Protein AF-0000000072985072 (afdb_homodimer)

pLDDT: mean 94.99, std 3.86, range [58.12, 98.56]

Foldseek 3Di:
DFDWDDDDPNDTDGNVNLVVVLVPDPPVLSVQCVDPVNVVVSVVVVVVVVVVVVVCVVVPVCVDPVNVVVVVVVVVVVVVVVVLVVLLVVLDDDLVNLVVVCVVPQVVFKDAKKFWKFKAFAAALVVQVVLVVVVVVPDPQLVSLLVGGPDPCNVVSRTPGMDGPPPDDDQVRVQQQPDDAQDWDRWTDDPRHTMIMHTHDIDHIDGDDSVVCSVVSNVVSSVVSSVVSVVVVVVVVCVVVVDDDD/DFDWDDDDPNDTDGNVNLVVVLVPDPPVLSVQCVDPVNVVVSVVVVVVVVVVVVVCVVVPVCVDPVNVVVVVVVVVVVVVVVVLCVLLVVLDDDLVNLVVCCVVPQVVFKDAKKFWKFKAFAAALVVQVVLVVVVVVPDPQLNSLLVGGPDPCNVVSRTPGMDGPPPDDDQVRVQQQPDDAQDWDRWTDDPRHTMIMHTHDIDHIDGDDSVVCSVVSNVVSSVVSSVVSVVVVVVVVCVVVVDDDD

Nearest PDB structures (foldseek):
  3rfw-assembly1_A-2  TM=7.738E-01  e=2.404E-20  Campylobacter jejuni
  6xd8-assembly2_B  TM=9.722E-01  e=3.227E-11  Bacillus anthracis str. Sterne
  3ikd-assembly1_A  TM=9.627E-01  e=5.728E-09  Homo sapiens
  1f8a-assembly1_B  TM=9.352E-01  e=1.180E-08  Homo sapiens
  6vj4-assembly1_A-2  TM=4.658E-01  e=1.517E-13  Bacillus anthracis

InterPro domains:
  IPR000297 Peptidyl-prolyl cis-trans isomerase, PpiC-type [PF00639] (119-200)
  IPR000297 Peptidyl-prolyl cis-trans isomerase, PpiC-type [PS50198] (112-201)
  IPR023058 Peptidyl-prolyl cis-trans isomerase, PpiC-type, conserved site [PS01096] (141-161)
  IPR027304 Trigger factor/SurA domain superfamily [SSF109998] (2-141)
  IPR046357 Peptidyl-prolyl cis-trans isomerase domain superfamily [G3DSA:3.10.50.40] (105-226)
  IPR050245 Bacterial extracellular foldase PrsA [PTHR47245] (2-244)

Secondary structure (DSSP, 8-state):
---EEEEETTEEEEHHHHHHHHTTS-HHHHHHTTSHHHHHHHHHHHHHHHHHHHHHHHTTGGG-HHHHHHHHHHHHHHHHHHHHHHHHTT----HHHHHHHHHHTGGGGEEPPEEEEEEEEES-HHHHHHHHHHHHTT--HHHHHHHH--SGGGGGTTEEEEEETTSS-HHHHHHHHHSPTT-BPPPEEETTEEEEEEEEEEE--EE--HHHHHHHHHHHHHHHHHHHHHHHHHHHHHHHTT-EE-/---EEEEETTEEEEHHHHHHHHTTS-HHHHHHTTSHHHHHHHHHHHHHHHHHHHHHHHTTGGG-HHHHHHHHHHHHHHHHHHHHHHHHTT----HHHHHHHHHHTGGGGEEPPEEEEEEEEES-HHHHHHHHHHHHTT--HHHHHHHH--SGGGGGTTEEEEEETTSS-HHHHHHHHHSPTT-BPPPEEETTEEEEEEEEEEE--EE--HHHHHHHHHHHHHHHHHHHHHHHHHHHHHHHTT-EE-

Organism: Clostridium tetani (strain Massachusetts / E88) (NCBI:txid212717)

Structure (mmCIF, N/CA/C/O backbone):
data_AF-0000000072985072-model_v1
#
loop_
_entity.id
_entity.type
_entity.pdbx_description
1 polymer 'Putative peptidyl-prolyl cis-trans isomerase'
#
loop_
_atom_site.group_PDB
_atom_site.id
_atom_site.type_symbol
_atom_site.label_atom_id
_atom_site.label_alt_id
_atom_site.label_comp_id
_atom_site.label_asym_id
_atom_site.label_entity_id
_atom_site.label_seq_id
_atom_site.pdbx_PDB_ins_code
_atom_site.Cartn_x
_atom_site.Cartn_y
_atom_site.Cartn_z
_atom_site.occupancy
_atom_site.B_iso_or_equiv
_atom_site.auth_seq_id
_atom_site.auth_comp_id
_atom_site.auth_asym_id
_atom_site.auth_atom_id
_atom_site.pdbx_PDB_model_num
ATOM 1 N N . MET A 1 1 ? -13.281 8.359 37.625 1 58.41 1 MET A N 1
ATOM 2 C CA . MET A 1 1 ? -12.391 9.5 37.438 1 58.41 1 MET A CA 1
ATOM 3 C C . MET A 1 1 ? -11.133 9.078 36.688 1 58.41 1 MET A C 1
ATOM 5 O O . MET A 1 1 ? -10.609 7.984 36.906 1 58.41 1 MET A O 1
ATOM 9 N N . SER A 1 2 ? -10.711 9.625 35.406 1 78.62 2 SER A N 1
ATOM 10 C CA . SER A 1 2 ? -9.57 9.18 34.594 1 78.62 2 SER A CA 1
ATOM 11 C C . SER A 1 2 ? -8.273 9.266 35.406 1 78.62 2 SER A C 1
ATOM 13 O O . SER A 1 2 ? -7.984 10.289 36.031 1 78.62 2 SER A O 1
ATOM 15 N N . LYS A 1 3 ? -7.773 8.07 35.781 1 89.81 3 LYS A N 1
ATOM 16 C CA . LYS A 1 3 ? -6.516 7.941 36.5 1 89.81 3 LYS A CA 1
ATOM 17 C C . LYS A 1 3 ? -5.398 8.719 35.812 1 89.81 3 LYS A C 1
ATOM 19 O O . LYS A 1 3 ? -5.223 8.609 34.594 1 89.81 3 LYS A O 1
ATOM 24 N N . VAL A 1 4 ? -4.773 9.609 36.625 1 94.19 4 VAL A N 1
ATOM 25 C CA . VAL A 1 4 ? -3.641 10.344 36.094 1 94.19 4 VAL A CA 1
ATOM 26 C C . VAL A 1 4 ? -2.432 9.422 35.969 1 94.19 4 VAL A C 1
ATOM 28 O O . VAL A 1 4 ? -2.035 8.773 36.938 1 94.19 4 VAL A O 1
ATOM 31 N N . LEU A 1 5 ? -1.824 9.406 34.75 1 94 5 LEU A N 1
ATOM 32 C CA . LEU A 1 5 ? -0.721 8.484 34.5 1 94 5 LEU A CA 1
ATOM 33 C C . LEU A 1 5 ? 0.618 9.219 34.562 1 94 5 LEU A C 1
ATOM 35 O O . LEU A 1 5 ? 1.644 8.609 34.875 1 94 5 LEU A O 1
ATOM 39 N N . ALA A 1 6 ? 0.572 10.492 34.156 1 93.31 6 ALA A N 1
ATOM 40 C CA . ALA A 1 6 ? 1.811 11.266 34.156 1 93.31 6 ALA A CA 1
ATOM 41 C C . ALA A 1 6 ? 1.523 12.758 34.312 1 93.31 6 ALA A C 1
ATOM 43 O O . ALA A 1 6 ? 0.466 13.234 33.906 1 93.31 6 ALA A O 1
ATOM 44 N N . VAL A 1 7 ? 2.396 13.453 34.969 1 92.88 7 VAL A N 1
ATOM 45 C CA . VAL A 1 7 ? 2.338 14.906 35.125 1 92.88 7 VAL A CA 1
ATOM 46 C C . VAL A 1 7 ? 3.66 15.523 34.688 1 92.88 7 VAL A C 1
ATOM 48 O O . VAL A 1 7 ? 4.734 15.023 35.031 1 92.88 7 VAL A O 1
ATOM 51 N N . PHE A 1 8 ? 3.5 16.531 33.812 1 87.88 8 PHE A N 1
ATOM 52 C CA . PHE A 1 8 ? 4.703 17.219 33.344 1 87.88 8 PHE A CA 1
ATOM 53 C C . PHE A 1 8 ? 4.371 18.609 32.844 1 87.88 8 PHE A C 1
ATOM 55 O O . PHE A 1 8 ? 3.35 18.812 32.188 1 87.88 8 PHE A O 1
ATOM 62 N N . ASN A 1 9 ? 5.297 19.547 33.125 1 82.25 9 ASN A N 1
ATOM 63 C CA . ASN A 1 9 ? 5.168 20.922 32.656 1 82.25 9 ASN A CA 1
ATOM 64 C C . ASN A 1 9 ? 3.752 21.453 32.844 1 82.25 9 ASN A C 1
ATOM 66 O O . ASN A 1 9 ? 3.164 22.016 31.906 1 82.25 9 ASN A O 1
ATOM 70 N N . GLY A 1 10 ? 3.137 21.156 33.969 1 83.5 10 GLY A N 1
ATOM 71 C CA . GLY A 1 10 ? 1.826 21.672 34.344 1 83.5 10 GLY A CA 1
ATOM 72 C C . GLY A 1 10 ? 0.688 20.938 33.656 1 83.5 10 GLY A C 1
ATOM 73 O O . GLY A 1 10 ? -0.478 21.312 33.812 1 83.5 10 GLY A O 1
ATOM 74 N N . ARG A 1 11 ? 1.02 19.875 32.906 1 89.69 11 ARG A N 1
ATOM 75 C CA . ARG A 1 11 ? -0.005 19.094 32.219 1 89.69 11 ARG A CA 1
ATOM 76 C C . ARG A 1 11 ? -0.072 17.672 32.781 1 89.69 11 ARG A C 1
ATOM 78 O O . ARG A 1 11 ? 0.819 17.25 33.5 1 89.69 11 ARG A O 1
ATOM 85 N N . LYS A 1 12 ? -1.18 17.062 32.469 1 92.06 12 LYS A N 1
ATOM 86 C CA . LYS A 1 12 ? -1.339 15.68 32.906 1 92.06 12 LYS A CA 1
ATOM 87 C C . LYS A 1 12 ? -1.849 14.805 31.766 1 92.06 12 LYS A C 1
ATOM 89 O O . LYS A 1 12 ? -2.516 15.289 30.844 1 92.06 12 LYS A O 1
ATOM 94 N N . ILE A 1 13 ? -1.468 13.586 31.703 1 92.94 13 ILE A N 1
ATOM 95 C CA . ILE A 1 13 ? -2.008 12.555 30.828 1 92.94 13 ILE A CA 1
ATOM 96 C C . ILE A 1 13 ? -2.805 11.539 31.641 1 92.94 13 ILE A C 1
ATOM 98 O O . ILE A 1 13 ? -2.307 11.008 32.625 1 92.94 13 ILE A O 1
ATOM 102 N N . THR A 1 14 ? -4.02 11.328 31.234 1 94 14 THR A N 1
ATOM 103 C CA . THR A 1 14 ? -4.887 10.422 31.984 1 94 14 THR A CA 1
ATOM 104 C C . THR A 1 14 ? -5.047 9.094 31.25 1 94 14 THR A C 1
ATOM 106 O O . THR A 1 14 ? -4.648 8.969 30.078 1 94 14 THR A O 1
ATOM 109 N N . ASP A 1 15 ? -5.586 8.133 31.953 1 93.56 15 ASP A N 1
ATOM 110 C CA . ASP A 1 15 ? -5.891 6.852 31.328 1 93.56 15 ASP A CA 1
ATOM 111 C C . ASP A 1 15 ? -6.895 7.023 30.188 1 93.56 15 ASP A C 1
ATOM 113 O O . ASP A 1 15 ? -6.832 6.309 29.188 1 93.56 15 ASP A O 1
ATOM 117 N N . GLY A 1 16 ? -7.766 7.98 30.328 1 92.62 16 GLY A N 1
ATOM 118 C CA . GLY A 1 16 ? -8.703 8.305 29.266 1 92.62 16 GLY A CA 1
ATOM 119 C C . GLY A 1 16 ? -8.016 8.766 27.984 1 92.62 16 GLY A C 1
ATOM 120 O O . GLY A 1 16 ? -8.391 8.344 26.891 1 92.62 16 GLY A O 1
ATOM 121 N N . ASP A 1 17 ? -7.047 9.586 28.188 1 93 17 ASP A N 1
ATOM 122 C CA . ASP A 1 17 ? -6.27 10.055 27.047 1 93 17 ASP A CA 1
ATOM 123 C C . ASP A 1 17 ? -5.598 8.898 26.312 1 93 17 ASP A C 1
ATOM 125 O O . ASP A 1 17 ? -5.621 8.836 25.078 1 93 17 ASP A O 1
ATOM 129 N N . LEU A 1 18 ? -5.008 8.094 27.094 1 93.75 18 LEU A N 1
ATOM 130 C CA . LEU A 1 18 ? -4.301 6.941 26.531 1 93.75 18 LEU A CA 1
ATOM 131 C C . LEU A 1 18 ? -5.262 6.02 25.797 1 93.75 18 LEU A C 1
ATOM 133 O O . LEU A 1 18 ? -4.98 5.59 24.672 1 93.75 18 LEU A O 1
ATOM 137 N N . ASN A 1 19 ? -6.41 5.766 26.344 1 93.31 19 ASN A N 1
ATOM 138 C CA . ASN A 1 19 ? -7.41 4.891 25.734 1 93.31 19 ASN A CA 1
ATOM 139 C C . ASN A 1 19 ? -7.945 5.473 24.438 1 93.31 19 ASN A C 1
ATOM 141 O O . ASN A 1 19 ? -8.164 4.738 23.469 1 93.31 19 ASN A O 1
ATOM 145 N N . ASN A 1 20 ? -8.148 6.715 24.453 1 92.62 20 ASN A N 1
ATOM 146 C CA . ASN A 1 20 ? -8.609 7.383 23.25 1 92.62 20 ASN A CA 1
ATOM 147 C C . ASN A 1 20 ? -7.598 7.254 22.109 1 92.62 20 ASN A C 1
ATOM 149 O O . ASN A 1 20 ? -7.977 7.086 20.953 1 92.62 20 ASN A O 1
ATOM 153 N N . THR A 1 21 ? -6.352 7.367 22.5 1 92.75 21 THR A N 1
ATOM 154 C CA . THR A 1 21 ? -5.293 7.215 21.5 1 92.75 21 THR A CA 1
ATOM 155 C C . THR A 1 21 ? -5.27 5.789 20.953 1 92.75 21 THR A C 1
ATOM 157 O O . THR A 1 21 ? -5.199 5.582 19.75 1 92.75 21 THR A O 1
ATOM 160 N N . ILE A 1 22 ? -5.398 4.844 21.797 1 94.19 22 ILE A N 1
ATOM 161 C CA . ILE A 1 22 ? -5.367 3.43 21.438 1 94.19 22 ILE A CA 1
ATOM 162 C C . ILE A 1 22 ? -6.52 3.119 20.484 1 94.19 22 ILE A C 1
ATOM 164 O O . ILE A 1 22 ? -6.352 2.365 19.516 1 94.19 22 ILE A O 1
ATOM 168 N N . ALA A 1 23 ? -7.621 3.791 20.688 1 92.56 23 ALA A N 1
ATOM 169 C CA . ALA A 1 23 ? -8.836 3.537 19.922 1 92.56 23 ALA A CA 1
ATOM 170 C C . ALA A 1 23 ? -8.648 3.936 18.453 1 92.56 23 ALA A C 1
ATOM 172 O O . ALA A 1 23 ? -9.406 3.5 17.594 1 92.56 23 ALA A O 1
ATOM 173 N N . GLN A 1 24 ? -7.684 4.727 18.172 1 91.44 24 GLN A N 1
ATOM 174 C CA . GLN A 1 24 ? -7.477 5.23 16.812 1 91.44 24 GLN A CA 1
ATOM 175 C C . GLN A 1 24 ? -6.66 4.246 15.977 1 91.44 24 GLN A C 1
ATOM 177 O O . GLN A 1 24 ? -6.586 4.371 14.758 1 91.44 24 GLN A O 1
ATOM 182 N N . PHE A 1 25 ? -6.066 3.303 16.625 1 93.31 25 PHE A N 1
ATOM 183 C CA . PHE A 1 25 ? -5.246 2.324 15.922 1 93.31 25 PHE A CA 1
ATOM 184 C C . PHE A 1 25 ? -6.102 1.186 15.383 1 93.31 25 PHE A C 1
ATOM 186 O O . PHE A 1 25 ? -7.18 0.909 15.906 1 93.31 25 PHE A O 1
ATOM 193 N N . PRO A 1 26 ? -5.633 0.624 14.289 1 93.5 26 PRO A N 1
ATOM 194 C CA . PRO A 1 26 ? -6.336 -0.573 13.812 1 93.5 26 PRO A CA 1
ATOM 195 C C . PRO A 1 26 ? -6.422 -1.664 14.883 1 93.5 26 PRO A C 1
ATOM 197 O O . PRO A 1 26 ? -5.582 -1.715 15.789 1 93.5 26 PRO A O 1
ATOM 200 N N . ALA A 1 27 ? -7.387 -2.439 14.688 1 91.75 27 ALA A N 1
ATOM 201 C CA . ALA A 1 27 ? -7.723 -3.445 15.688 1 91.75 27 ALA A CA 1
ATOM 202 C C . ALA A 1 27 ? -6.512 -4.312 16.016 1 91.75 27 ALA A C 1
ATOM 204 O O . ALA A 1 27 ? -6.23 -4.574 17.188 1 91.75 27 ALA A O 1
ATOM 205 N N . GLU A 1 28 ? -5.777 -4.691 15.039 1 90.62 28 GLU A N 1
ATOM 206 C CA . GLU A 1 28 ? -4.598 -5.531 15.227 1 90.62 28 GLU A CA 1
ATOM 207 C C . GLU A 1 28 ? -3.562 -4.844 16.109 1 90.62 28 GLU A C 1
ATOM 209 O O . GLU A 1 28 ? -2.961 -5.477 16.984 1 90.62 28 GLU A O 1
ATOM 214 N N . ARG A 1 29 ? -3.416 -3.625 16.078 1 91.25 29 ARG A N 1
ATOM 215 C CA . ARG A 1 29 ? -2.445 -2.859 16.859 1 91.25 29 ARG A CA 1
ATOM 216 C C . ARG A 1 29 ? -2.967 -2.578 18.266 1 91.25 29 ARG A C 1
ATOM 218 O O . ARG A 1 29 ? -2.186 -2.479 19.203 1 91.25 29 ARG A O 1
ATOM 225 N N . GLN A 1 30 ? -4.266 -2.439 18.328 1 92.81 30 GLN A N 1
ATOM 226 C CA . GLN A 1 30 ? -4.867 -2.174 19.625 1 92.81 30 GLN A CA 1
ATOM 227 C C . GLN A 1 30 ? -4.551 -3.289 20.609 1 92.81 30 GLN A C 1
ATOM 229 O O . GLN A 1 30 ? -4.324 -3.027 21.797 1 92.81 30 GLN A O 1
ATOM 234 N N . GLN A 1 31 ? -4.488 -4.516 20.078 1 92.62 31 GLN A N 1
ATOM 235 C CA . GLN A 1 31 ? -4.223 -5.664 20.953 1 92.62 31 GLN A CA 1
ATOM 236 C C . GLN A 1 31 ? -2.836 -5.574 21.578 1 92.62 31 GLN A C 1
ATOM 238 O O . GLN A 1 31 ? -2.645 -5.965 22.734 1 92.62 31 GLN A O 1
ATOM 243 N N . PHE A 1 32 ? -1.967 -5.055 20.859 1 92.31 32 PHE A N 1
ATOM 244 C CA . PHE A 1 32 ? -0.614 -4.879 21.375 1 92.31 32 PHE A CA 1
ATOM 245 C C . PHE A 1 32 ? -0.601 -3.895 22.531 1 92.31 32 PHE A C 1
ATOM 247 O O . PHE A 1 32 ? 0.14 -4.082 23.5 1 92.31 32 PHE A O 1
ATOM 254 N N . PHE A 1 33 ? -1.438 -2.912 22.531 1 92.25 33 PHE A N 1
ATOM 255 C CA . PHE A 1 33 ? -1.437 -1.857 23.547 1 92.25 33 PHE A CA 1
ATOM 256 C C . PHE A 1 33 ? -2.258 -2.27 24.75 1 92.25 33 PHE A C 1
ATOM 258 O O . PHE A 1 33 ? -2.383 -1.508 25.719 1 92.25 33 PHE A O 1
ATOM 265 N N . LYS A 1 34 ? -2.807 -3.453 24.672 1 87.31 34 LYS A N 1
ATOM 266 C CA . LYS A 1 34 ? -3.518 -3.992 25.828 1 87.31 34 LYS A CA 1
ATOM 267 C C . LYS A 1 34 ? -2.551 -4.637 26.812 1 87.31 34 LYS A C 1
ATOM 269 O O . LYS A 1 34 ? -2.885 -4.824 27.984 1 87.31 34 LYS A O 1
ATOM 274 N N . THR A 1 35 ? -1.329 -4.934 26.344 1 91.75 35 THR A N 1
ATOM 275 C CA . THR A 1 35 ? -0.313 -5.469 27.234 1 91.75 35 THR A CA 1
ATOM 276 C C . THR A 1 35 ? 0.286 -4.359 28.094 1 91.75 35 THR A C 1
ATOM 278 O O . THR A 1 35 ? 0.263 -3.188 27.719 1 91.75 35 THR A O 1
ATOM 281 N N . GLU A 1 36 ? 0.799 -4.742 29.266 1 91.94 36 GLU A N 1
ATOM 282 C CA . GLU A 1 36 ? 1.414 -3.76 30.156 1 91.94 36 GLU A CA 1
ATOM 283 C C . GLU A 1 36 ? 2.59 -3.064 29.484 1 91.94 36 GLU A C 1
ATOM 285 O O . GLU A 1 36 ? 2.723 -1.841 29.562 1 91.94 36 GLU A O 1
ATOM 290 N N . GLU A 1 37 ? 3.379 -3.84 28.844 1 94.12 37 GLU A N 1
ATOM 291 C CA . GLU A 1 37 ? 4.547 -3.293 28.156 1 94.12 37 GLU A CA 1
ATOM 292 C C . GLU A 1 37 ? 4.133 -2.375 27 1 94.12 37 GLU A C 1
ATOM 294 O O . GLU A 1 37 ? 4.68 -1.28 26.859 1 94.12 37 GLU A O 1
ATOM 299 N N . GLY A 1 38 ? 3.18 -2.85 26.266 1 94.06 38 GLY A N 1
ATOM 300 C CA . GLY A 1 38 ? 2.678 -2.047 25.156 1 94.06 38 GLY A CA 1
ATOM 301 C C . GLY A 1 38 ? 2.086 -0.724 25.609 1 94.06 38 GLY A C 1
ATOM 302 O O . GLY A 1 38 ? 2.344 0.315 25 1 94.06 38 GLY A O 1
ATOM 303 N N . ARG A 1 39 ? 1.304 -0.781 26.656 1 92.69 39 ARG A N 1
ATOM 304 C CA . ARG A 1 39 ? 0.661 0.408 27.203 1 92.69 39 ARG A CA 1
ATOM 305 C C . ARG A 1 39 ? 1.697 1.396 27.734 1 92.69 39 ARG A C 1
ATOM 307 O O . ARG A 1 39 ? 1.588 2.602 27.5 1 92.69 39 ARG A O 1
ATOM 314 N N . LYS A 1 40 ? 2.68 0.872 28.438 1 93.5 40 LYS A N 1
ATOM 315 C CA . LYS A 1 40 ? 3.748 1.709 28.984 1 93.5 40 LYS A CA 1
ATOM 316 C C . LYS A 1 40 ? 4.547 2.373 27.859 1 93.5 40 LYS A C 1
ATOM 318 O O . LYS A 1 40 ? 4.875 3.557 27.953 1 93.5 40 LYS A O 1
ATOM 323 N N . ASN A 1 41 ? 4.805 1.633 26.812 1 94.75 41 ASN A N 1
ATOM 324 C CA . ASN A 1 41 ? 5.555 2.168 25.688 1 94.75 41 ASN A CA 1
ATOM 325 C C . ASN A 1 41 ? 4.793 3.293 24.984 1 94.75 41 ASN A C 1
ATOM 327 O O . ASN A 1 41 ? 5.375 4.324 24.641 1 94.75 41 ASN A O 1
ATOM 331 N N . LEU A 1 42 ? 3.492 3.08 24.859 1 94.56 42 LEU A N 1
ATOM 332 C CA . LEU A 1 42 ? 2.674 4.109 24.219 1 94.56 42 LEU A CA 1
ATOM 333 C C . LEU A 1 42 ? 2.615 5.363 25.094 1 94.56 42 LEU A C 1
ATOM 335 O O . LEU A 1 42 ? 2.713 6.48 24.578 1 94.56 42 LEU A O 1
ATOM 339 N N . LEU A 1 43 ? 2.43 5.164 26.406 1 94.19 43 LEU A N 1
ATOM 340 C CA . LEU A 1 43 ? 2.414 6.297 27.328 1 94.19 43 LEU A CA 1
ATOM 341 C C . LEU A 1 43 ? 3.705 7.102 27.219 1 94.19 43 LEU A C 1
ATOM 343 O O . LEU A 1 43 ? 3.67 8.336 27.125 1 94.19 43 LEU A O 1
ATOM 347 N N . ASN A 1 44 ? 4.855 6.395 27.172 1 93.94 44 ASN A N 1
ATOM 348 C CA . ASN A 1 44 ? 6.148 7.059 27.047 1 93.94 44 ASN A CA 1
ATOM 349 C C . ASN A 1 44 ? 6.266 7.828 25.734 1 93.94 44 ASN A C 1
ATOM 351 O O . ASN A 1 44 ? 6.84 8.914 25.703 1 93.94 44 ASN A O 1
ATOM 355 N N . GLU A 1 45 ? 5.691 7.25 24.719 1 93.81 45 GLU A N 1
ATOM 356 C CA . GLU A 1 45 ? 5.727 7.91 23.422 1 93.81 45 GLU A CA 1
ATOM 357 C C . GLU A 1 45 ? 4.891 9.188 23.422 1 93.81 45 GLU A C 1
ATOM 359 O O . GLU A 1 45 ? 5.328 10.227 22.922 1 93.81 45 GLU A O 1
ATOM 364 N N . ILE A 1 46 ? 3.729 9.094 24.016 1 94.38 46 ILE A N 1
ATOM 365 C CA . ILE A 1 46 ? 2.832 10.242 24.094 1 94.38 46 ILE A CA 1
ATOM 366 C C . ILE A 1 46 ? 3.504 11.359 24.891 1 94.38 46 ILE A C 1
ATOM 368 O O . ILE A 1 46 ? 3.492 12.523 24.453 1 94.38 46 ILE A O 1
ATOM 372 N N . ILE A 1 47 ? 4.121 10.992 25.969 1 94.19 47 ILE A N 1
ATOM 373 C CA . ILE A 1 47 ? 4.828 11.969 26.797 1 94.19 47 ILE A CA 1
ATOM 374 C C . ILE A 1 47 ? 5.965 12.602 25.984 1 94.19 47 ILE A C 1
ATOM 376 O O . ILE A 1 47 ? 6.121 13.82 25.984 1 94.19 47 ILE A O 1
ATOM 380 N N . SER A 1 48 ? 6.73 11.773 25.297 1 95.5 48 SER A N 1
ATOM 381 C CA . SER A 1 48 ? 7.836 12.258 24.484 1 95.5 48 SER A CA 1
ATOM 382 C C . SER A 1 48 ? 7.352 13.25 23.422 1 95.5 48 SER A C 1
ATOM 384 O O . SER A 1 48 ? 7.973 14.289 23.203 1 95.5 48 SER A O 1
ATOM 386 N N . PHE A 1 49 ? 6.27 12.969 22.859 1 95.81 49 PHE A N 1
ATOM 387 C CA . PHE A 1 49 ? 5.715 13.836 21.828 1 95.81 49 PHE A CA 1
ATOM 388 C C . PHE A 1 49 ? 5.336 15.195 22.406 1 95.81 49 PHE A C 1
ATOM 390 O O . PHE A 1 49 ? 5.605 16.234 21.812 1 95.81 49 PHE A O 1
ATOM 397 N N . GLU A 1 50 ? 4.719 15.133 23.594 1 95.12 50 GLU A N 1
ATOM 398 C CA . GLU A 1 50 ? 4.359 16.375 24.266 1 95.12 50 GLU A CA 1
ATOM 399 C C . GLU A 1 50 ? 5.594 17.203 24.609 1 95.12 50 GLU A C 1
ATOM 401 O O . GLU A 1 50 ? 5.598 18.422 24.438 1 95.12 50 GLU A O 1
ATOM 406 N N . LEU A 1 51 ? 6.625 16.5 25.047 1 96.19 51 LEU A N 1
ATOM 407 C CA . LEU A 1 51 ? 7.855 17.188 25.422 1 96.19 51 LEU A CA 1
ATOM 408 C C . LEU A 1 51 ? 8.555 17.75 24.203 1 96.19 51 LEU A C 1
ATOM 410 O O . LEU A 1 51 ? 9.109 18.859 24.266 1 96.19 51 LEU A O 1
ATOM 414 N N . ILE A 1 52 ? 8.516 17.031 23.109 1 97.75 52 ILE A N 1
ATOM 415 C CA . ILE A 1 52 ? 9.109 17.516 21.875 1 97.75 52 ILE A CA 1
ATOM 416 C C . ILE A 1 52 ? 8.375 18.766 21.406 1 97.75 52 ILE A C 1
ATOM 418 O O . ILE A 1 52 ? 8.992 19.734 20.953 1 97.75 52 ILE A O 1
ATOM 422 N N . HIS A 1 53 ? 7.074 18.719 21.469 1 97.12 53 HIS A N 1
ATOM 423 C CA . HIS A 1 53 ? 6.277 19.891 21.125 1 97.12 53 HIS A CA 1
ATOM 424 C C . HIS A 1 53 ? 6.684 21.094 21.969 1 97.12 53 HIS A C 1
ATOM 426 O O . HIS A 1 53 ? 6.875 22.188 21.438 1 97.12 53 HIS A O 1
ATOM 432 N N . ASP A 1 54 ? 6.855 20.922 23.297 1 95.44 54 ASP A N 1
ATOM 433 C CA . ASP A 1 54 ? 7.27 21.984 24.203 1 95.44 54 ASP A CA 1
ATOM 434 C C . ASP A 1 54 ? 8.656 22.516 23.828 1 95.44 54 ASP A C 1
ATOM 436 O O . ASP A 1 54 ? 8.883 23.719 23.812 1 95.44 54 ASP A O 1
ATOM 440 N N . TYR A 1 55 ? 9.492 21.562 23.609 1 96.75 55 TYR A N 1
ATOM 441 C CA . TYR A 1 55 ? 10.844 21.906 23.203 1 96.75 55 TYR A CA 1
ATOM 442 C C . TYR A 1 55 ? 10.828 22.766 21.938 1 96.75 55 TYR A C 1
ATOM 444 O O . TYR A 1 55 ? 11.539 23.766 21.844 1 96.75 55 TYR A O 1
ATOM 452 N N . ALA A 1 56 ? 10.047 22.375 20.938 1 98.12 56 ALA A N 1
ATOM 453 C CA . ALA A 1 56 ? 9.93 23.094 19.672 1 98.12 56 ALA A CA 1
ATOM 454 C C . ALA A 1 56 ? 9.453 24.531 19.906 1 98.12 56 ALA A C 1
ATOM 456 O O . ALA A 1 56 ? 9.984 25.469 19.312 1 98.12 56 ALA A O 1
ATOM 457 N N . LYS A 1 57 ? 8.453 24.703 20.766 1 96.88 57 LYS A N 1
ATOM 458 C CA . LYS A 1 57 ? 7.918 26.016 21.094 1 96.88 57 LYS A CA 1
ATOM 459 C C . LYS A 1 57 ? 8.961 26.875 21.797 1 96.88 57 LYS A C 1
ATOM 461 O O . LYS A 1 57 ? 9.125 28.062 21.469 1 96.88 57 LYS A O 1
ATOM 466 N N . ASP A 1 58 ? 9.656 26.188 22.734 1 95.94 58 ASP A N 1
ATOM 467 C CA . ASP A 1 58 ? 10.695 26.875 23.484 1 95.94 58 ASP A CA 1
ATOM 468 C C . ASP A 1 58 ? 11.789 27.406 22.547 1 95.94 58 ASP A C 1
ATOM 470 O O . ASP A 1 58 ? 12.383 28.453 22.812 1 95.94 58 ASP A O 1
ATOM 474 N N . ASN A 1 59 ? 11.945 26.719 21.484 1 96.75 59 ASN A N 1
ATOM 475 C CA . ASN A 1 59 ? 13.016 27.078 20.547 1 96.75 59 ASN A CA 1
ATOM 476 C C . ASN A 1 59 ? 12.461 27.812 19.328 1 96.75 59 ASN A C 1
ATOM 478 O O . ASN A 1 59 ? 13.188 28.047 18.359 1 96.75 59 ASN A O 1
ATOM 482 N N . LYS A 1 60 ? 11.148 28.172 19.312 1 97.81 60 LYS A N 1
ATOM 483 C CA . LYS A 1 60 ? 10.461 29 18.328 1 97.81 60 LYS A CA 1
ATOM 484 C C . LYS A 1 60 ? 10.477 28.344 16.953 1 97.81 60 LYS A C 1
ATOM 486 O O . LYS A 1 60 ? 10.625 29.031 15.93 1 97.81 60 LYS A O 1
ATOM 491 N N . PHE A 1 61 ? 10.398 27.016 16.984 1 98 61 PHE A N 1
ATOM 492 C CA . PHE A 1 61 ? 10.336 26.312 15.711 1 98 61 PHE A CA 1
ATOM 493 C C . PHE A 1 61 ? 9.008 26.562 15.008 1 98 61 PHE A C 1
ATOM 495 O O . PHE A 1 61 ? 8.906 26.438 13.789 1 98 61 PHE A O 1
ATOM 502 N N . ASP A 1 62 ? 7.961 26.922 15.812 1 97.94 62 ASP A N 1
ATOM 503 C CA . ASP A 1 62 ? 6.633 27.188 15.273 1 97.94 62 ASP A CA 1
ATOM 504 C C . ASP A 1 62 ? 6.59 28.547 14.57 1 97.94 62 ASP A C 1
ATOM 506 O O . ASP A 1 62 ? 5.586 28.906 13.953 1 97.94 62 ASP A O 1
ATOM 510 N N . LEU A 1 63 ? 7.699 29.281 14.594 1 97.62 63 LEU A N 1
ATOM 511 C CA . LEU A 1 63 ? 7.785 30.594 13.938 1 97.62 63 LEU A CA 1
ATOM 512 C C . LEU A 1 63 ? 8.75 30.547 12.758 1 97.62 63 LEU A C 1
ATOM 514 O O . LEU A 1 63 ? 8.969 31.547 12.086 1 97.62 63 LEU A O 1
ATOM 518 N N . ASP A 1 64 ? 9.281 29.359 12.516 1 97.25 64 ASP A N 1
ATOM 519 C CA . ASP A 1 64 ? 10.172 29.156 11.375 1 97.25 64 ASP A CA 1
ATOM 520 C C . ASP A 1 64 ? 9.43 29.375 10.055 1 97.25 64 ASP A C 1
ATOM 522 O O . ASP A 1 64 ? 8.312 28.891 9.875 1 97.25 64 ASP A O 1
ATOM 526 N N . ASP A 1 65 ? 10.109 30.109 9.109 1 97.5 65 ASP A N 1
ATOM 527 C CA . ASP A 1 65 ? 9.477 30.469 7.848 1 97.5 65 ASP A CA 1
ATOM 528 C C . ASP A 1 65 ? 9.055 29.234 7.062 1 97.5 65 ASP A C 1
ATOM 530 O O . ASP A 1 65 ? 7.949 29.172 6.523 1 97.5 65 ASP A O 1
ATOM 534 N N . LEU A 1 66 ? 9.898 28.234 7.043 1 96.75 66 LEU A N 1
ATOM 535 C CA . LEU A 1 66 ? 9.602 27.016 6.285 1 96.75 66 LEU A CA 1
ATOM 536 C C . LEU A 1 66 ? 8.445 26.25 6.918 1 96.75 66 LEU A C 1
ATOM 538 O O . LEU A 1 66 ? 7.602 25.703 6.211 1 96.75 66 LEU A O 1
ATOM 542 N N . TYR A 1 67 ? 8.438 26.203 8.266 1 97.56 67 TYR A N 1
ATOM 543 C CA . TYR A 1 67 ? 7.34 25.562 8.977 1 97.56 67 TYR A CA 1
ATOM 544 C C . TYR A 1 67 ? 6.02 26.281 8.695 1 97.56 67 TYR A C 1
ATOM 546 O O . TYR A 1 67 ? 5.016 25.625 8.383 1 97.56 67 TYR A O 1
ATOM 554 N N . LEU A 1 68 ? 6.012 27.594 8.734 1 97.81 68 LEU A N 1
ATOM 555 C CA . LEU A 1 68 ? 4.805 28.391 8.531 1 97.81 68 LEU A CA 1
ATOM 556 C C . LEU A 1 68 ? 4.277 28.234 7.113 1 97.81 68 LEU A C 1
ATOM 558 O O . LEU A 1 68 ? 3.064 28.156 6.898 1 97.81 68 LEU A O 1
ATOM 562 N N . GLU A 1 69 ? 5.176 28.234 6.172 1 97.25 69 GLU A N 1
ATOM 563 C CA . GLU A 1 69 ? 4.777 28.031 4.781 1 97.25 69 GLU A CA 1
ATOM 564 C C . GLU A 1 69 ? 4.109 26.672 4.598 1 97.25 69 GLU A C 1
ATOM 566 O O . GLU A 1 69 ? 3.09 26.562 3.908 1 97.25 69 GLU A O 1
ATOM 571 N N . LYS A 1 70 ? 4.684 25.688 5.25 1 97.06 70 LYS A N 1
ATOM 572 C CA . LYS A 1 70 ? 4.113 24.344 5.164 1 97.06 70 LYS A CA 1
ATOM 573 C C . LYS A 1 70 ? 2.721 24.297 5.785 1 97.06 70 LYS A C 1
ATOM 575 O O . LYS A 1 70 ? 1.793 23.75 5.199 1 97.06 70 LYS A O 1
ATOM 580 N N . ILE A 1 71 ? 2.572 24.875 6.934 1 98 71 ILE A N 1
ATOM 581 C CA . ILE A 1 71 ? 1.289 24.875 7.629 1 98 71 ILE A CA 1
ATOM 582 C C . ILE A 1 71 ? 0.247 25.609 6.793 1 98 71 ILE A C 1
ATOM 584 O O . ILE A 1 71 ? -0.907 25.188 6.711 1 98 71 ILE A O 1
ATOM 588 N N . GLU A 1 72 ? 0.64 26.719 6.117 1 97.62 72 GLU A N 1
ATOM 589 C CA . GLU A 1 72 ? -0.295 27.469 5.281 1 97.62 72 GLU A CA 1
ATOM 590 C C . GLU A 1 72 ? -0.776 26.625 4.102 1 97.62 72 GLU A C 1
ATOM 592 O O . GLU A 1 72 ? -1.955 26.656 3.748 1 97.62 72 GLU A O 1
ATOM 597 N N . ALA A 1 73 ? 0.196 25.938 3.551 1 96.44 73 ALA A N 1
ATOM 598 C CA . ALA A 1 73 ? -0.169 25.031 2.453 1 96.44 73 ALA A CA 1
ATOM 599 C C . ALA A 1 73 ? -1.132 23.953 2.926 1 96.44 73 ALA A C 1
ATOM 601 O O . ALA A 1 73 ? -2.115 23.641 2.248 1 96.44 73 ALA A O 1
ATOM 602 N N . ILE A 1 74 ? -0.927 23.422 4.09 1 97.94 74 ILE A N 1
ATOM 603 C CA . ILE A 1 74 ? -1.765 22.359 4.637 1 97.94 74 ILE A CA 1
ATOM 604 C C . ILE A 1 74 ? -3.156 22.906 4.949 1 97.94 74 ILE A C 1
ATOM 606 O O . ILE A 1 74 ? -4.164 22.25 4.668 1 97.94 74 ILE A O 1
ATOM 610 N N . LYS A 1 75 ? -3.176 24.094 5.5 1 98.19 75 LYS A N 1
ATOM 611 C CA . LYS A 1 75 ? -4.453 24.75 5.777 1 98.19 75 LYS A CA 1
ATOM 612 C C . LYS A 1 75 ? -5.293 24.875 4.512 1 98.19 75 LYS A C 1
ATOM 614 O O . LYS A 1 75 ? -6.488 24.562 4.52 1 98.19 75 LYS A O 1
ATOM 619 N N . LYS A 1 76 ? -4.66 25.328 3.484 1 97.38 76 LYS A N 1
ATOM 620 C CA . LYS A 1 76 ? -5.352 25.516 2.213 1 97.38 76 LYS A CA 1
ATOM 621 C C . LYS A 1 76 ? -5.891 24.188 1.684 1 97.38 76 LYS A C 1
ATOM 623 O O . LYS A 1 76 ? -7.07 24.094 1.336 1 97.38 76 LYS A O 1
ATOM 628 N N . GLU A 1 77 ? -5.051 23.219 1.651 1 97.12 77 GLU A N 1
ATOM 629 C CA . GLU A 1 77 ? -5.438 21.906 1.133 1 97.12 77 GLU A CA 1
ATOM 630 C C . GLU A 1 77 ? -6.555 21.281 1.967 1 97.12 77 GLU A C 1
ATOM 632 O O . GLU A 1 77 ? -7.52 20.75 1.421 1 97.12 77 GLU A O 1
ATOM 637 N N . THR A 1 78 ? -6.438 21.391 3.262 1 98.38 78 THR A N 1
ATOM 638 C CA . THR A 1 78 ? -7.43 20.812 4.164 1 98.38 78 THR A CA 1
ATOM 639 C C . THR A 1 78 ? -8.781 21.5 3.998 1 98.38 78 THR A C 1
ATOM 641 O O . THR A 1 78 ? -9.828 20.859 4.008 1 98.38 78 THR A O 1
ATOM 644 N N . LEU A 1 79 ? -8.734 22.844 3.828 1 98.56 79 LEU A N 1
ATOM 645 C CA . LEU A 1 79 ? -9.969 23.609 3.648 1 98.56 79 LEU A CA 1
ATOM 646 C C . LEU A 1 79 ? -10.68 23.203 2.361 1 98.56 79 LEU A C 1
ATOM 648 O O . LEU A 1 79 ? -11.898 23.047 2.346 1 98.56 79 LEU A O 1
ATOM 652 N N . ILE A 1 80 ? -9.898 22.969 1.292 1 98.25 80 ILE A N 1
ATOM 653 C CA . ILE A 1 80 ? -10.438 22.531 0.009 1 98.25 80 ILE A CA 1
ATOM 654 C C . ILE A 1 80 ? -11.094 21.156 0.162 1 98.25 80 ILE A C 1
ATOM 656 O O . ILE A 1 80 ? -12.242 20.969 -0.245 1 98.25 80 ILE A O 1
ATOM 660 N N . GLN A 1 81 ? -10.383 20.266 0.795 1 97.69 81 GLN A N 1
ATOM 661 C CA . GLN A 1 81 ? -10.891 18.906 0.983 1 97.69 81 GLN A CA 1
ATOM 662 C C . GLN A 1 81 ? -12.164 18.906 1.828 1 97.69 81 GLN A C 1
ATOM 664 O O . GLN A 1 81 ? -13.102 18.172 1.542 1 97.69 81 GLN A O 1
ATOM 669 N N . TRP A 1 82 ? -12.117 19.719 2.857 1 97.19 82 TRP A N 1
ATOM 670 C CA . TRP A 1 82 ? -13.273 19.859 3.732 1 97.19 82 TRP A CA 1
ATOM 671 C C . TRP A 1 82 ? -14.484 20.359 2.951 1 97.19 82 TRP A C 1
ATOM 673 O O . TRP A 1 82 ? -15.586 19.797 3.082 1 97.19 82 TRP A O 1
ATOM 683 N N . THR A 1 83 ? -14.32 21.312 2.121 1 98.12 83 THR A N 1
ATOM 684 C CA . THR A 1 83 ? -15.391 21.891 1.315 1 98.12 83 THR A CA 1
ATOM 685 C C . THR A 1 83 ? -15.938 20.875 0.326 1 98.12 83 THR A C 1
ATOM 687 O O . THR A 1 83 ? -17.156 20.703 0.204 1 98.12 83 THR A O 1
ATOM 690 N N . ILE A 1 84 ? -15.023 20.141 -0.312 1 97.88 84 ILE A N 1
ATOM 691 C CA . ILE A 1 84 ? -15.43 19.094 -1.252 1 97.88 84 ILE A CA 1
ATOM 692 C C . ILE A 1 84 ? -16.25 18.047 -0.524 1 97.88 84 ILE A C 1
ATOM 694 O O . ILE A 1 84 ? -17.312 17.641 -1.001 1 97.88 84 ILE A O 1
ATOM 698 N N . SER A 1 85 ? -15.766 17.703 0.64 1 96.62 85 SER A N 1
ATOM 699 C CA . SER A 1 85 ? -16.469 16.688 1.417 1 96.62 85 SER A CA 1
ATOM 700 C C . SER A 1 85 ? -17.891 17.141 1.768 1 96.62 85 SER A C 1
ATOM 702 O O . SER A 1 85 ? -18.828 16.359 1.685 1 96.62 85 SER A O 1
ATOM 704 N N . LYS A 1 86 ? -18.047 18.375 2.139 1 95.19 86 LYS A N 1
ATOM 705 C CA . LYS A 1 86 ? -19.344 18.922 2.486 1 95.19 86 LYS A CA 1
ATOM 706 C C . LYS A 1 86 ? -20.281 18.922 1.282 1 95.19 86 LYS A C 1
ATOM 708 O O . LYS A 1 86 ? -21.453 18.531 1.396 1 95.19 86 LYS A O 1
ATOM 713 N N . VAL A 1 87 ? -19.75 19.297 0.155 1 96.06 87 VAL A N 1
ATOM 714 C CA . VAL A 1 87 ? -20.547 19.359 -1.066 1 96.06 87 VAL A CA 1
ATOM 715 C C . VAL A 1 87 ? -20.953 17.938 -1.477 1 96.06 87 VAL A C 1
ATOM 717 O O . VAL A 1 87 ? -22.125 17.688 -1.791 1 96.06 87 VAL A O 1
ATOM 720 N N . LEU A 1 88 ? -20 17.016 -1.383 1 96.44 88 LEU A N 1
ATOM 721 C CA . LEU A 1 88 ? -20.25 15.656 -1.857 1 96.44 88 LEU A CA 1
ATOM 722 C C . LEU A 1 88 ? -21.172 14.906 -0.9 1 96.44 88 LEU A C 1
ATOM 724 O O . LEU A 1 88 ? -21.812 13.922 -1.286 1 96.44 88 LEU A O 1
ATOM 728 N N . SER A 1 89 ? -21.266 15.375 0.369 1 94.75 89 SER A N 1
ATOM 729 C CA . SER A 1 89 ? -22.141 14.727 1.348 1 94.75 89 SER A CA 1
ATOM 730 C C . SER A 1 89 ? -23.609 14.898 0.973 1 94.75 89 SER A C 1
ATOM 732 O O . SER A 1 89 ? -24.469 14.188 1.495 1 94.75 89 SER A O 1
ATOM 734 N N . GLU A 1 90 ? -23.891 15.742 0.049 1 92.62 90 GLU A N 1
ATOM 735 C CA . GLU A 1 90 ? -25.25 15.969 -0.41 1 92.62 90 GLU A CA 1
ATOM 736 C C . GLU A 1 90 ? -25.703 14.875 -1.375 1 92.62 90 GLU A C 1
ATOM 738 O O . GLU A 1 90 ? -26.891 14.75 -1.675 1 92.62 90 GLU A O 1
ATOM 743 N N . ALA A 1 91 ? -24.703 14.102 -1.864 1 92.81 91 ALA A N 1
ATOM 744 C CA . ALA A 1 91 ? -25.016 13.008 -2.785 1 92.81 91 ALA A CA 1
ATOM 745 C C . ALA A 1 91 ? -25.688 11.852 -2.053 1 92.81 91 ALA A C 1
ATOM 747 O O . ALA A 1 91 ? -25.062 10.836 -1.777 1 92.81 91 ALA A O 1
ATOM 748 N N . GLU A 1 92 ? -26.891 11.961 -1.673 1 90.75 92 GLU A N 1
ATOM 749 C CA . GLU A 1 92 ? -27.656 10.898 -1.009 1 90.75 92 GLU A CA 1
ATOM 750 C C . GLU A 1 92 ? -28.391 10.031 -2.021 1 90.75 92 GLU A C 1
ATOM 752 O O . GLU A 1 92 ? -28.969 10.539 -2.977 1 90.75 92 GLU A O 1
ATOM 757 N N . ILE A 1 93 ? -28.203 8.75 -1.861 1 93.69 93 ILE A N 1
ATOM 758 C CA . ILE A 1 93 ? -28.875 7.789 -2.732 1 93.69 93 ILE A CA 1
ATOM 759 C C . ILE A 1 93 ? -30.031 7.129 -1.979 1 93.69 93 ILE A C 1
ATOM 761 O O . ILE A 1 93 ? -29.844 6.598 -0.882 1 93.69 93 ILE A O 1
ATOM 765 N N . LYS A 1 94 ? -31.281 7.238 -2.586 1 93.06 94 LYS A N 1
ATOM 766 C CA . LYS A 1 94 ? -32.469 6.598 -2.008 1 93.06 94 LYS A CA 1
ATOM 767 C C . LYS A 1 94 ? -32.656 5.195 -2.582 1 93.06 94 LYS A C 1
ATOM 769 O O . LYS A 1 94 ? -32.188 4.898 -3.682 1 93.06 94 LYS A O 1
ATOM 774 N N . GLU A 1 95 ? -33.281 4.402 -1.774 1 94.62 95 GLU A N 1
ATOM 775 C CA . GLU A 1 95 ? -33.562 3.051 -2.244 1 94.62 95 GLU A CA 1
ATOM 776 C C . GLU A 1 95 ? -34.344 3.076 -3.555 1 94.62 95 GLU A C 1
ATOM 778 O O . GLU A 1 95 ? -34.156 2.209 -4.41 1 94.62 95 GLU A O 1
ATOM 783 N N . GLU A 1 96 ? -35.188 4.074 -3.664 1 95.94 96 GLU A N 1
ATOM 784 C CA . GLU A 1 96 ? -35.969 4.215 -4.879 1 95.94 96 GLU A CA 1
ATOM 785 C C . GLU A 1 96 ? -35.094 4.41 -6.102 1 95.94 96 GLU A C 1
ATOM 787 O O . GLU A 1 96 ? -35.375 3.895 -7.184 1 95.94 96 GLU A O 1
ATOM 792 N N . ASP A 1 97 ? -34 5.133 -5.969 1 96.5 97 ASP A N 1
ATOM 793 C CA . ASP A 1 97 ? -33.062 5.34 -7.055 1 96.5 97 ASP A CA 1
ATOM 794 C C . ASP A 1 97 ? -32.406 4.023 -7.48 1 96.5 97 ASP A C 1
ATOM 796 O O . ASP A 1 97 ? -32.219 3.771 -8.672 1 96.5 97 ASP A O 1
ATOM 800 N N . ILE A 1 98 ? -32.125 3.16 -6.52 1 97.19 98 ILE A N 1
ATOM 801 C CA . ILE A 1 98 ? -31.484 1.881 -6.777 1 97.19 98 ILE A CA 1
ATOM 802 C C . ILE A 1 98 ? -32.438 0.955 -7.523 1 97.19 98 ILE A C 1
ATOM 804 O O . ILE A 1 98 ? -32.062 0.339 -8.523 1 97.19 98 ILE A O 1
ATOM 808 N N . LYS A 1 99 ? -33.656 0.953 -7.047 1 96.81 99 LYS A N 1
ATOM 809 C CA . LYS A 1 99 ? -34.656 0.111 -7.676 1 96.81 99 LYS A CA 1
ATOM 810 C C . LYS A 1 99 ? -34.938 0.553 -9.117 1 96.81 99 LYS A C 1
ATOM 812 O O . LYS A 1 99 ? -35.062 -0.282 -10.016 1 96.81 99 LYS A O 1
ATOM 817 N N . GLU A 1 100 ? -35 1.796 -9.266 1 96.62 100 GLU A N 1
ATOM 818 C CA . GLU A 1 100 ? -35.219 2.338 -10.594 1 96.62 100 GLU A CA 1
ATOM 819 C C . GLU A 1 100 ? -34.094 1.967 -11.547 1 96.62 100 GLU A C 1
ATOM 821 O O . GLU A 1 100 ? -34.344 1.572 -12.688 1 96.62 100 GLU A O 1
ATOM 826 N N . PHE A 1 101 ? -32.906 2.154 -11.078 1 97.31 101 PHE A N 1
ATOM 827 C CA . PHE A 1 101 ? -31.766 1.78 -11.898 1 97.31 101 PHE A CA 1
ATOM 828 C C . PHE A 1 101 ? -31.812 0.299 -12.258 1 97.31 101 PHE A C 1
ATOM 830 O O . PHE A 1 101 ? -31.625 -0.071 -13.414 1 97.31 101 PHE A O 1
ATOM 837 N N . TYR A 1 102 ? -32.062 -0.57 -11.242 1 97.44 102 TYR A N 1
ATOM 838 C CA . TYR A 1 102 ? -32.156 -2.008 -11.477 1 97.44 102 TYR A CA 1
ATOM 839 C C . TYR A 1 102 ? -33.188 -2.322 -12.539 1 97.44 102 TYR A C 1
ATOM 841 O O . TYR A 1 102 ? -32.906 -3.055 -13.492 1 97.44 102 TYR A O 1
ATOM 849 N N . ASN A 1 103 ? -34.344 -1.703 -12.43 1 96 103 ASN A N 1
ATOM 850 C CA . ASN A 1 103 ? -35.469 -1.989 -13.32 1 96 103 ASN A CA 1
ATOM 851 C C . ASN A 1 103 ? -35.219 -1.47 -14.734 1 96 103 ASN A C 1
ATOM 853 O O . ASN A 1 103 ? -35.594 -2.107 -15.719 1 96 103 ASN A O 1
ATOM 857 N N . ASN A 1 104 ? -34.5 -0.417 -14.805 1 96 104 ASN A N 1
ATOM 858 C CA . ASN A 1 104 ? -34.281 0.21 -16.094 1 96 104 ASN A CA 1
ATOM 859 C C . ASN A 1 104 ? -33.062 -0.392 -16.797 1 96 104 ASN A C 1
ATOM 861 O O . ASN A 1 104 ? -32.844 -0.157 -17.984 1 96 104 ASN A O 1
ATOM 865 N N . ASN A 1 105 ? -32.25 -1.136 -16.031 1 96.06 105 ASN A N 1
ATOM 866 C CA . ASN A 1 105 ? -31.016 -1.685 -16.609 1 96.06 105 ASN A CA 1
ATOM 867 C C . ASN A 1 105 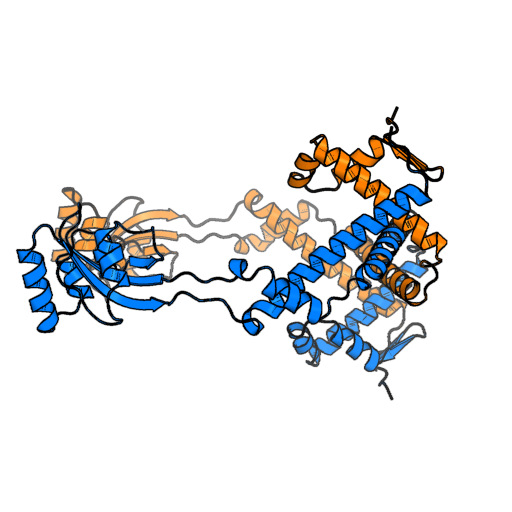? -30.891 -3.182 -16.328 1 96.06 105 ASN A C 1
ATOM 869 O O . ASN A 1 105 ? -29.812 -3.68 -16.047 1 96.06 105 ASN A O 1
ATOM 873 N N . LYS A 1 106 ? -31.938 -3.834 -16.359 1 93.25 106 LYS A N 1
ATOM 874 C CA . LYS A 1 106 ? -32 -5.262 -16.062 1 93.25 106 LYS A CA 1
ATOM 875 C C . LYS A 1 106 ? -31.047 -6.047 -16.953 1 93.25 106 LYS A C 1
ATOM 877 O O . LYS A 1 106 ? -30.484 -7.07 -16.547 1 93.25 106 LYS A O 1
ATOM 882 N N . ASN A 1 107 ? -30.828 -5.562 -18.141 1 93.38 107 ASN A N 1
ATOM 883 C CA . ASN A 1 107 ? -29.969 -6.227 -19.125 1 93.38 107 ASN A CA 1
ATOM 884 C C . ASN A 1 107 ? -28.531 -6.316 -18.641 1 93.38 107 ASN A C 1
ATOM 886 O O . ASN A 1 107 ? -27.781 -7.199 -19.062 1 93.38 107 ASN A O 1
ATOM 890 N N . MET A 1 108 ? -28.219 -5.414 -17.766 1 93.69 108 MET A N 1
ATOM 891 C CA . MET A 1 108 ? -26.859 -5.383 -17.234 1 93.69 108 MET A CA 1
ATOM 892 C C . MET A 1 108 ? -26.641 -6.508 -16.234 1 93.69 108 MET A C 1
ATOM 894 O O . MET A 1 108 ? -25.5 -6.844 -15.914 1 93.69 108 MET A O 1
ATOM 898 N N . PHE A 1 109 ? -27.672 -7.137 -15.828 1 94.94 109 PHE A N 1
ATOM 899 C CA . PHE A 1 109 ? -27.562 -8.109 -14.75 1 94.94 109 PHE A CA 1
ATOM 900 C C . PHE A 1 109 ? -27.969 -9.5 -15.219 1 94.94 109 PHE A C 1
ATOM 902 O O . PHE A 1 109 ? -28.266 -10.375 -14.406 1 94.94 109 PHE A O 1
ATOM 909 N N . ILE A 1 110 ? -28.062 -9.672 -16.453 1 92.5 110 ILE A N 1
ATOM 910 C CA . ILE A 1 110 ? -28.422 -10.961 -17.031 1 92.5 110 ILE A CA 1
ATOM 911 C C . ILE A 1 110 ? -27.219 -11.898 -16.969 1 92.5 110 ILE A C 1
ATOM 913 O O . ILE A 1 110 ? -26.094 -11.5 -17.328 1 92.5 110 ILE A O 1
ATOM 917 N N . GLU A 1 111 ? -27.422 -12.992 -16.422 1 91.5 111 GLU A N 1
ATOM 918 C CA . GLU A 1 111 ? -26.453 -14.086 -16.484 1 91.5 111 GLU A CA 1
ATOM 919 C C . GLU A 1 111 ? -26.812 -15.062 -17.609 1 91.5 111 GLU A C 1
ATOM 921 O O . GLU A 1 111 ? -27.891 -15.641 -17.609 1 91.5 111 GLU A O 1
ATOM 926 N N . GLU A 1 112 ? -25.922 -15.266 -18.5 1 91.69 112 GLU A N 1
ATOM 927 C CA . GLU A 1 112 ? -26.172 -16.188 -19.609 1 91.69 112 GLU A CA 1
ATOM 928 C C . GLU A 1 112 ? -26.031 -17.641 -19.156 1 91.69 112 GLU A C 1
ATOM 930 O O . GLU A 1 112 ? -25.422 -17.922 -18.125 1 91.69 112 GLU A O 1
ATOM 935 N N . GLU A 1 113 ? -26.781 -18.438 -19.922 1 94.31 113 GLU A N 1
ATOM 936 C CA . GLU A 1 113 ? -26.641 -19.859 -19.641 1 94.31 113 GLU A CA 1
ATOM 937 C C . GLU A 1 113 ? -25.219 -20.328 -19.844 1 94.31 113 GLU A C 1
ATOM 939 O O . GLU A 1 113 ? -24.516 -19.859 -20.75 1 94.31 113 GLU A O 1
ATOM 944 N N . ARG A 1 114 ? -24.781 -21.141 -19.016 1 96.81 114 ARG A N 1
ATOM 945 C CA . ARG A 1 114 ? -23.438 -21.734 -19.094 1 96.81 114 ARG A CA 1
ATOM 946 C C . ARG A 1 114 ? -23.484 -23.219 -18.781 1 96.81 114 ARG A C 1
ATOM 948 O O . ARG A 1 114 ? -24.438 -23.719 -18.203 1 96.81 114 ARG A O 1
ATOM 955 N N . VAL A 1 115 ? -22.484 -23.969 -19.25 1 97.31 115 VAL A N 1
ATOM 956 C CA . VAL A 1 115 ? -22.344 -25.375 -18.953 1 97.31 115 VAL A CA 1
ATOM 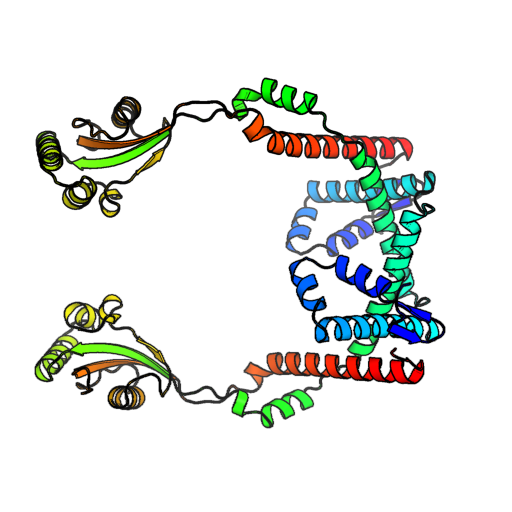957 C C . VAL A 1 115 ? -20.891 -25.688 -18.562 1 97.31 115 VAL A C 1
ATOM 959 O O . VAL A 1 115 ? -19.969 -25.031 -19.031 1 97.31 115 VAL A O 1
ATOM 962 N N . SER A 1 116 ? -20.719 -26.5 -17.641 1 97.62 116 SER A N 1
ATOM 963 C CA . SER A 1 116 ? -19.422 -27.094 -17.297 1 97.62 116 SER A CA 1
ATOM 964 C C . SER A 1 116 ? -19.312 -28.531 -17.812 1 97.62 116 SER A C 1
ATOM 966 O O . SER A 1 116 ? -20.141 -29.375 -17.469 1 97.62 116 SER A O 1
ATOM 968 N N . THR A 1 117 ? -18.281 -28.781 -18.672 1 97.5 117 THR A N 1
ATOM 969 C CA . THR A 1 117 ? -18.266 -30.062 -19.359 1 97.5 117 THR A CA 1
ATOM 970 C C . THR A 1 117 ? -16.859 -30.656 -19.359 1 97.5 117 THR A C 1
ATOM 972 O O . THR A 1 117 ? -15.883 -29.938 -19.156 1 97.5 117 THR A O 1
ATOM 975 N N . LYS A 1 118 ? -16.812 -31.953 -19.5 1 98 118 LYS A N 1
ATOM 976 C CA . LYS A 1 118 ? -15.648 -32.719 -19.938 1 98 118 LYS A CA 1
ATOM 977 C C . LYS A 1 118 ? -15.914 -33.406 -21.281 1 98 118 LYS A C 1
ATOM 979 O O . LYS A 1 118 ? -17.062 -33.562 -21.672 1 98 118 LYS A O 1
ATOM 984 N N . HIS A 1 119 ? -14.836 -33.625 -21.953 1 98.44 119 HIS A N 1
ATOM 985 C CA . HIS A 1 119 ? -15.109 -34.312 -23.203 1 98.44 119 HIS A CA 1
ATOM 986 C C . HIS A 1 119 ? -13.969 -35.25 -23.578 1 98.44 119 HIS A C 1
ATOM 988 O O . HIS A 1 119 ? -12.875 -35.156 -23.016 1 98.44 119 HIS A O 1
ATOM 994 N N . ILE A 1 120 ? -14.234 -36.25 -24.422 1 98.25 120 ILE A N 1
ATOM 995 C CA . ILE A 1 120 ? -13.297 -37.156 -25.078 1 98.25 120 ILE A CA 1
ATOM 996 C C . ILE A 1 120 ? -13.43 -37.031 -26.594 1 98.25 120 ILE A C 1
ATOM 998 O O . ILE A 1 120 ? -14.531 -37.156 -27.141 1 98.25 120 ILE A O 1
ATOM 1002 N N . LEU A 1 121 ? -12.359 -36.75 -27.188 1 98.38 121 LEU A N 1
ATOM 1003 C CA . LEU A 1 121 ? -12.359 -36.625 -28.641 1 98.38 121 LEU A CA 1
ATOM 1004 C C . LEU A 1 121 ? -11.656 -37.812 -29.297 1 98.38 121 LEU A C 1
ATOM 1006 O O . LEU A 1 121 ? -10.531 -38.156 -28.938 1 98.38 121 LEU A O 1
ATOM 1010 N N . VAL A 1 122 ? -12.352 -38.375 -30.297 1 98.12 122 VAL A N 1
ATOM 1011 C CA . VAL A 1 122 ? -11.758 -39.5 -31.031 1 98.12 122 VAL A CA 1
ATOM 1012 C C . VAL A 1 122 ? -12.078 -39.344 -32.531 1 98.12 122 VAL A C 1
ATOM 1014 O O . VAL A 1 122 ? -12.883 -38.5 -32.906 1 98.12 122 VAL A O 1
ATOM 1017 N N . GLU A 1 123 ? -11.547 -40.156 -33.312 1 97.06 123 GLU A N 1
ATOM 1018 C CA . GLU A 1 123 ? -11.602 -39.969 -34.781 1 97.06 123 GLU A CA 1
ATOM 1019 C C . GLU A 1 123 ? -12.844 -40.625 -35.344 1 97.06 123 GLU A C 1
ATOM 1021 O O . GLU A 1 123 ? -13.438 -40.125 -36.312 1 97.06 123 GLU A O 1
ATOM 1026 N N . THR A 1 124 ? -13.281 -41.781 -34.781 1 97.12 124 THR A N 1
ATOM 1027 C CA . THR A 1 124 ? -14.352 -42.531 -35.438 1 97.12 124 THR A CA 1
ATOM 1028 C C . THR A 1 124 ? -15.523 -42.719 -34.469 1 97.12 124 THR A C 1
ATOM 1030 O O . THR A 1 124 ? -15.344 -42.688 -33.25 1 97.12 124 THR A O 1
ATOM 1033 N N . LYS A 1 125 ? -16.688 -42.906 -35.031 1 97.56 125 LYS A N 1
ATOM 1034 C CA . LYS A 1 125 ? -17.891 -43.156 -34.25 1 97.56 125 LYS A CA 1
ATOM 1035 C C . LYS A 1 125 ? -17.781 -44.469 -33.469 1 97.56 125 LYS A C 1
ATOM 1037 O O . LYS A 1 125 ? -18.219 -44.531 -32.312 1 97.56 125 LYS A O 1
ATOM 1042 N N . GLU A 1 126 ? -17.219 -45.438 -34.094 1 97.25 126 GLU A N 1
ATOM 1043 C CA . GLU A 1 126 ? -17.062 -46.75 -33.469 1 97.25 126 GLU A CA 1
ATOM 1044 C C . GLU A 1 126 ? -16.234 -46.656 -32.188 1 97.25 126 GLU A C 1
ATOM 1046 O O . GLU A 1 126 ? -16.594 -47.219 -31.156 1 97.25 126 GLU A O 1
ATOM 1051 N N . GLU A 1 127 ? -15.172 -45.938 -32.312 1 97.19 127 GLU A N 1
ATOM 1052 C CA . GLU A 1 127 ? -14.328 -45.719 -31.141 1 97.19 127 GLU A CA 1
ATOM 1053 C C . GLU A 1 127 ? -15.102 -45.062 -30.016 1 97.19 127 GLU A C 1
ATOM 1055 O O . GLU A 1 127 ? -14.992 -45.438 -28.859 1 97.19 127 GLU A O 1
ATOM 1060 N N . ALA A 1 128 ? -15.789 -44.094 -30.375 1 97.94 128 ALA A N 1
ATOM 1061 C CA . ALA A 1 128 ? -16.562 -43.344 -29.406 1 97.94 128 ALA A CA 1
ATOM 1062 C C . ALA A 1 128 ? -17.578 -44.25 -28.688 1 97.94 128 ALA A C 1
ATOM 1064 O O . ALA A 1 128 ? -17.719 -44.188 -27.469 1 97.94 128 ALA A O 1
ATOM 1065 N N . GLU A 1 129 ? -18.297 -45.031 -29.422 1 97.38 129 GLU A N 1
ATOM 1066 C CA . GLU A 1 129 ? -19.312 -45.938 -28.859 1 97.38 129 GLU A CA 1
ATOM 1067 C C . GLU A 1 129 ? -18.688 -46.938 -27.906 1 97.38 129 GLU A C 1
ATOM 1069 O O . GLU A 1 129 ? -19.25 -47.25 -26.859 1 97.38 129 GLU A O 1
ATOM 1074 N N . ASN A 1 130 ? -17.594 -47.438 -28.344 1 97.12 130 ASN A N 1
ATOM 1075 C CA . ASN A 1 130 ? -16.891 -48.375 -27.484 1 97.12 130 ASN A CA 1
ATOM 1076 C C . ASN A 1 130 ? -16.5 -47.75 -26.156 1 97.12 130 ASN A C 1
ATOM 1078 O O . ASN A 1 130 ? -16.625 -48.375 -25.109 1 97.12 130 ASN A O 1
ATOM 1082 N N . ILE A 1 131 ? -16.078 -46.531 -26.266 1 97.44 131 ILE A N 1
ATOM 1083 C CA . ILE A 1 131 ? -15.656 -45.812 -25.062 1 97.44 131 ILE A CA 1
ATOM 1084 C C . ILE A 1 131 ? -16.859 -45.594 -24.156 1 97.44 131 ILE A C 1
ATOM 1086 O O . ILE A 1 131 ? -16.766 -45.781 -22.938 1 97.44 131 ILE A O 1
ATOM 1090 N N . VAL A 1 132 ? -17.906 -45.188 -24.703 1 96.62 132 VAL A N 1
ATOM 1091 C CA . VAL A 1 132 ? -19.125 -44.969 -23.938 1 96.62 132 VAL A CA 1
ATOM 1092 C C . VAL A 1 132 ? -19.5 -46.25 -23.188 1 96.62 132 VAL A C 1
ATOM 1094 O O . VAL A 1 132 ? -19.875 -46.219 -22.016 1 96.62 132 VAL A O 1
ATOM 1097 N N . ASP A 1 133 ? -19.391 -47.375 -23.844 1 95.94 133 ASP A N 1
ATOM 1098 C CA . ASP A 1 133 ? -19.688 -48.656 -23.25 1 95.94 133 ASP A CA 1
ATOM 1099 C C . ASP A 1 133 ? -18.734 -48.969 -22.094 1 95.94 133 ASP A C 1
ATOM 1101 O O . ASP A 1 133 ? -19.156 -49.469 -21.047 1 95.94 133 ASP A O 1
ATOM 1105 N N . GLU A 1 134 ? -17.562 -48.688 -22.312 1 96 134 GLU A N 1
ATOM 1106 C CA . GLU A 1 134 ? -16.578 -48.906 -21.25 1 96 134 GLU A CA 1
ATOM 1107 C C . GLU A 1 134 ? -16.891 -48.062 -20.016 1 96 134 GLU A C 1
ATOM 1109 O O . GLU A 1 134 ? -16.75 -48.531 -18.891 1 96 134 GLU A O 1
ATOM 1114 N N . ILE A 1 135 ? -17.266 -46.875 -20.297 1 95.69 135 ILE A N 1
ATOM 1115 C CA . ILE A 1 135 ? -17.609 -45.969 -19.188 1 95.69 135 ILE A CA 1
ATOM 1116 C C . ILE A 1 135 ? -18.828 -46.5 -18.453 1 95.69 135 ILE A C 1
ATOM 1118 O O . ILE A 1 135 ? -18.859 -46.531 -17.219 1 95.69 135 ILE A O 1
ATOM 1122 N N . LYS A 1 136 ? -19.766 -46.969 -19.125 1 93.19 136 LYS A N 1
ATOM 1123 C CA . LYS A 1 136 ? -20.953 -47.562 -18.516 1 93.19 136 LYS A CA 1
ATOM 1124 C C . LYS A 1 136 ? -20.625 -48.781 -17.703 1 93.19 136 LYS A C 1
ATOM 1126 O O . LYS A 1 136 ? -21.328 -49.125 -16.75 1 93.19 136 LYS A O 1
ATOM 1131 N N . ASN A 1 137 ? -19.547 -49.406 -18.094 1 94.19 137 ASN A N 1
ATOM 1132 C CA . ASN A 1 137 ? -19.109 -50.625 -17.422 1 94.19 137 ASN A CA 1
ATOM 1133 C C . ASN A 1 137 ? -18.156 -50.344 -16.281 1 94.19 137 ASN A C 1
ATOM 1135 O O . ASN A 1 137 ? -17.516 -51.25 -15.742 1 94.19 137 ASN A O 1
ATOM 1139 N N . GLY A 1 138 ? -17.938 -49.062 -16.016 1 94.06 138 GLY A N 1
ATOM 1140 C CA . GLY A 1 138 ? -17.25 -48.781 -14.766 1 94.06 138 GLY A CA 1
ATOM 1141 C C . GLY A 1 138 ? -16 -47.938 -14.945 1 94.06 138 GLY A C 1
ATOM 1142 O O . GLY A 1 138 ? -15.414 -47.469 -13.969 1 94.06 138 GLY A O 1
ATOM 1143 N N . LEU A 1 139 ? -15.57 -47.781 -16.172 1 94.19 139 LEU A N 1
ATOM 1144 C CA . LEU A 1 139 ? -14.43 -46.906 -16.391 1 94.19 139 LEU A CA 1
ATOM 1145 C C . LEU A 1 139 ? -14.797 -45.438 -16.109 1 94.19 139 LEU A C 1
ATOM 1147 O O . LEU A 1 139 ? -15.844 -44.969 -16.562 1 94.19 139 LEU A O 1
ATOM 1151 N N . SER A 1 140 ? -13.906 -44.812 -15.344 1 96.44 140 SER A N 1
ATOM 1152 C CA . SER A 1 140 ? -14.211 -43.406 -15.078 1 96.44 140 SER A CA 1
ATOM 1153 C C . SER A 1 140 ? -14.047 -42.531 -16.328 1 96.44 140 SER A C 1
ATOM 1155 O O . SER A 1 140 ? -13.195 -42.812 -17.172 1 96.44 140 SER A O 1
ATOM 1157 N N . PHE A 1 141 ? -14.797 -41.5 -16.438 1 97.44 141 PHE A N 1
ATOM 1158 C CA . PHE A 1 141 ? -14.727 -40.594 -17.578 1 97.44 141 PHE A CA 1
ATOM 1159 C C . PHE A 1 141 ? -13.328 -40 -17.719 1 97.44 141 PHE A C 1
ATOM 1161 O O . PHE A 1 141 ? -12.781 -39.938 -18.812 1 97.44 141 PHE A O 1
ATOM 1168 N N . GLU A 1 142 ? -12.789 -39.562 -16.641 1 97.19 142 GLU A N 1
ATOM 1169 C CA . GLU A 1 142 ? -11.477 -38.938 -16.625 1 97.19 142 GLU A CA 1
ATOM 1170 C C . GLU A 1 142 ? -10.398 -39.906 -17.109 1 97.19 142 GLU A C 1
ATOM 1172 O O . GLU A 1 142 ? -9.516 -39.5 -17.891 1 97.19 142 GLU A O 1
ATOM 1177 N N . GLU A 1 143 ? -10.469 -41.062 -16.688 1 96.81 143 GLU A N 1
ATOM 1178 C CA . GLU A 1 143 ? -9.508 -42.062 -17.141 1 96.81 143 GLU A CA 1
ATOM 1179 C C . GLU A 1 143 ? -9.641 -42.344 -18.641 1 96.81 143 GLU A C 1
ATOM 1181 O O . GLU A 1 143 ? -8.641 -42.469 -19.344 1 96.81 143 GLU A O 1
ATOM 1186 N N . ALA A 1 144 ? -10.922 -42.469 -19 1 97.44 144 ALA A N 1
ATOM 1187 C CA . ALA A 1 144 ? -11.156 -42.688 -20.422 1 97.44 144 ALA A CA 1
ATOM 1188 C C . ALA A 1 144 ? -10.594 -41.531 -21.25 1 97.44 144 ALA A C 1
ATOM 1190 O O . ALA A 1 144 ? -10 -41.75 -22.312 1 97.44 144 ALA A O 1
ATOM 1191 N N . ALA A 1 145 ? -10.758 -40.344 -20.75 1 97.56 145 ALA A N 1
ATOM 1192 C CA . ALA A 1 145 ? -10.25 -39.156 -21.453 1 97.56 145 ALA A CA 1
ATOM 1193 C C . ALA A 1 145 ? -8.727 -39.219 -21.562 1 97.56 145 ALA A C 1
ATOM 1195 O O . ALA A 1 145 ? -8.172 -39 -22.641 1 97.56 145 ALA A O 1
ATOM 1196 N N . LYS A 1 146 ? -8.07 -39.5 -20.531 1 96.38 146 LYS A N 1
ATOM 1197 C CA . LYS A 1 146 ? -6.613 -39.562 -20.5 1 96.38 146 LYS A CA 1
ATOM 1198 C C . LYS A 1 146 ? -6.102 -40.625 -21.484 1 96.38 146 LYS A C 1
ATOM 1200 O O . LYS A 1 146 ? -5.082 -40.406 -22.141 1 96.38 146 LYS A O 1
ATOM 1205 N N . GLU A 1 147 ? -6.812 -41.625 -21.547 1 95.81 147 GLU A N 1
ATOM 1206 C CA . GLU A 1 147 ? -6.352 -42.781 -22.312 1 95.81 147 GLU A CA 1
ATOM 1207 C C . GLU A 1 147 ? -6.652 -42.594 -23.797 1 95.81 147 GLU A C 1
ATOM 1209 O O . GLU A 1 147 ? -5.82 -42.938 -24.641 1 95.81 147 GLU A O 1
ATOM 1214 N N . TYR A 1 148 ? -7.824 -42.094 -24.125 1 97.31 148 TYR A N 1
ATOM 1215 C CA . TYR A 1 148 ? -8.289 -42.25 -25.484 1 97.31 148 TYR A CA 1
ATOM 1216 C C . TYR A 1 148 ? -8.414 -40.938 -26.203 1 97.31 148 TYR A C 1
ATOM 1218 O O . TYR A 1 148 ? -8.445 -40.875 -27.438 1 97.31 148 TYR A O 1
ATOM 1226 N N . SER A 1 149 ? -8.453 -39.844 -25.516 1 97.56 149 SER A N 1
ATOM 1227 C CA . SER A 1 149 ? -8.836 -38.594 -26.125 1 97.56 149 SER A CA 1
ATOM 1228 C C . SER A 1 149 ? -7.703 -38.031 -26.984 1 97.56 149 SER A C 1
ATOM 1230 O O . SER A 1 149 ? -6.531 -38.125 -26.609 1 97.56 149 SER A O 1
ATOM 1232 N N . ASN A 1 150 ? -8.062 -37.375 -28.078 1 95.94 150 ASN A N 1
ATOM 1233 C CA . ASN A 1 150 ? -7.094 -36.75 -28.969 1 95.94 150 ASN A CA 1
ATOM 1234 C C . ASN A 1 150 ? -7.031 -35.25 -28.734 1 95.94 150 ASN A C 1
ATOM 1236 O O . ASN A 1 150 ? -6.434 -34.5 -29.516 1 95.94 150 ASN A O 1
ATOM 1240 N N . CYS A 1 151 ? -7.633 -34.844 -27.719 1 94.5 151 CYS A N 1
ATOM 1241 C CA . CYS A 1 151 ? -7.652 -33.406 -27.375 1 94.5 151 CYS A CA 1
ATOM 1242 C C . CYS A 1 151 ? -6.68 -33.125 -26.234 1 94.5 151 CYS A C 1
ATOM 1244 O O . CYS A 1 151 ? -6.473 -33.938 -25.359 1 94.5 151 CYS A O 1
ATOM 1246 N N . PRO A 1 152 ? -6.105 -31.984 -26.203 1 93.5 152 PRO A N 1
ATOM 1247 C CA . PRO A 1 152 ? -5.156 -31.625 -25.141 1 93.5 152 PRO A CA 1
ATOM 1248 C C . PRO A 1 152 ? -5.785 -31.672 -23.75 1 93.5 152 PRO A C 1
ATOM 1250 O O . PRO A 1 152 ? -5.082 -31.844 -22.75 1 93.5 152 PRO A O 1
ATOM 1253 N N . SER A 1 153 ? -7.035 -31.5 -23.688 1 94.5 153 SER A N 1
ATOM 1254 C CA . SER A 1 153 ? -7.719 -31.516 -22.406 1 94.5 153 SER A CA 1
ATOM 1255 C C . SER A 1 153 ? -7.633 -32.875 -21.734 1 94.5 153 SER A C 1
ATOM 1257 O O . SER A 1 153 ? -8.031 -33.062 -20.578 1 94.5 153 SER A O 1
ATOM 1259 N N . LYS A 1 154 ? -7.098 -33.875 -22.438 1 95.38 154 LYS A N 1
ATOM 1260 C CA . LYS A 1 154 ? -7.02 -35.219 -21.906 1 95.38 154 LYS A CA 1
ATOM 1261 C C . LYS A 1 154 ? -6.199 -35.281 -20.609 1 95.38 154 LYS A C 1
ATOM 1263 O O . LYS A 1 154 ? -6.488 -36.062 -19.719 1 95.38 154 LYS A O 1
ATOM 1268 N N . GLY A 1 155 ? -5.266 -34.406 -20.531 1 92.69 155 GLY A N 1
ATOM 1269 C CA . GLY A 1 155 ? -4.434 -34.375 -19.344 1 92.69 155 GLY A CA 1
ATOM 1270 C C . GLY A 1 155 ? -5.203 -33.969 -18.094 1 92.69 155 GLY A C 1
ATOM 1271 O O . GLY A 1 155 ? -4.832 -34.344 -16.984 1 92.69 155 GLY A O 1
ATOM 1272 N N . ALA A 1 156 ? -6.199 -33.25 -18.297 1 94.44 156 ALA A N 1
ATOM 1273 C CA . ALA A 1 156 ? -7.047 -32.812 -17.203 1 94.44 156 ALA A CA 1
ATOM 1274 C C . ALA A 1 156 ? -8.344 -33.594 -17.141 1 94.44 156 ALA A C 1
ATOM 1276 O O . ALA A 1 156 ? -9.383 -33.094 -16.734 1 94.44 156 ALA A O 1
ATOM 1277 N N . GLY A 1 157 ? -8.297 -34.75 -17.734 1 95.88 157 GLY A N 1
ATOM 1278 C CA . GLY A 1 157 ? -9.461 -35.625 -17.703 1 95.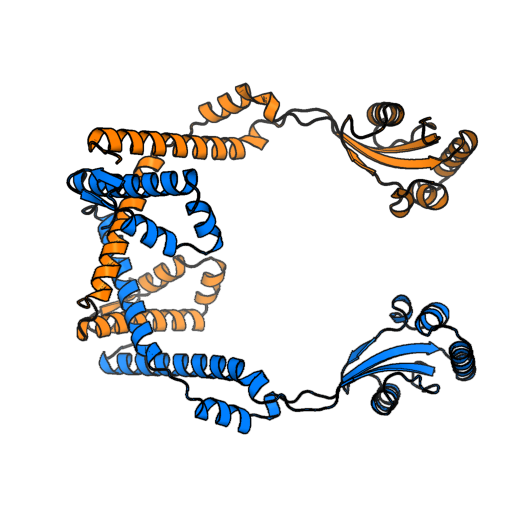88 157 GLY A CA 1
ATOM 1279 C C . GLY A 1 157 ? -10.555 -35.188 -18.656 1 95.88 157 GLY A C 1
ATOM 1280 O O . GLY A 1 157 ? -11.734 -35.469 -18.422 1 95.88 157 GLY A O 1
ATOM 1281 N N . GLY A 1 158 ? -10.203 -34.375 -19.547 1 97.31 158 GLY A N 1
ATOM 1282 C CA . GLY A 1 158 ? -11.141 -33.906 -20.562 1 97.31 158 GLY A CA 1
ATOM 1283 C C . GLY A 1 158 ? -11.891 -32.656 -20.156 1 97.31 158 GLY A C 1
ATOM 1284 O O . GLY A 1 158 ? -12.875 -32.281 -20.781 1 97.31 158 GLY A O 1
ATOM 1285 N N . ASP A 1 159 ? -11.43 -32.031 -19.078 1 97.69 159 ASP A N 1
ATOM 1286 C CA . ASP A 1 159 ? -12.148 -30.891 -18.516 1 97.69 159 ASP A CA 1
ATOM 1287 C C . ASP A 1 159 ? -12.039 -29.672 -19.406 1 97.69 159 ASP A C 1
ATOM 1289 O O . ASP A 1 159 ? -10.938 -29.219 -19.734 1 97.69 159 ASP A O 1
ATOM 1293 N N . LEU A 1 160 ? -13.125 -29.078 -19.766 1 96.94 160 LEU A N 1
ATOM 1294 C CA . LEU A 1 160 ? -13.141 -27.891 -20.609 1 96.94 160 LEU A CA 1
ATOM 1295 C C . LEU A 1 160 ? -13.531 -26.656 -19.812 1 96.94 160 LEU A C 1
ATOM 1297 O O . LEU A 1 160 ? -13.531 -25.547 -20.359 1 96.94 160 LEU A O 1
ATOM 1301 N N . GLY A 1 161 ? -13.953 -26.969 -18.547 1 96.56 161 GLY A N 1
ATOM 1302 C CA . GLY A 1 161 ? -14.398 -25.859 -17.719 1 96.56 161 GLY A CA 1
ATOM 1303 C C . GLY A 1 161 ? -15.82 -25.422 -18.016 1 96.56 161 GLY A C 1
ATOM 1304 O O . GLY A 1 161 ? -16.641 -26.219 -18.484 1 96.56 161 GLY A O 1
ATOM 1305 N N . THR A 1 162 ? -16.062 -24.141 -17.578 1 97.12 162 THR A N 1
ATOM 1306 C CA . THR A 1 162 ? -17.391 -23.562 -17.75 1 97.12 162 THR A CA 1
ATOM 1307 C C . THR A 1 162 ? -17.391 -22.547 -18.906 1 97.12 162 THR A C 1
ATOM 1309 O O . THR A 1 162 ? -16.484 -21.719 -19 1 97.12 162 THR A O 1
ATOM 1312 N N . PHE A 1 163 ? -18.312 -22.734 -19.828 1 96.19 163 PHE A N 1
ATOM 1313 C CA . PHE A 1 163 ? -18.375 -21.812 -20.953 1 96.19 163 PHE A CA 1
ATOM 1314 C C . PHE A 1 163 ? -19.812 -21.547 -21.359 1 96.19 163 PHE A C 1
ATOM 1316 O O . PHE A 1 163 ? -20.703 -22.344 -21.047 1 96.19 163 PHE A O 1
ATOM 1323 N N . GLY A 1 164 ? -20.062 -20.438 -21.969 1 94.62 164 GLY A N 1
ATOM 1324 C CA . GLY A 1 164 ? -21.375 -20.047 -22.484 1 94.62 164 GLY A CA 1
ATOM 1325 C C . GLY A 1 164 ? -21.531 -20.328 -23.953 1 94.62 164 GLY A C 1
ATOM 1326 O O . GLY A 1 164 ? -20.656 -20.953 -24.578 1 94.62 164 GLY A O 1
ATOM 1327 N N . ARG A 1 165 ?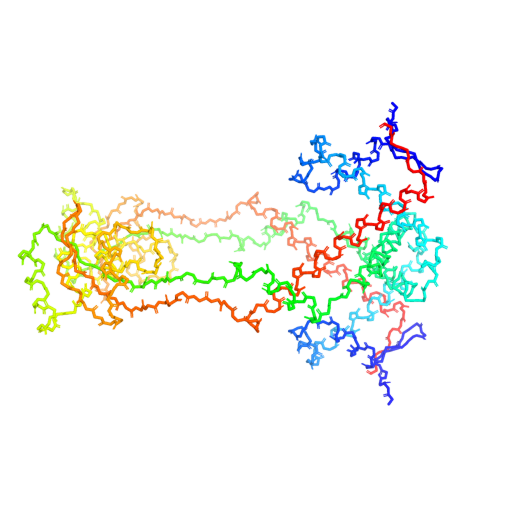 -22.641 -19.891 -24.484 1 93.81 165 ARG A N 1
ATOM 1328 C CA . ARG A 1 165 ? -22.906 -20.094 -25.906 1 93.81 165 ARG A CA 1
ATOM 1329 C C . ARG A 1 165 ? -21.922 -19.297 -26.766 1 93.81 165 ARG A C 1
ATOM 1331 O O . ARG A 1 165 ? -21.484 -18.219 -26.375 1 93.81 165 ARG A O 1
ATOM 1338 N N . GLY A 1 166 ? -21.562 -19.859 -27.859 1 93.75 166 GLY A N 1
ATOM 1339 C CA . GLY A 1 166 ? -20.688 -19.188 -28.797 1 93.75 166 GLY A CA 1
ATOM 1340 C C . GLY A 1 166 ? -19.219 -19.5 -28.594 1 93.75 166 GLY A C 1
ATOM 1341 O O . GLY A 1 166 ? -18.375 -19 -29.328 1 93.75 166 GLY A O 1
ATOM 1342 N N . ARG A 1 167 ? -18.953 -20.297 -27.672 1 93.25 167 ARG A N 1
ATOM 1343 C CA . ARG A 1 167 ? -17.562 -20.578 -27.328 1 93.25 167 ARG A CA 1
ATOM 1344 C C . ARG A 1 167 ? -17.078 -21.859 -27.969 1 93.25 167 ARG A C 1
ATOM 1346 O O . ARG A 1 167 ? -15.883 -22.062 -28.141 1 93.25 167 ARG A O 1
ATOM 1353 N N . MET A 1 168 ? -18 -22.766 -28.25 1 95.69 168 MET A N 1
ATOM 1354 C CA . MET A 1 168 ? -17.688 -24.062 -28.844 1 95.69 168 MET A CA 1
ATOM 1355 C C . MET A 1 168 ? -18.312 -24.188 -30.219 1 95.69 168 MET A C 1
ATOM 1357 O O . MET A 1 168 ? -19.156 -23.391 -30.609 1 95.69 168 MET A O 1
ATOM 1361 N N . VAL A 1 169 ? -17.797 -25.234 -30.984 1 95.81 169 VAL A N 1
ATOM 1362 C CA . VAL A 1 169 ? -18.375 -25.453 -32.281 1 95.81 169 VAL A CA 1
ATOM 1363 C C . VAL A 1 169 ? -19.859 -25.812 -32.156 1 95.81 169 VAL A C 1
ATOM 1365 O O . VAL A 1 169 ? -20.25 -26.406 -31.141 1 95.81 169 VAL A O 1
ATOM 1368 N N . LYS A 1 170 ? -20.625 -25.562 -33.094 1 96.5 170 LYS A N 1
ATOM 1369 C CA . LYS A 1 170 ? -22.094 -25.578 -33.062 1 96.5 170 LYS A CA 1
ATOM 1370 C C . LYS A 1 170 ? -22.609 -26.938 -32.625 1 96.5 170 LYS A C 1
ATOM 1372 O O . LYS A 1 170 ? -23.438 -27.016 -31.703 1 96.5 170 LYS A O 1
ATOM 1377 N N . GLU A 1 171 ? -22.156 -27.984 -33.25 1 97.25 171 GLU A N 1
ATOM 1378 C CA . GLU A 1 171 ? -22.641 -29.328 -32.938 1 97.25 171 GLU A CA 1
ATOM 1379 C C . GLU A 1 171 ? -22.375 -29.688 -31.5 1 97.25 171 GLU A C 1
ATOM 1381 O O . GLU A 1 171 ? -23.25 -30.266 -30.828 1 97.25 171 GLU A O 1
ATOM 1386 N N . PHE A 1 172 ? -21.188 -29.328 -31.047 1 97.62 172 PHE A N 1
ATOM 1387 C CA . PHE A 1 172 ? -20.812 -29.578 -29.656 1 97.62 172 PHE A CA 1
ATOM 1388 C C . PHE A 1 172 ? -21.672 -28.766 -28.703 1 97.62 172 PHE A C 1
ATOM 1390 O O . PHE A 1 172 ? -22.219 -29.297 -27.734 1 97.62 172 PHE A O 1
ATOM 1397 N N . GLU A 1 173 ? -21.781 -27.516 -29 1 96.75 173 GLU A N 1
ATOM 1398 C CA . GLU A 1 173 ? -22.547 -26.594 -28.172 1 96.75 173 GLU A CA 1
ATOM 1399 C C . GLU A 1 173 ? -24 -27.047 -28.062 1 96.75 173 GLU A C 1
ATOM 1401 O O . GLU A 1 173 ? -24.562 -27.078 -26.953 1 96.75 173 GLU A O 1
ATOM 1406 N N . GLU A 1 174 ? -24.656 -27.375 -29.141 1 96.06 174 GLU A N 1
ATOM 1407 C CA . GLU A 1 174 ? -26.047 -27.812 -29.141 1 96.06 174 GLU A CA 1
ATOM 1408 C C . GLU A 1 174 ? -26.234 -29.062 -28.281 1 96.06 174 GLU A C 1
ATOM 1410 O O . GLU A 1 174 ? -27.188 -29.141 -27.5 1 96.06 174 GLU A O 1
ATOM 1415 N N . ALA A 1 175 ? -25.375 -29.953 -28.406 1 97 175 ALA A N 1
ATOM 1416 C CA . ALA A 1 175 ? -25.453 -31.172 -27.625 1 97 175 ALA A CA 1
ATOM 1417 C C . ALA A 1 175 ? -25.328 -30.875 -26.125 1 97 175 ALA A C 1
ATOM 1419 O O . ALA A 1 175 ? -26.141 -31.312 -25.328 1 97 175 ALA A O 1
ATOM 1420 N N . ALA A 1 176 ? -24.281 -30.094 -25.797 1 97.12 176 ALA A N 1
ATOM 1421 C CA . ALA A 1 176 ? -23.984 -29.797 -24.391 1 97.12 176 ALA A CA 1
ATOM 1422 C C . ALA A 1 176 ? -25.156 -29.094 -23.719 1 97.12 176 ALA A C 1
ATOM 1424 O O . ALA A 1 176 ? -25.531 -29.438 -22.594 1 97.12 176 ALA A O 1
ATOM 1425 N N . PHE A 1 177 ? -25.734 -28.094 -24.375 1 96.75 177 PHE A N 1
ATOM 1426 C CA . PHE A 1 177 ? -26.797 -27.297 -23.766 1 96.75 177 PHE A CA 1
ATOM 1427 C C . PHE A 1 177 ? -28.109 -28.047 -23.75 1 96.75 177 PHE A C 1
ATOM 1429 O O . PHE A 1 177 ? -29.031 -27.688 -23 1 96.75 177 PHE A O 1
ATOM 1436 N N . GLU A 1 178 ? -28.25 -29.172 -24.484 1 95.12 178 GLU A N 1
ATOM 1437 C CA . GLU A 1 178 ? -29.469 -29.969 -24.516 1 95.12 178 GLU A CA 1
ATOM 1438 C C . GLU A 1 178 ? -29.406 -31.125 -23.516 1 95.12 178 GLU A C 1
ATOM 1440 O O . GLU A 1 178 ? -30.438 -31.719 -23.172 1 95.12 178 GLU A O 1
ATOM 1445 N N . MET A 1 179 ? -28.297 -31.344 -23.047 1 96.06 179 MET A N 1
ATOM 1446 C CA . MET A 1 179 ? -28.078 -32.469 -22.156 1 96.06 179 MET A CA 1
ATOM 1447 C C . MET A 1 179 ? -28.594 -32.188 -20.75 1 96.06 179 MET A C 1
ATOM 1449 O O . MET A 1 179 ? -28.875 -31.031 -20.422 1 96.06 179 MET A O 1
ATOM 1453 N N . LYS A 1 180 ? -28.719 -33.25 -19.984 1 95.56 180 LYS A N 1
ATOM 1454 C CA . LYS A 1 180 ? -29.062 -33.156 -18.562 1 95.56 180 LYS A CA 1
ATOM 1455 C C . LYS A 1 180 ? -27.812 -33.219 -17.703 1 95.56 180 LYS A C 1
ATOM 1457 O O . LYS A 1 180 ? -26.891 -34 -17.969 1 95.56 180 LYS A O 1
ATOM 1462 N N . GLU A 1 181 ? -27.875 -32.469 -16.719 1 94.81 181 GLU A N 1
ATOM 1463 C CA . GLU A 1 181 ? -26.75 -32.438 -15.789 1 94.81 181 GLU A CA 1
ATOM 1464 C C . GLU A 1 181 ? -26.391 -33.812 -15.297 1 94.81 181 GLU A C 1
ATOM 1466 O O . GLU A 1 181 ? -27.266 -34.625 -14.969 1 94.81 181 GLU A O 1
ATOM 1471 N N . GLY A 1 182 ? -25.078 -34.125 -15.305 1 94.31 182 GLY A N 1
ATOM 1472 C CA . GLY A 1 182 ? -24.578 -35.375 -14.75 1 94.31 182 GLY A CA 1
ATOM 1473 C C . GLY A 1 182 ? -24.578 -36.5 -15.75 1 94.31 182 GLY A C 1
ATOM 1474 O O . GLY A 1 182 ? -24.203 -37.625 -15.414 1 94.31 182 GLY A O 1
ATOM 1475 N N . THR A 1 183 ? -24.938 -36.281 -17.016 1 95.94 183 THR A N 1
ATOM 1476 C CA . THR A 1 183 ? -25.047 -37.375 -17.984 1 95.94 183 THR A CA 1
ATOM 1477 C C . THR A 1 183 ? -23.922 -37.312 -19 1 95.94 183 THR A C 1
ATOM 1479 O O . THR A 1 183 ? -23.188 -36.312 -19.062 1 95.94 183 THR A O 1
ATOM 1482 N N . ILE A 1 184 ? -23.797 -38.406 -19.734 1 96.69 184 ILE A N 1
ATOM 1483 C CA . ILE A 1 184 ? -22.828 -38.531 -20.812 1 96.69 184 ILE A CA 1
ATOM 1484 C C . ILE A 1 184 ? -23.578 -38.594 -22.156 1 96.69 184 ILE A C 1
ATOM 1486 O O . ILE A 1 184 ? -24.594 -39.281 -22.266 1 96.69 184 ILE A O 1
ATOM 1490 N N . SER A 1 185 ? -23.109 -37.938 -23.047 1 96.38 185 SER A N 1
ATOM 1491 C CA . SER A 1 185 ? -23.797 -37.875 -24.344 1 96.38 185 SER A CA 1
ATOM 1492 C C . SER A 1 185 ? -23.484 -39.125 -25.188 1 96.38 185 SER A C 1
ATOM 1494 O O . SER A 1 185 ? -22.547 -39.844 -24.891 1 96.38 185 SER A O 1
ATOM 1496 N N . ASN A 1 186 ? -24.391 -39.281 -26.25 1 94.5 186 ASN A N 1
ATOM 1497 C CA . ASN A 1 186 ? -23.953 -40.094 -27.391 1 94.5 186 ASN A CA 1
ATOM 1498 C C . ASN A 1 186 ? -22.859 -39.375 -28.172 1 94.5 186 ASN A C 1
ATOM 1500 O O . ASN A 1 186 ? -22.609 -38.188 -27.984 1 94.5 186 ASN A O 1
ATOM 1504 N N . PRO A 1 187 ? -22.156 -40.188 -29 1 97.81 187 PRO A N 1
ATOM 1505 C CA . PRO A 1 187 ? -21.109 -39.531 -29.797 1 97.81 187 PRO A CA 1
ATOM 1506 C C . PRO A 1 187 ? -21.641 -38.375 -30.641 1 97.81 187 PRO A C 1
ATOM 1508 O O . PRO A 1 187 ? -22.656 -38.531 -31.312 1 97.81 187 PRO A O 1
ATOM 1511 N N . VAL A 1 188 ? -21.016 -37.219 -30.531 1 97.62 188 VAL A N 1
ATOM 1512 C CA . VAL A 1 188 ? -21.375 -36.031 -31.266 1 97.62 188 VAL A CA 1
ATOM 1513 C C . VAL A 1 188 ? -20.359 -35.75 -32.375 1 97.62 188 VAL A C 1
ATOM 1515 O O . VAL A 1 188 ? -19.172 -35.562 -32.094 1 97.62 188 VAL A O 1
ATOM 1518 N N . LYS A 1 189 ? -20.766 -35.688 -33.562 1 98 189 LYS A N 1
ATOM 1519 C CA . LYS A 1 189 ? -19.875 -35.469 -34.688 1 98 189 LYS A CA 1
ATOM 1520 C C . LYS A 1 189 ? -19.609 -34 -34.906 1 98 189 LYS A C 1
ATOM 1522 O O . LYS A 1 189 ? -20.531 -33.188 -34.906 1 98 189 LYS A O 1
ATOM 1527 N N . THR A 1 190 ? -18.375 -33.688 -35.062 1 97 190 THR A N 1
ATOM 1528 C CA . THR A 1 190 ? -17.938 -32.344 -35.469 1 97 190 THR A CA 1
ATOM 1529 C C . THR A 1 190 ? -16.844 -32.438 -36.5 1 97 190 THR A C 1
ATOM 1531 O O . THR A 1 190 ? -16.453 -33.531 -36.938 1 97 190 THR A O 1
ATOM 1534 N N . GLN A 1 191 ? -16.297 -31.297 -36.906 1 96.5 191 GLN A N 1
ATOM 1535 C CA . GLN A 1 191 ? -15.227 -31.266 -37.906 1 96.5 191 GLN A CA 1
ATOM 1536 C C . GLN A 1 191 ? -13.953 -31.891 -37.344 1 96.5 191 GLN A C 1
ATOM 1538 O O . GLN A 1 191 ? -13.055 -32.281 -38.094 1 96.5 191 GLN A O 1
ATOM 1543 N N . PHE A 1 192 ? -13.922 -32.062 -36.031 1 96.75 192 PHE A N 1
ATOM 1544 C CA . PHE A 1 192 ? -12.703 -32.531 -35.375 1 96.75 192 PHE A CA 1
ATOM 1545 C C . PHE A 1 192 ? -12.766 -34.031 -35.125 1 96.75 192 PHE A C 1
ATOM 1547 O O . PHE A 1 192 ? -11.781 -34.656 -34.719 1 96.75 192 PHE A O 1
ATOM 1554 N N . GLY A 1 193 ? -13.977 -34.594 -35.344 1 97.69 193 GLY A N 1
ATOM 1555 C CA . GLY A 1 193 ? -14.203 -36 -35.031 1 97.69 193 GLY A CA 1
ATOM 1556 C C . GLY A 1 193 ? -15.477 -36.219 -34.25 1 97.69 193 GLY A C 1
ATOM 1557 O O . GLY A 1 193 ? -16.516 -35.594 -34.5 1 97.69 193 GLY A O 1
ATOM 1558 N N . TYR A 1 194 ? -15.32 -37.219 -33.375 1 98.31 194 TYR A N 1
ATOM 1559 C CA . TYR A 1 194 ? -16.469 -37.562 -32.531 1 98.31 194 TYR A CA 1
ATOM 1560 C C . TYR A 1 194 ? -16.188 -37.25 -31.078 1 98.31 194 TYR A C 1
ATOM 1562 O O . TYR A 1 194 ? -15.148 -37.625 -30.547 1 98.31 194 TYR A O 1
ATOM 1570 N N . HIS A 1 195 ? -17.125 -36.531 -30.5 1 98.5 195 HIS A N 1
ATOM 1571 C CA . HIS A 1 195 ? -17 -36.156 -29.109 1 98.5 195 HIS A CA 1
ATOM 1572 C C . HIS A 1 195 ? -17.938 -36.969 -28.219 1 98.5 195 HIS A C 1
ATOM 1574 O O . HIS A 1 195 ? -19.078 -37.25 -28.578 1 98.5 195 HIS A O 1
ATOM 1580 N N . ILE A 1 196 ? -17.438 -37.375 -27.031 1 98.31 196 ILE A N 1
ATOM 1581 C CA . ILE A 1 196 ? -18.25 -37.812 -25.906 1 98.31 196 ILE A CA 1
ATOM 1582 C C . ILE A 1 196 ? -18.266 -36.719 -24.828 1 98.31 196 ILE A C 1
ATOM 1584 O O . ILE A 1 196 ? -17.203 -36.344 -24.312 1 98.31 196 ILE A O 1
ATOM 1588 N N . ILE A 1 197 ? -19.453 -36.219 -24.484 1 98.25 197 ILE A N 1
ATOM 1589 C CA . ILE A 1 197 ? -19.562 -35.062 -23.578 1 98.25 197 ILE A CA 1
ATOM 1590 C C . ILE A 1 197 ? -20.156 -35.5 -22.25 1 98.25 197 ILE A C 1
ATOM 1592 O O . ILE A 1 197 ? -21.141 -36.25 -22.219 1 98.25 197 ILE A O 1
ATOM 1596 N N . LYS A 1 198 ? -19.547 -35.156 -21.25 1 98.12 198 LYS A N 1
ATOM 1597 C CA . LYS A 1 198 ? -20.125 -35.281 -19.906 1 98.12 198 LYS A CA 1
ATOM 1598 C C . LYS A 1 198 ? -20.5 -33.906 -19.359 1 98.12 198 LYS A C 1
ATOM 1600 O O . LYS A 1 198 ? -19.641 -33.031 -19.203 1 98.12 198 LYS A O 1
ATOM 1605 N N . LEU A 1 199 ? -21.766 -33.719 -19.109 1 98.06 199 LEU A N 1
ATOM 1606 C CA . LEU A 1 199 ? -22.234 -32.469 -18.547 1 98.06 199 LEU A CA 1
ATOM 1607 C C . LEU A 1 199 ? -22.203 -32.469 -17.031 1 98.06 199 LEU A C 1
ATOM 1609 O O . LEU A 1 199 ? -22.953 -33.219 -16.391 1 98.06 199 LEU A O 1
ATOM 1613 N N . GLU A 1 200 ? -21.297 -31.672 -16.484 1 97.19 200 GLU A N 1
ATOM 1614 C CA . GLU A 1 200 ? -21.156 -31.672 -15.031 1 97.19 200 GLU A CA 1
ATOM 1615 C C . GLU A 1 200 ? -22.188 -30.75 -14.375 1 97.19 200 GLU A C 1
ATOM 1617 O O . GLU A 1 200 ? -22.844 -31.141 -13.406 1 97.19 200 GLU A O 1
ATOM 1622 N N . LYS A 1 201 ? -22.266 -29.594 -14.797 1 96.94 201 LYS A N 1
ATOM 1623 C CA . LYS A 1 201 ? -23.188 -28.625 -14.219 1 96.94 201 LYS A CA 1
ATOM 1624 C C . LYS A 1 201 ? -23.781 -27.719 -15.297 1 96.94 201 LYS A C 1
ATOM 1626 O O . LYS A 1 201 ? -23.141 -27.422 -16.297 1 96.94 201 LYS A O 1
ATOM 1631 N N . LYS A 1 202 ? -25.031 -27.375 -15.148 1 95.19 202 LYS A N 1
ATOM 1632 C CA . LYS A 1 202 ? -25.719 -26.438 -16.031 1 95.19 202 LYS A CA 1
ATOM 1633 C C . LYS A 1 202 ? -26.188 -25.188 -15.258 1 95.19 202 LYS A C 1
ATOM 1635 O O . LYS A 1 202 ? -26.719 -25.312 -14.148 1 95.19 202 LYS A O 1
ATOM 1640 N N . TYR A 1 203 ? -25.844 -24.109 -15.82 1 94.31 203 TYR A N 1
ATOM 1641 C CA . TYR A 1 203 ? -26.281 -22.828 -15.258 1 94.31 203 TYR A CA 1
ATOM 1642 C C . TYR A 1 203 ? -27.328 -22.172 -16.156 1 94.31 203 TYR A C 1
ATOM 1644 O O . TYR A 1 203 ? -27.047 -21.875 -17.328 1 94.31 203 TYR A O 1
ATOM 1652 N N . ALA A 1 204 ? -28.5 -22.047 -15.688 1 91.38 204 ALA A N 1
ATOM 1653 C CA . ALA A 1 204 ? -29.594 -21.484 -16.484 1 91.38 204 ALA A CA 1
ATOM 1654 C C . ALA A 1 204 ? -29.422 -19.969 -16.656 1 91.38 204 ALA A C 1
ATOM 1656 O O . ALA A 1 204 ? -28.75 -19.312 -15.859 1 91.38 204 ALA A O 1
ATOM 1657 N N . LYS A 1 205 ? -29.938 -19.5 -17.828 1 91.44 205 LYS A N 1
ATOM 1658 C CA . LYS A 1 205 ? -30.016 -18.062 -18.016 1 91.44 205 LYS A CA 1
ATOM 1659 C C . LYS A 1 205 ? -30.906 -17.406 -16.969 1 91.44 205 LYS A C 1
ATOM 1661 O O . LYS A 1 205 ? -31.938 -17.953 -16.594 1 91.44 205 LYS A O 1
ATOM 1666 N N . GLY A 1 206 ? -30.406 -16.344 -16.422 1 91.75 206 GLY A N 1
ATOM 1667 C CA . GLY A 1 206 ? -31.203 -15.641 -15.422 1 91.75 206 GLY A CA 1
ATOM 1668 C C . GLY A 1 206 ? -30.734 -14.211 -15.195 1 91.75 206 GLY A C 1
ATOM 1669 O O . GLY A 1 206 ? -29.891 -13.703 -15.938 1 91.75 206 GLY A O 1
ATOM 1670 N N . THR A 1 207 ? -31.547 -13.516 -14.43 1 92.75 207 THR A N 1
ATOM 1671 C CA . THR A 1 207 ? -31.188 -12.164 -14.008 1 92.75 207 THR A CA 1
ATOM 1672 C C . THR A 1 207 ? -30.859 -12.133 -12.516 1 92.75 207 THR A C 1
ATOM 1674 O O . THR A 1 207 ? -31.578 -12.719 -11.711 1 92.75 207 THR A O 1
ATOM 1677 N N . LYS A 1 208 ? -29.734 -11.547 -12.297 1 94.5 208 LYS A N 1
ATOM 1678 C CA . LYS A 1 208 ? -29.422 -11.398 -10.883 1 94.5 208 LYS A CA 1
ATOM 1679 C C . LYS A 1 208 ? -30.547 -10.656 -10.148 1 94.5 208 LYS A C 1
ATOM 1681 O O . LYS A 1 208 ? -31.109 -9.703 -10.68 1 94.5 208 LYS A O 1
ATOM 1686 N N . GLU A 1 209 ? -30.797 -11.188 -8.984 1 94.69 209 GLU A N 1
ATOM 1687 C CA . GLU A 1 209 ? -31.844 -10.578 -8.18 1 94.69 209 GLU A CA 1
ATOM 1688 C C . GLU A 1 209 ? -31.406 -9.234 -7.617 1 94.69 209 GLU A C 1
ATOM 1690 O O . GLU A 1 209 ? -30.219 -8.992 -7.438 1 94.69 209 GLU A O 1
ATOM 1695 N N . TYR A 1 210 ? -32.406 -8.375 -7.27 1 96.12 210 TYR A N 1
ATOM 1696 C CA . TYR A 1 210 ? -32.156 -7.039 -6.738 1 96.12 210 TYR A CA 1
ATOM 1697 C C . TYR A 1 210 ? -31.25 -7.09 -5.523 1 96.12 210 TYR A C 1
ATOM 1699 O O . TYR A 1 210 ? -30.25 -6.352 -5.457 1 96.12 210 TYR A O 1
ATOM 1707 N N . ASN A 1 211 ? -31.469 -7.973 -4.676 1 96.25 211 ASN A N 1
ATOM 1708 C CA . ASN A 1 211 ? -30.734 -8.039 -3.414 1 96.25 211 ASN A CA 1
ATOM 1709 C C . ASN A 1 211 ? -29.266 -8.422 -3.633 1 96.25 211 ASN A C 1
ATOM 1711 O O . ASN A 1 211 ? -28.406 -8.102 -2.812 1 96.25 211 ASN A O 1
ATOM 1715 N N . GLU A 1 212 ? -28.984 -8.977 -4.777 1 95.75 212 GLU A N 1
ATOM 1716 C CA . GLU A 1 212 ? -27.625 -9.422 -5.086 1 95.75 212 GLU A CA 1
ATOM 1717 C C . GLU A 1 212 ? -26.766 -8.258 -5.59 1 95.75 212 GLU A C 1
ATOM 1719 O O . GLU A 1 212 ? -25.547 -8.281 -5.465 1 95.75 212 GLU A O 1
ATOM 1724 N N . VAL A 1 213 ? -27.5 -7.359 -6.164 1 96.88 213 VAL A N 1
ATOM 1725 C CA . VAL A 1 213 ? -26.719 -6.344 -6.863 1 96.88 213 VAL A CA 1
ATOM 1726 C C . VAL A 1 213 ? -27 -4.973 -6.254 1 96.88 213 VAL A C 1
ATOM 1728 O O . VAL A 1 213 ? -26.422 -3.969 -6.691 1 96.88 213 VAL A O 1
ATOM 1731 N N . LYS A 1 214 ? -27.828 -4.848 -5.285 1 97.06 214 LYS A N 1
ATOM 1732 C CA . LYS A 1 214 ? -28.266 -3.57 -4.734 1 97.06 214 LYS A CA 1
ATOM 1733 C C . LYS A 1 214 ? -27.078 -2.756 -4.223 1 97.06 214 LYS A C 1
ATOM 1735 O O . LYS A 1 214 ? -27 -1.549 -4.461 1 97.06 214 LYS A O 1
ATOM 1740 N N . ASP A 1 215 ? -26.125 -3.383 -3.559 1 97.12 215 ASP A N 1
ATOM 1741 C CA . ASP A 1 215 ? -24.969 -2.672 -2.996 1 97.12 215 ASP A CA 1
ATOM 1742 C C . ASP A 1 215 ? -24.047 -2.164 -4.098 1 97.12 215 ASP A C 1
ATOM 1744 O O . ASP A 1 215 ? -23.516 -1.051 -4.012 1 97.12 215 ASP A O 1
ATOM 1748 N N . LEU A 1 216 ? -23.891 -2.963 -5.012 1 96.25 216 LEU A N 1
ATOM 1749 C CA . LEU A 1 216 ? -23.062 -2.566 -6.152 1 96.25 216 LEU A CA 1
ATOM 1750 C C . LEU A 1 216 ? -23.688 -1.376 -6.879 1 96.25 216 LEU A C 1
ATOM 1752 O O . LEU A 1 216 ? -22.984 -0.418 -7.215 1 96.25 216 LEU A O 1
ATOM 1756 N N . ILE A 1 217 ? -24.984 -1.467 -7.098 1 97 217 ILE A N 1
ATOM 1757 C CA . ILE A 1 217 ? -25.719 -0.388 -7.758 1 97 217 ILE A CA 1
ATOM 1758 C C . ILE A 1 217 ? -25.609 0.888 -6.922 1 97 217 ILE A C 1
ATOM 1760 O O . ILE A 1 217 ? -25.375 1.972 -7.461 1 97 217 ILE A O 1
ATOM 1764 N N . LYS A 1 218 ? -25.828 0.718 -5.656 1 97.31 218 LYS A N 1
ATOM 1765 C CA . LYS A 1 218 ? -25.734 1.866 -4.754 1 97.31 218 LYS A CA 1
ATOM 1766 C C . LYS A 1 218 ? -24.391 2.562 -4.879 1 97.31 218 LYS A C 1
ATOM 1768 O O . LYS A 1 218 ? -24.328 3.789 -4.996 1 97.31 218 LYS A O 1
ATOM 1773 N N . LYS A 1 219 ? -23.359 1.824 -4.836 1 96.69 219 LYS A N 1
ATOM 1774 C CA . LYS A 1 219 ? -22.016 2.367 -4.941 1 96.69 219 LYS A CA 1
ATOM 1775 C C . LYS A 1 219 ? -21.812 3.098 -6.266 1 96.69 219 LYS A C 1
ATOM 1777 O O . LYS A 1 219 ? -21.281 4.211 -6.297 1 96.69 219 LYS A O 1
ATOM 1782 N N . GLN A 1 220 ? -22.234 2.514 -7.273 1 95.81 220 GLN A N 1
ATOM 1783 C CA . GLN A 1 220 ? -22.109 3.104 -8.602 1 95.81 220 GLN A CA 1
ATOM 1784 C C . GLN A 1 220 ? -22.891 4.414 -8.703 1 95.81 220 GLN A C 1
ATOM 1786 O O . GLN A 1 220 ? -22.359 5.418 -9.18 1 95.81 220 GLN A O 1
ATOM 1791 N N . LEU A 1 221 ? -24.141 4.34 -8.258 1 96.94 221 LEU A N 1
ATOM 1792 C CA . LEU A 1 221 ? -24.984 5.527 -8.305 1 96.94 221 LEU A CA 1
ATOM 1793 C C . LEU A 1 221 ? -24.406 6.641 -7.438 1 96.94 221 LEU A C 1
ATOM 1795 O O . LEU A 1 221 ? -24.438 7.812 -7.816 1 96.94 221 LEU A O 1
ATOM 1799 N N . HIS A 1 222 ? -23.859 6.262 -6.309 1 97 222 HIS A N 1
ATOM 1800 C CA . HIS A 1 222 ? -23.266 7.246 -5.414 1 97 222 HIS A CA 1
ATOM 1801 C C . HIS A 1 222 ? -22.062 7.926 -6.062 1 97 222 HIS A C 1
ATOM 1803 O O . HIS A 1 222 ? -21.938 9.156 -6.02 1 97 222 HIS A O 1
ATOM 1809 N N . GLN A 1 223 ? -21.203 7.18 -6.621 1 96.38 223 GLN A N 1
ATOM 1810 C CA . GLN A 1 223 ? -20.031 7.711 -7.305 1 96.38 223 GLN A CA 1
ATOM 1811 C C . GLN A 1 223 ? -20.438 8.648 -8.438 1 96.38 223 GLN A C 1
ATOM 1813 O O . GLN A 1 223 ? -19.859 9.727 -8.594 1 96.38 223 GLN A O 1
ATOM 1818 N N . GLU A 1 224 ? -21.359 8.188 -9.195 1 96.19 224 GLU A N 1
ATOM 1819 C CA . GLU A 1 224 ? -21.844 9 -10.305 1 96.19 224 GLU A CA 1
ATOM 1820 C C . GLU A 1 224 ? -22.438 10.312 -9.805 1 96.19 224 GLU A C 1
ATOM 1822 O O . GLU A 1 224 ? -22.156 11.383 -10.352 1 96.19 224 GLU A O 1
ATOM 1827 N N . LYS A 1 225 ? -23.281 10.172 -8.812 1 96.5 225 LYS A N 1
ATOM 1828 C CA . LYS A 1 225 ? -23.906 11.367 -8.25 1 96.5 225 LYS A CA 1
ATOM 1829 C C . LYS A 1 225 ? -22.859 12.32 -7.688 1 96.5 225 LYS A C 1
ATOM 1831 O O . LYS A 1 225 ? -22.984 13.539 -7.836 1 96.5 225 LYS A O 1
ATOM 1836 N N . GLU A 1 226 ? -21.859 11.82 -6.984 1 97.12 226 GLU A N 1
ATOM 1837 C CA . GLU A 1 226 ? -20.766 12.641 -6.465 1 97.12 226 GLU A CA 1
ATOM 1838 C C . GLU A 1 226 ? -20.031 13.359 -7.59 1 97.12 226 GLU A C 1
ATOM 1840 O O . GLU A 1 226 ? -19.734 14.555 -7.48 1 97.12 226 GLU A O 1
ATOM 1845 N N . ARG A 1 227 ? -19.75 12.625 -8.586 1 96.19 227 ARG A N 1
ATOM 1846 C CA . ARG A 1 227 ? -19.078 13.195 -9.75 1 96.19 227 ARG A CA 1
ATOM 1847 C C . ARG A 1 227 ? -19.891 14.336 -10.344 1 96.19 227 ARG A C 1
ATOM 1849 O O . ARG A 1 227 ? -19.344 15.398 -10.648 1 96.19 227 ARG A O 1
ATOM 1856 N N . ASP A 1 228 ? -21.172 14.133 -10.516 1 96.75 228 ASP A N 1
ATOM 1857 C CA . ASP A 1 228 ? -22.062 15.133 -11.094 1 96.75 228 ASP A CA 1
ATOM 1858 C C . ASP A 1 228 ? -22.156 16.375 -10.203 1 96.75 228 ASP A C 1
ATOM 1860 O O . ASP A 1 228 ? -22.141 17.5 -10.688 1 96.75 228 ASP A O 1
ATOM 1864 N N . LEU A 1 229 ? -22.25 16.078 -8.938 1 96.94 229 LEU A N 1
ATOM 1865 C CA . LEU A 1 229 ? -22.328 17.172 -7.984 1 96.94 229 LEU A CA 1
ATOM 1866 C C . LEU A 1 229 ? -21.047 18.016 -8.008 1 96.94 229 LEU A C 1
ATOM 1868 O O . LEU A 1 229 ? -21.109 19.25 -7.98 1 96.94 229 LEU A O 1
ATOM 1872 N N . TYR A 1 230 ? -19.906 17.375 -7.996 1 97.31 230 TYR A N 1
ATOM 1873 C CA . TYR A 1 230 ? -18.625 18.078 -8.055 1 97.31 230 TYR A CA 1
ATOM 1874 C C . TYR A 1 230 ? -18.516 18.922 -9.328 1 97.31 230 TYR A C 1
ATOM 1876 O O . TYR A 1 230 ? -18.109 20.078 -9.281 1 97.31 230 TYR A O 1
ATOM 1884 N N . LYS A 1 231 ? -18.891 18.297 -10.414 1 96.44 231 LYS A N 1
ATOM 1885 C CA . LYS A 1 231 ? -18.844 19 -11.703 1 96.44 231 LYS A CA 1
ATOM 1886 C C . LYS A 1 231 ? -19.734 20.234 -11.688 1 96.44 231 LYS A C 1
ATOM 1888 O O . LYS A 1 231 ? -19.312 21.328 -12.086 1 96.44 231 LYS A O 1
ATOM 1893 N N . LYS A 1 232 ? -20.953 20.031 -11.281 1 96.94 232 LYS A N 1
ATOM 1894 C CA . LYS A 1 232 ? -21.875 21.141 -11.203 1 96.94 232 LYS A CA 1
ATOM 1895 C C . LYS A 1 232 ? -21.359 22.234 -10.273 1 96.94 232 LYS A C 1
ATOM 1897 O O . LYS A 1 232 ? -21.438 23.422 -10.602 1 96.94 232 LYS A O 1
ATOM 1902 N N . PHE A 1 233 ? -20.828 21.875 -9.148 1 97.31 233 PHE A N 1
ATOM 1903 C CA . PHE A 1 233 ? -20.297 22.812 -8.156 1 97.31 233 PHE A CA 1
ATOM 1904 C C . PHE A 1 233 ? -19.172 23.641 -8.742 1 97.31 233 PHE A C 1
ATOM 1906 O O . PHE A 1 233 ? -19.188 24.875 -8.641 1 97.31 233 PHE A O 1
ATOM 1913 N N . THR A 1 234 ? -18.219 22.984 -9.422 1 96.25 234 THR A N 1
ATOM 1914 C CA . THR A 1 234 ? -17.078 23.703 -9.969 1 96.25 234 THR A CA 1
ATOM 1915 C C . THR A 1 234 ? -17.5 24.609 -11.133 1 96.25 234 THR A C 1
ATOM 1917 O O . THR A 1 234 ? -16.969 25.703 -11.305 1 96.25 234 THR A O 1
ATOM 1920 N N . GLU A 1 235 ? -18.469 24.172 -11.883 1 95.06 235 GLU A N 1
ATOM 1921 C CA . GLU A 1 235 ? -19 25 -12.953 1 95.06 235 GLU A CA 1
ATOM 1922 C C . GLU A 1 235 ? -19.688 26.25 -12.383 1 95.06 235 GLU A C 1
ATOM 1924 O O . GLU A 1 235 ? -19.5 27.344 -12.898 1 95.06 235 GLU A O 1
ATOM 1929 N N . ASP A 1 236 ? -20.438 26.016 -11.344 1 96.38 236 ASP A N 1
ATOM 1930 C CA . ASP A 1 236 ? -21.094 27.141 -10.68 1 96.38 236 ASP A CA 1
ATOM 1931 C C . ASP A 1 236 ? -20.062 28.125 -10.148 1 96.38 236 ASP A C 1
ATOM 1933 O O . ASP A 1 236 ? -20.281 29.344 -10.227 1 96.38 236 ASP A O 1
ATOM 1937 N N . LEU A 1 237 ? -18.969 27.641 -9.602 1 95.62 237 LEU A N 1
ATOM 1938 C CA . LEU A 1 237 ? -17.938 28.5 -9.062 1 95.62 237 LEU A CA 1
ATOM 1939 C C . LEU A 1 237 ? -17.266 29.312 -10.172 1 95.62 237 LEU A C 1
ATOM 1941 O O . LEU A 1 237 ? -16.953 30.484 -9.984 1 95.62 237 LEU A O 1
ATOM 1945 N N . LYS A 1 238 ? -17 28.656 -11.305 1 92.56 238 LYS A N 1
ATOM 1946 C CA . LYS A 1 238 ? -16.391 29.359 -12.43 1 92.56 238 LYS A CA 1
ATOM 1947 C C . LYS A 1 238 ? -17.266 30.531 -12.891 1 92.56 238 LYS A C 1
ATOM 1949 O O . LYS A 1 238 ? -16.766 31.594 -13.25 1 92.56 2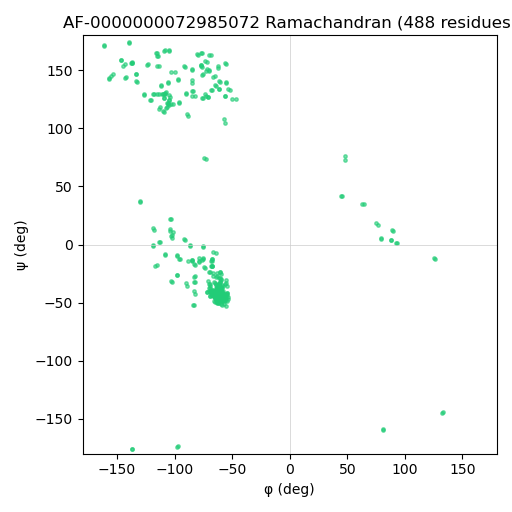38 LYS A O 1
ATOM 1954 N N . ASN A 1 239 ? -18.516 30.312 -12.852 1 91.69 239 ASN A N 1
ATOM 1955 C CA . ASN A 1 239 ? -19.453 31.359 -13.227 1 91.69 239 ASN A CA 1
ATOM 1956 C C . ASN A 1 239 ? -19.516 32.469 -12.172 1 91.69 239 ASN A C 1
ATOM 1958 O O . ASN A 1 239 ? -19.531 33.656 -12.5 1 91.69 239 ASN A O 1
ATOM 1962 N N . LYS A 1 240 ? -19.5 32.031 -10.961 1 91.12 240 LYS A N 1
ATOM 1963 C CA . LYS A 1 240 ? -19.609 32.969 -9.852 1 91.12 240 LYS A CA 1
ATOM 1964 C C . LYS A 1 240 ? -18.375 33.875 -9.773 1 91.12 240 LYS A C 1
ATOM 1966 O O . LYS A 1 240 ? -18.5 35.094 -9.523 1 91.12 240 LYS A O 1
ATOM 1971 N N . TYR A 1 241 ? -17.156 33.281 -10.031 1 87.5 241 TYR A N 1
ATOM 1972 C CA . TYR A 1 241 ? -15.914 34.031 -9.82 1 87.5 241 TYR A CA 1
ATOM 1973 C C . TYR A 1 241 ? -15.32 34.5 -11.141 1 87.5 241 TYR A C 1
ATOM 1975 O O . TYR A 1 241 ? -14.18 34.969 -11.188 1 87.5 241 TYR A O 1
ATOM 1983 N N . SER A 1 242 ? -15.906 34.5 -12.211 1 83.5 242 SER A N 1
ATOM 1984 C CA . SER A 1 242 ? -15.555 35 -13.539 1 83.5 242 SER A CA 1
ATOM 1985 C C . SER A 1 242 ? -14.148 34.562 -13.938 1 83.5 242 SER A C 1
ATOM 1987 O O . SER A 1 242 ? -13.258 35.375 -14.094 1 83.5 242 SER A O 1
ATOM 1989 N N . VAL A 1 243 ? -13.984 33.281 -14.258 1 86.44 243 VAL A N 1
ATOM 1990 C CA . VAL A 1 243 ? -12.695 32.75 -14.672 1 86.44 243 VAL A CA 1
ATOM 1991 C C . VAL A 1 243 ? -12.469 33.031 -16.156 1 86.44 243 VAL A C 1
ATOM 1993 O O . VAL A 1 243 ? -13.352 32.781 -16.984 1 86.44 243 VAL A O 1
ATOM 1996 N N . GLU A 1 244 ? -11.281 33.656 -16.469 1 87.56 244 GLU A N 1
ATOM 1997 C CA . GLU A 1 244 ? -10.891 33.875 -17.844 1 87.56 244 GLU A CA 1
ATOM 1998 C C . GLU A 1 244 ? -9.656 33.031 -18.219 1 87.56 244 GLU A C 1
ATOM 2000 O O . GLU A 1 244 ? -8.602 33.188 -17.594 1 87.56 244 GLU A O 1
ATOM 2005 N N . LEU A 1 245 ? -9.836 32.156 -19.172 1 86.88 245 LEU A N 1
ATOM 2006 C CA . LEU A 1 245 ? -8.703 31.391 -19.688 1 86.88 245 LEU A CA 1
ATOM 2007 C C . LEU A 1 245 ? -7.965 32.156 -20.766 1 86.88 245 LEU A C 1
ATOM 2009 O O . LEU A 1 245 ? -8.586 32.875 -21.562 1 86.88 245 LEU A O 1
ATOM 2013 N N . LYS A 1 246 ? -6.629 32.062 -20.703 1 81.88 246 LYS A N 1
ATOM 2014 C CA . LYS A 1 246 ? -5.844 32.781 -21.703 1 81.88 246 LYS A CA 1
ATOM 2015 C C . LYS A 1 246 ? -5.152 31.797 -22.656 1 81.88 246 LYS A C 1
ATOM 2017 O O . LYS A 1 246 ? -4.891 30.641 -22.312 1 81.88 246 LYS A O 1
ATOM 2022 N N . MET B 1 1 ? 9.195 35.281 -19.766 1 58.12 1 MET B N 1
ATOM 2023 C CA . MET B 1 1 ? 8.141 35.719 -18.875 1 58.12 1 MET B CA 1
ATOM 2024 C C . MET B 1 1 ? 7.047 34.688 -18.75 1 58.12 1 MET B C 1
ATOM 2026 O O . MET B 1 1 ? 6.703 34 -19.719 1 58.12 1 MET B O 1
ATOM 2030 N N . SER B 1 2 ? 6.625 34.031 -17.484 1 78.44 2 SER B N 1
ATOM 2031 C CA . SER B 1 2 ? 5.66 32.969 -17.328 1 78.44 2 SER B CA 1
ATOM 2032 C C . SER B 1 2 ? 4.301 33.344 -17.906 1 78.44 2 SER B C 1
ATOM 2034 O O . SER B 1 2 ? 3.766 34.406 -17.609 1 78.44 2 SER B O 1
ATOM 2036 N N . LYS B 1 3 ? 4.023 32.75 -19.094 1 89.62 3 LYS B N 1
ATOM 2037 C CA . LYS B 1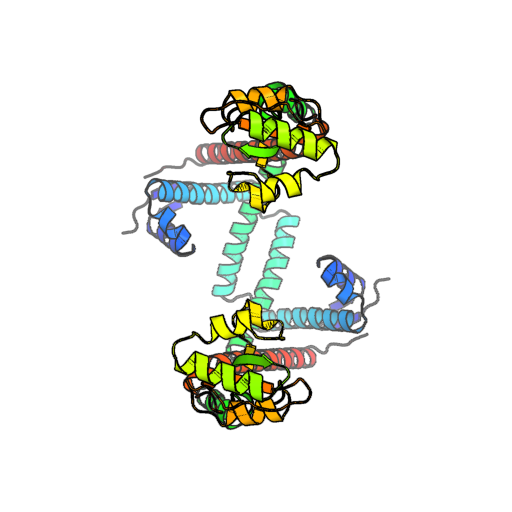 3 ? 2.754 32.938 -19.781 1 89.62 3 LYS B CA 1
ATOM 2038 C C . LYS B 1 3 ? 1.577 32.781 -18.828 1 89.62 3 LYS B C 1
ATOM 2040 O O . LYS B 1 3 ? 1.52 31.797 -18.062 1 89.62 3 LYS B O 1
ATOM 2045 N N . VAL B 1 4 ? 0.734 33.812 -18.797 1 94.06 4 VAL B N 1
ATOM 2046 C CA . VAL B 1 4 ? -0.47 33.719 -17.984 1 94.06 4 VAL B CA 1
ATOM 2047 C C . VAL B 1 4 ? -1.481 32.781 -18.641 1 94.06 4 VAL B C 1
ATOM 2049 O O . VAL B 1 4 ? -1.833 33 -19.812 1 94.06 4 VAL B O 1
ATOM 2052 N N . LEU B 1 5 ? -1.979 31.828 -17.859 1 93.94 5 LEU B N 1
ATOM 2053 C CA . LEU B 1 5 ? -2.875 30.812 -18.422 1 93.94 5 LEU B CA 1
ATOM 2054 C C . LEU B 1 5 ? -4.324 31.109 -18.047 1 93.94 5 LEU B C 1
ATOM 2056 O O . LEU B 1 5 ? -5.246 30.75 -18.781 1 93.94 5 LEU B O 1
ATOM 2060 N N . ALA B 1 6 ? -4.473 31.719 -16.859 1 93.38 6 ALA B N 1
ATOM 2061 C CA . ALA B 1 6 ? -5.828 32 -16.391 1 93.38 6 ALA B CA 1
ATOM 2062 C C . ALA B 1 6 ? -5.824 33.188 -15.406 1 93.38 6 ALA B C 1
ATOM 2064 O O . ALA B 1 6 ? -4.84 33.406 -14.695 1 93.38 6 ALA B O 1
ATOM 2065 N N . VAL B 1 7 ? -6.855 33.969 -15.445 1 92.94 7 VAL B N 1
ATOM 2066 C CA . VAL B 1 7 ? -7.066 35.062 -14.516 1 92.94 7 VAL B CA 1
ATOM 2067 C C . VAL B 1 7 ? -8.445 34.938 -13.867 1 92.94 7 VAL B C 1
ATOM 2069 O O . VAL B 1 7 ? -9.43 34.656 -14.547 1 92.94 7 VAL B O 1
ATOM 2072 N N . PHE B 1 8 ? -8.398 35 -12.516 1 88.06 8 PHE B N 1
ATOM 2073 C CA . PHE B 1 8 ? -9.664 34.938 -11.797 1 88.06 8 PHE B CA 1
ATOM 2074 C C . PHE B 1 8 ? -9.555 35.562 -10.422 1 88.06 8 PHE B C 1
ATOM 2076 O O . PHE B 1 8 ? -8.531 35.438 -9.742 1 88.06 8 PHE B O 1
ATOM 2083 N N . ASN B 1 9 ? -10.641 36.25 -10.031 1 82.31 9 ASN B N 1
ATOM 2084 C CA . ASN B 1 9 ? -10.727 36.875 -8.711 1 82.31 9 ASN B CA 1
ATOM 2085 C C . ASN B 1 9 ? -9.445 37.625 -8.359 1 82.31 9 ASN B C 1
ATOM 2087 O O . ASN B 1 9 ? -8.898 37.438 -7.266 1 82.31 9 ASN B O 1
ATOM 2091 N N . GLY B 1 10 ? -8.867 38.344 -9.297 1 83.75 10 GLY B N 1
ATOM 2092 C CA . GLY B 1 10 ? -7.695 39.188 -9.086 1 83.75 10 GLY B CA 1
ATOM 2093 C C . GLY B 1 10 ? -6.398 38.406 -9.047 1 83.75 10 GLY B C 1
ATOM 2094 O O . GLY B 1 10 ? -5.332 38.969 -8.789 1 83.75 10 GLY B O 1
ATOM 2095 N N . ARG B 1 11 ? -6.492 37.094 -9.312 1 89.69 11 ARG B N 1
ATOM 2096 C CA . ARG B 1 11 ? -5.297 36.25 -9.312 1 89.69 11 ARG B CA 1
ATOM 2097 C C . ARG B 1 11 ? -5.023 35.688 -10.703 1 89.69 11 ARG B C 1
ATOM 2099 O O . ARG B 1 11 ? -5.875 35.781 -11.594 1 89.69 11 ARG B O 1
ATOM 2106 N N . LYS B 1 12 ? -3.797 35.25 -10.828 1 92 12 LYS B N 1
ATOM 2107 C CA . LYS B 1 12 ? -3.43 34.656 -12.109 1 92 12 LYS B CA 1
ATOM 2108 C C . LYS B 1 12 ? -2.684 33.344 -11.906 1 92 12 LYS B C 1
ATOM 2110 O O . LYS B 1 12 ? -2.045 33.125 -10.875 1 92 12 LYS B O 1
ATOM 2115 N N . ILE B 1 13 ? -2.848 32.406 -12.781 1 92.81 13 ILE B N 1
ATOM 2116 C CA . ILE B 1 13 ? -2.066 31.172 -12.859 1 92.81 13 ILE B CA 1
ATOM 2117 C C . ILE B 1 13 ? -1.163 31.219 -14.094 1 92.81 13 ILE B C 1
ATOM 2119 O O . ILE B 1 13 ? -1.63 31.484 -15.203 1 92.81 13 ILE B O 1
ATOM 2123 N N . THR B 1 14 ? 0.105 31.016 -13.867 1 93.94 14 THR B N 1
ATOM 2124 C CA . THR B 1 14 ? 1.062 31.094 -14.961 1 93.94 14 THR B CA 1
ATOM 2125 C C . THR B 1 14 ? 1.518 29.703 -15.383 1 93.94 14 THR B C 1
ATOM 2127 O O . THR B 1 14 ? 1.237 28.719 -14.695 1 93.94 14 THR B O 1
ATOM 2130 N N . ASP B 1 15 ? 2.154 29.656 -16.516 1 93.56 15 ASP B N 1
ATOM 2131 C CA . ASP B 1 15 ? 2.732 28.391 -16.984 1 93.56 15 ASP B CA 1
ATOM 2132 C C . ASP B 1 15 ? 3.773 27.875 -15.984 1 93.56 15 ASP B C 1
ATOM 2134 O O . ASP B 1 15 ? 3.92 26.656 -15.805 1 93.56 15 ASP B O 1
ATOM 2138 N N . GLY B 1 16 ? 4.453 28.781 -15.328 1 92.62 16 GLY B N 1
ATOM 2139 C CA . GLY B 1 16 ? 5.395 28.406 -14.281 1 92.62 16 GLY B CA 1
ATOM 2140 C C . GLY B 1 16 ? 4.742 27.688 -13.125 1 92.62 16 GLY B C 1
ATOM 2141 O O . GLY B 1 16 ? 5.27 26.688 -12.633 1 92.62 16 GLY B O 1
ATOM 2142 N N . ASP B 1 17 ? 3.617 28.203 -12.742 1 92.94 17 ASP B N 1
ATOM 2143 C CA . ASP B 1 17 ? 2.855 27.562 -11.672 1 92.94 17 ASP B CA 1
ATOM 2144 C C . ASP B 1 17 ? 2.461 26.141 -12.047 1 92.94 17 ASP B C 1
ATOM 2146 O O . ASP B 1 17 ? 2.592 25.219 -11.234 1 92.94 17 ASP B O 1
ATOM 2150 N N . LEU B 1 18 ? 1.97 26.047 -13.211 1 93.69 18 LEU B N 1
ATOM 2151 C CA . LEU B 1 18 ? 1.526 24.734 -13.703 1 93.69 18 LEU B CA 1
ATOM 2152 C C . LEU B 1 18 ? 2.693 23.766 -13.773 1 93.69 18 LEU B C 1
ATOM 2154 O O . LEU B 1 18 ? 2.582 22.625 -13.32 1 93.69 18 LEU B O 1
ATOM 2158 N N . ASN B 1 19 ? 3.82 24.188 -14.25 1 93.25 19 ASN B N 1
ATOM 2159 C CA . ASN B 1 19 ? 5.004 23.344 -14.375 1 93.25 19 ASN B CA 1
ATOM 2160 C C . ASN B 1 19 ? 5.527 22.906 -13.008 1 93.25 19 ASN B C 1
ATOM 2162 O O . ASN B 1 19 ? 5.945 21.75 -12.844 1 93.25 19 ASN B O 1
ATOM 2166 N N . ASN B 1 20 ? 5.492 23.797 -12.125 1 92.44 20 ASN B N 1
ATOM 2167 C CA . ASN B 1 20 ? 5.922 23.469 -10.766 1 92.44 20 ASN B CA 1
ATOM 2168 C C . ASN B 1 20 ? 5.039 22.375 -10.148 1 92.44 20 ASN B C 1
ATOM 2170 O O . ASN B 1 20 ? 5.531 21.516 -9.43 1 92.44 20 ASN B O 1
ATOM 2174 N N . THR B 1 21 ? 3.773 22.5 -10.43 1 92.75 21 THR B N 1
ATOM 2175 C CA . THR B 1 21 ? 2.842 21.5 -9.93 1 92.75 21 THR B CA 1
ATOM 2176 C C . THR B 1 21 ? 3.115 20.141 -10.57 1 92.75 21 THR B C 1
ATOM 2178 O O . THR B 1 21 ? 3.178 19.125 -9.875 1 92.75 21 THR B O 1
ATOM 2181 N N . ILE B 1 22 ? 3.336 20.125 -11.828 1 94.12 22 ILE B N 1
ATOM 2182 C CA . ILE B 1 22 ? 3.588 18.906 -12.586 1 94.12 22 ILE B CA 1
ATOM 2183 C C . ILE B 1 22 ? 4.848 18.219 -12.062 1 94.12 22 ILE B C 1
ATOM 2185 O O . ILE B 1 22 ? 4.891 17 -11.945 1 94.12 22 ILE B O 1
ATOM 2189 N N . ALA B 1 23 ? 5.793 19.016 -11.633 1 92.62 23 ALA B N 1
ATOM 2190 C CA . ALA B 1 23 ? 7.086 18.516 -11.188 1 92.62 23 ALA B CA 1
ATOM 2191 C C . ALA B 1 23 ? 6.945 17.703 -9.898 1 92.62 23 ALA B C 1
ATOM 2193 O O . ALA B 1 23 ? 7.836 16.922 -9.547 1 92.62 23 ALA B O 1
ATOM 2194 N N . GLN B 1 24 ? 5.871 17.859 -9.203 1 91.38 24 GLN B N 1
ATOM 2195 C CA . GLN B 1 24 ? 5.68 17.188 -7.922 1 91.38 24 GLN B CA 1
ATOM 2196 C C . GLN B 1 24 ? 5.121 15.781 -8.109 1 91.38 24 GLN B C 1
ATOM 2198 O O . GLN B 1 24 ? 5.117 14.977 -7.176 1 91.38 24 GLN B O 1
ATOM 2203 N N . PHE B 1 25 ? 4.656 15.5 -9.281 1 93.25 25 PHE B N 1
ATOM 2204 C CA . PHE B 1 25 ? 4.082 14.195 -9.555 1 93.25 25 PHE B CA 1
ATOM 2205 C C . PHE B 1 25 ? 5.164 13.188 -9.93 1 93.25 25 PHE B C 1
ATOM 2207 O O . PHE B 1 25 ? 6.23 13.578 -10.422 1 93.25 25 PHE B O 1
ATOM 2214 N N . PRO B 1 26 ? 4.895 11.945 -9.617 1 93.56 26 PRO B N 1
ATOM 2215 C CA . PRO B 1 26 ? 5.832 10.93 -10.094 1 93.56 26 PRO B CA 1
ATOM 2216 C C . PRO B 1 26 ? 6.027 10.969 -11.602 1 93.56 26 PRO B C 1
ATOM 2218 O O . PRO B 1 26 ? 5.148 11.438 -12.336 1 93.56 26 PRO B O 1
ATOM 2221 N N . ALA B 1 27 ? 7.133 10.469 -11.961 1 91.94 27 ALA B N 1
ATOM 2222 C CA . ALA B 1 27 ? 7.562 10.562 -13.352 1 91.94 27 ALA B CA 1
ATOM 2223 C C . ALA B 1 27 ? 6.5 10 -14.297 1 91.94 27 ALA B C 1
ATOM 2225 O O . ALA B 1 27 ? 6.184 10.617 -15.32 1 91.94 27 ALA B O 1
ATOM 2226 N N . GLU B 1 28 ? 5.91 8.906 -13.914 1 90.81 28 GLU B N 1
ATOM 2227 C CA . GLU B 1 28 ? 4.887 8.266 -14.734 1 90.81 28 GLU B CA 1
ATOM 2228 C C . GLU B 1 28 ? 3.686 9.18 -14.938 1 90.81 28 GLU B C 1
ATOM 2230 O O . GLU B 1 28 ? 3.146 9.273 -16.047 1 90.81 28 GLU B O 1
ATOM 2235 N N . ARG B 1 29 ? 3.312 9.953 -14.062 1 91.25 29 ARG B N 1
ATOM 2236 C CA . ARG B 1 29 ? 2.168 10.859 -14.133 1 91.25 29 ARG B CA 1
ATOM 2237 C C . ARG B 1 29 ? 2.529 12.148 -14.867 1 91.25 29 ARG B C 1
ATOM 2239 O O . ARG B 1 29 ? 1.678 12.758 -15.516 1 91.25 29 ARG B O 1
ATOM 2246 N N . GLN B 1 30 ? 3.781 12.516 -14.695 1 92.88 30 GLN B N 1
ATOM 2247 C CA . GLN B 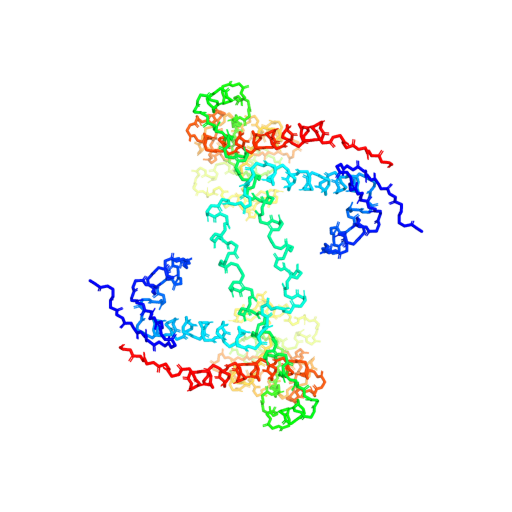1 30 ? 4.234 13.734 -15.367 1 92.88 30 GLN B CA 1
ATOM 2248 C C . GLN B 1 30 ? 4.047 13.633 -16.875 1 92.88 30 GLN B C 1
ATOM 2250 O O . GLN B 1 30 ? 3.693 14.609 -17.531 1 92.88 30 GLN B O 1
ATOM 2255 N N . GLN B 1 31 ? 4.246 12.406 -17.391 1 92.75 31 GLN B N 1
ATOM 2256 C CA . GLN B 1 31 ? 4.129 12.195 -18.844 1 92.75 31 GLN B CA 1
ATOM 2257 C C . GLN B 1 31 ? 2.703 12.461 -19.312 1 92.75 31 GLN B C 1
ATOM 2259 O O . GLN B 1 31 ? 2.5 12.984 -20.406 1 92.75 31 GLN B O 1
ATOM 2264 N N . PHE B 1 32 ? 1.807 12.141 -18.5 1 92.44 32 PHE B N 1
ATOM 2265 C CA . PHE B 1 32 ? 0.41 12.391 -18.844 1 92.44 32 PHE B CA 1
ATOM 2266 C C . PHE B 1 32 ? 0.138 13.883 -18.938 1 92.44 32 PHE B C 1
ATOM 2268 O O . PHE B 1 32 ? -0.617 14.328 -19.812 1 92.44 32 PHE B O 1
ATOM 2275 N N . PHE B 1 33 ? 0.79 14.688 -18.188 1 92.31 33 PHE B N 1
ATOM 2276 C CA . PHE B 1 33 ? 0.529 16.125 -18.125 1 92.31 33 PHE B CA 1
ATOM 2277 C C . PHE B 1 33 ? 1.321 16.859 -19.203 1 92.31 33 PHE B C 1
ATOM 2279 O O . PHE B 1 33 ? 1.233 18.078 -19.312 1 92.31 33 PHE B O 1
ATOM 2286 N N . LYS B 1 34 ? 2.082 16.109 -19.938 1 87.25 34 LYS B N 1
ATOM 2287 C CA . LYS B 1 34 ? 2.791 16.688 -21.078 1 87.25 34 LYS B CA 1
ATOM 2288 C C . LYS B 1 34 ? 1.887 16.781 -22.297 1 87.25 34 LYS B C 1
ATOM 2290 O O . LYS B 1 34 ? 2.158 17.562 -23.219 1 87.25 34 LYS B O 1
ATOM 2295 N N . THR B 1 35 ? 0.781 16.031 -22.281 1 91.69 35 THR B N 1
ATOM 2296 C CA . THR B 1 35 ? -0.187 16.125 -23.375 1 91.69 35 THR B CA 1
ATOM 2297 C C . THR B 1 35 ? -1.04 17.391 -23.234 1 91.69 35 THR B C 1
ATOM 2299 O O . THR B 1 35 ? -1.198 17.906 -22.125 1 91.69 35 THR B O 1
ATOM 2302 N N . GLU B 1 36 ? -1.564 17.875 -24.359 1 91.88 36 GLU B N 1
ATOM 2303 C CA . GLU B 1 36 ? -2.412 19.062 -24.312 1 91.88 36 GLU B CA 1
ATOM 2304 C C . GLU B 1 36 ? -3.641 18.844 -23.438 1 91.88 36 GLU B C 1
ATOM 2306 O O . GLU B 1 36 ? -3.996 19.703 -22.625 1 91.88 36 GLU B O 1
ATOM 2311 N N . GLU B 1 37 ? -4.227 17.719 -23.609 1 94.12 37 GLU B N 1
ATOM 2312 C CA . GLU B 1 37 ? -5.418 17.391 -22.844 1 94.12 37 GLU B CA 1
ATOM 2313 C C . GLU B 1 37 ? -5.09 17.25 -21.359 1 94.12 37 GLU B C 1
ATOM 2315 O O . GLU B 1 37 ? -5.816 17.781 -20.5 1 94.12 37 GLU B O 1
ATOM 2320 N N . GLY B 1 38 ? -4.023 16.578 -21.109 1 94.06 38 GLY B N 1
ATOM 2321 C CA . GLY B 1 38 ? -3.596 16.422 -19.719 1 94.06 38 GLY B CA 1
ATOM 2322 C C . GLY B 1 38 ? -3.287 17.734 -19.047 1 94.06 38 GLY B C 1
ATOM 2323 O O . GLY B 1 38 ? -3.686 17.953 -17.891 1 94.06 38 GLY B O 1
ATOM 2324 N N . ARG B 1 39 ? -2.584 18.594 -19.75 1 92.75 39 ARG B N 1
ATOM 2325 C CA . ARG B 1 39 ? -2.211 19.906 -19.234 1 92.75 39 ARG B CA 1
ATOM 2326 C C . ARG B 1 39 ? -3.445 20.766 -18.969 1 92.75 39 ARG B C 1
ATOM 2328 O O . ARG B 1 39 ? -3.539 21.438 -17.938 1 92.75 39 ARG B O 1
ATOM 2335 N N . LYS B 1 40 ? -4.367 20.75 -19.922 1 93.5 40 LYS B N 1
ATOM 2336 C CA . LYS B 1 40 ? -5.609 21.5 -19.781 1 93.5 40 LYS B CA 1
ATOM 2337 C C . LYS B 1 40 ? -6.426 21 -18.594 1 93.5 40 LYS B C 1
ATOM 2339 O O . LYS B 1 40 ? -6.969 21.812 -17.828 1 93.5 40 LYS B O 1
ATOM 2344 N N . ASN B 1 41 ? -6.461 19.703 -18.406 1 94.75 41 ASN B N 1
ATOM 2345 C CA . ASN B 1 41 ? -7.203 19.125 -17.297 1 94.75 41 ASN B CA 1
ATOM 2346 C C . ASN B 1 41 ? -6.605 19.516 -15.953 1 94.75 41 ASN B C 1
ATOM 2348 O O . ASN B 1 41 ? -7.336 19.859 -15.023 1 94.75 41 ASN B O 1
ATOM 2352 N N . LEU B 1 42 ? -5.285 19.516 -15.914 1 94.62 42 LEU B N 1
ATOM 2353 C CA . LEU B 1 42 ? -4.621 19.906 -14.672 1 94.62 42 LEU B CA 1
ATOM 2354 C C . LEU B 1 42 ? -4.859 21.391 -14.375 1 94.62 42 LEU B C 1
ATOM 2356 O O . LEU B 1 42 ? -5.117 21.766 -13.227 1 94.62 42 LEU B O 1
ATOM 2360 N N . LEU B 1 43 ? -4.742 22.234 -15.414 1 94.19 43 LEU B N 1
ATOM 2361 C CA . LEU B 1 43 ? -5.004 23.672 -15.234 1 94.19 43 LEU B CA 1
ATOM 2362 C C . LEU B 1 43 ? -6.406 23.891 -14.688 1 94.19 43 LEU B C 1
ATOM 2364 O O . LEU B 1 43 ? -6.586 24.672 -13.742 1 94.19 43 LEU B O 1
ATOM 2368 N N . ASN B 1 44 ? -7.395 23.172 -15.25 1 93.94 44 ASN B N 1
ATOM 2369 C CA . ASN B 1 44 ? -8.773 23.297 -14.797 1 93.94 44 ASN B CA 1
ATOM 2370 C C . ASN B 1 44 ? -8.93 22.859 -13.344 1 93.94 44 ASN B C 1
ATOM 2372 O O . ASN B 1 44 ? -9.688 23.469 -12.578 1 93.94 44 ASN B O 1
ATOM 2376 N N . GLU B 1 45 ? -8.188 21.844 -13 1 93.69 45 GLU B N 1
ATOM 2377 C CA . GLU B 1 45 ? -8.242 21.359 -11.633 1 93.69 45 GLU B CA 1
ATOM 2378 C C . GLU B 1 45 ? -7.652 22.375 -10.656 1 93.69 45 GLU B C 1
ATOM 2380 O O . GLU B 1 45 ? -8.227 22.625 -9.602 1 93.69 45 GLU B O 1
ATOM 2385 N N . ILE B 1 46 ? -6.539 22.938 -11.047 1 94.38 46 ILE B N 1
ATOM 2386 C CA . ILE B 1 46 ? -5.875 23.922 -10.211 1 94.38 46 ILE B CA 1
ATOM 2387 C C . ILE B 1 46 ? -6.793 25.125 -10.008 1 94.38 46 ILE B C 1
ATOM 2389 O O . ILE B 1 46 ? -6.957 25.609 -8.883 1 94.38 46 ILE B O 1
ATOM 2393 N N . ILE B 1 47 ? -7.418 25.547 -11.07 1 94.25 47 ILE B N 1
ATOM 2394 C CA . ILE B 1 47 ? -8.352 26.672 -11 1 94.25 47 ILE B CA 1
ATOM 2395 C C . ILE B 1 47 ? -9.516 26.328 -10.078 1 94.25 47 ILE B C 1
ATOM 2397 O O . ILE B 1 47 ? -9.883 27.109 -9.211 1 94.25 47 ILE B O 1
ATOM 2401 N N . SER B 1 48 ? -10.062 25.125 -10.25 1 95.56 48 SER B N 1
ATOM 2402 C CA . SER B 1 48 ? -11.18 24.672 -9.422 1 95.56 48 SER B CA 1
ATOM 2403 C C . SER B 1 48 ? -10.797 24.672 -7.941 1 95.56 48 SER B C 1
ATOM 2405 O O . SER B 1 48 ? -11.578 25.109 -7.094 1 95.56 48 SER B O 1
ATOM 2407 N N . PHE B 1 49 ? -9.648 24.266 -7.664 1 95.88 49 PHE B N 1
ATOM 2408 C CA . PHE B 1 49 ? -9.18 24.219 -6.285 1 95.88 49 PHE B CA 1
ATOM 2409 C C . PHE B 1 49 ? -9.094 25.625 -5.691 1 95.88 49 PHE B C 1
ATOM 2411 O O . PHE B 1 49 ? -9.508 25.844 -4.551 1 95.88 49 PHE B O 1
ATOM 2418 N N . GLU B 1 50 ? -8.57 26.547 -6.512 1 95.12 50 GLU B N 1
ATOM 2419 C CA . GLU B 1 50 ? -8.484 27.922 -6.062 1 95.12 50 GLU B CA 1
ATOM 2420 C C . GLU B 1 50 ? -9.875 28.516 -5.801 1 95.12 50 GLU B C 1
ATOM 2422 O O . GLU B 1 50 ? -10.078 29.219 -4.809 1 95.12 50 GLU B O 1
ATOM 2427 N N . LEU B 1 51 ? -10.789 28.172 -6.691 1 96.19 51 LEU B N 1
ATOM 2428 C CA . LEU B 1 51 ? -12.148 28.688 -6.559 1 96.19 51 LEU B CA 1
ATOM 2429 C C . LEU B 1 51 ? -12.844 28.078 -5.352 1 96.19 51 LEU B C 1
ATOM 2431 O O . LEU B 1 51 ? -13.586 28.766 -4.645 1 96.19 51 LEU B O 1
ATOM 2435 N N . ILE B 1 52 ? -12.594 26.812 -5.102 1 97.75 52 ILE B N 1
ATOM 2436 C CA . ILE B 1 52 ? -13.172 26.156 -3.941 1 97.75 52 ILE B CA 1
ATOM 2437 C C . ILE B 1 52 ? -12.641 26.781 -2.662 1 97.75 52 ILE B C 1
ATOM 2439 O O . ILE B 1 52 ? -13.391 27 -1.707 1 97.75 52 ILE B O 1
ATOM 2443 N N . HIS B 1 53 ? -11.359 27.031 -2.637 1 97.12 53 HIS B N 1
ATOM 2444 C CA . HIS B 1 53 ? -10.766 27.734 -1.502 1 97.12 53 HIS B CA 1
ATOM 2445 C C . HIS B 1 53 ? -11.438 29.078 -1.26 1 97.12 53 HIS B C 1
ATOM 2447 O O . HIS B 1 53 ? -11.789 29.406 -0.124 1 97.12 53 HIS B O 1
ATOM 2453 N N . ASP B 1 54 ? -11.672 29.875 -2.33 1 95.5 54 ASP B N 1
ATOM 2454 C CA . ASP B 1 54 ? -12.336 31.172 -2.223 1 95.5 54 ASP B CA 1
ATOM 2455 C C . ASP B 1 54 ? -13.766 31.016 -1.703 1 95.5 54 ASP B C 1
ATOM 2457 O O . ASP B 1 54 ? -14.203 31.781 -0.836 1 95.5 54 ASP B O 1
ATOM 2461 N N . TYR B 1 55 ? -14.398 30.062 -2.291 1 96.81 55 TYR B N 1
ATOM 2462 C CA . TYR B 1 55 ? -15.758 29.766 -1.859 1 96.81 55 TYR B CA 1
ATOM 2463 C C . TYR B 1 55 ? -15.797 29.438 -0.371 1 96.81 55 TYR B C 1
ATOM 2465 O O . TYR B 1 55 ? -16.672 29.922 0.353 1 96.81 55 TYR B O 1
ATOM 2473 N N . ALA B 1 56 ? -14.891 28.609 0.106 1 98.12 56 ALA B N 1
ATOM 2474 C CA . ALA B 1 56 ? -14.82 28.219 1.513 1 98.12 56 ALA B CA 1
ATOM 2475 C C . ALA B 1 56 ? -14.617 29.438 2.408 1 98.12 56 ALA B C 1
ATOM 2477 O O . ALA B 1 56 ? -15.266 29.562 3.449 1 98.12 56 ALA B O 1
ATOM 2478 N N . LYS B 1 57 ? -13.734 30.344 2.012 1 96.94 57 LYS B N 1
ATOM 2479 C CA . LYS B 1 57 ? -13.469 31.562 2.77 1 96.94 57 LYS B CA 1
ATOM 2480 C C . LYS B 1 57 ? -14.695 32.469 2.807 1 96.94 57 LYS B C 1
ATOM 2482 O O . LYS B 1 57 ? -15.047 33 3.859 1 96.94 57 LYS B O 1
ATOM 2487 N N . ASP B 1 58 ? -15.32 32.531 1.613 1 96 58 ASP B N 1
ATOM 2488 C CA . ASP B 1 58 ? -16.516 33.375 1.505 1 96 58 ASP B CA 1
ATOM 2489 C C . ASP B 1 58 ? -17.609 32.875 2.445 1 96 58 ASP B C 1
ATOM 2491 O O . ASP B 1 58 ? -18.406 33.656 2.963 1 96 58 ASP B O 1
ATOM 2495 N N . ASN B 1 59 ? -17.578 31.609 2.688 1 96.88 59 ASN B N 1
ATOM 2496 C CA . ASN B 1 59 ? -18.625 31 3.514 1 96.88 59 ASN B CA 1
ATOM 2497 C C . ASN B 1 59 ? -18.125 30.734 4.93 1 96.88 59 ASN B C 1
ATOM 2499 O O . ASN B 1 59 ? -18.797 30.062 5.715 1 96.88 59 ASN B O 1
ATOM 2503 N N . LYS B 1 60 ? -16.891 31.172 5.297 1 97.81 60 LYS B N 1
ATOM 2504 C CA . LYS B 1 60 ? -16.297 31.156 6.629 1 97.81 60 LYS B CA 1
ATOM 2505 C C . LYS B 1 60 ? -16.094 29.719 7.117 1 97.81 60 LYS B C 1
ATOM 2507 O O . LYS B 1 60 ? -16.281 29.438 8.297 1 97.81 60 LYS B O 1
ATOM 2512 N N . PHE B 1 61 ? -15.766 28.859 6.145 1 98 61 PHE B N 1
ATOM 2513 C CA . PHE B 1 61 ? -15.492 27.484 6.531 1 98 61 PHE B CA 1
ATOM 2514 C C . PHE B 1 61 ? -14.18 27.391 7.301 1 98 61 PHE B C 1
ATOM 2516 O O . PHE B 1 61 ? -13.977 26.453 8.078 1 98 61 PHE B O 1
ATOM 2523 N N . ASP B 1 62 ? -13.281 28.391 7.074 1 97.94 62 ASP B N 1
ATOM 2524 C CA . ASP B 1 62 ? -11.984 28.406 7.754 1 97.94 62 ASP B CA 1
ATOM 2525 C C . ASP B 1 62 ? -12.133 28.844 9.211 1 97.94 62 ASP B C 1
ATOM 2527 O O . ASP B 1 62 ? -11.164 28.812 9.977 1 97.94 62 ASP B O 1
ATOM 2531 N N . LEU B 1 63 ? -13.359 29.156 9.633 1 97.62 63 LEU B N 1
ATOM 2532 C CA . LEU B 1 63 ? -13.625 29.562 11.008 1 97.62 63 LEU B CA 1
ATOM 2533 C C . LEU B 1 63 ? -14.477 28.516 11.727 1 97.62 63 LEU B C 1
ATOM 2535 O O . LEU B 1 63 ? -14.82 28.688 12.898 1 97.62 63 LEU B O 1
ATOM 2539 N N . ASP B 1 64 ? -14.758 27.453 11.016 1 97.31 64 ASP B N 1
ATOM 2540 C CA . ASP B 1 64 ? -15.516 26.344 11.609 1 97.31 64 ASP B CA 1
ATOM 2541 C C . ASP B 1 64 ? -14.727 25.688 12.734 1 97.31 64 ASP B C 1
ATOM 2543 O O . ASP B 1 64 ? -13.531 25.438 12.602 1 97.31 64 ASP B O 1
ATOM 2547 N N . ASP B 1 65 ? -15.445 25.375 13.859 1 97.56 65 ASP B N 1
ATOM 2548 C CA . ASP B 1 65 ? -14.797 24.828 15.047 1 97.56 65 ASP B CA 1
ATOM 2549 C C . ASP B 1 65 ? -14.102 23.516 14.734 1 97.56 65 ASP B C 1
ATOM 2551 O O . ASP B 1 65 ? -12.961 23.281 15.148 1 97.56 65 ASP B O 1
ATOM 2555 N N . LEU B 1 66 ? -14.742 22.672 13.969 1 96.75 66 LEU B N 1
ATOM 2556 C CA . LEU B 1 66 ? -14.188 21.359 13.656 1 96.75 66 LEU B CA 1
ATOM 2557 C C . LEU B 1 66 ? -12.961 21.5 12.758 1 96.75 66 LEU B C 1
ATOM 2559 O O . LEU B 1 66 ? -11.984 20.766 12.914 1 96.75 66 LEU B O 1
ATOM 2563 N N . TYR B 1 67 ? -13.047 22.438 11.789 1 97.56 67 TYR B N 1
ATOM 2564 C CA . TYR B 1 67 ? -11.906 22.703 10.922 1 97.56 67 TYR B CA 1
ATOM 2565 C C . TYR B 1 67 ? -10.719 23.219 11.727 1 97.56 67 TYR B C 1
ATOM 2567 O O . TYR B 1 67 ? -9.602 22.734 11.562 1 97.56 67 TYR B O 1
ATOM 2575 N N . LEU B 1 68 ? -10.953 24.141 12.648 1 97.81 68 LEU B N 1
ATOM 2576 C CA . LEU B 1 68 ? -9.898 24.75 13.445 1 97.81 68 LEU B CA 1
ATOM 2577 C C . LEU B 1 68 ? -9.242 23.719 14.359 1 97.81 68 LEU B C 1
ATOM 2579 O O . LEU B 1 68 ? -8.023 23.719 14.547 1 97.81 68 LEU B O 1
ATOM 2583 N N . GLU B 1 69 ? -10.055 22.875 14.945 1 97.25 69 GLU B N 1
ATOM 2584 C CA . GLU B 1 69 ? -9.523 21.812 15.789 1 97.25 69 GLU B CA 1
ATOM 2585 C C . GLU B 1 69 ? -8.609 20.891 15 1 97.25 69 GLU B C 1
ATOM 2587 O O . GLU B 1 69 ? -7.543 20.5 15.484 1 97.25 69 GLU B O 1
ATOM 2592 N N . LYS B 1 70 ? -9.047 20.594 13.805 1 97.06 70 LYS B N 1
ATOM 2593 C CA . LYS B 1 70 ? -8.242 19.719 12.945 1 97.06 70 LYS B CA 1
ATOM 2594 C C . LYS B 1 70 ? -6.914 20.391 12.594 1 97.06 70 LYS B C 1
ATOM 2596 O O . LYS B 1 70 ? -5.859 19.75 12.672 1 97.06 70 LYS B O 1
ATOM 2601 N N . ILE B 1 71 ? -6.953 21.625 12.219 1 98 71 ILE B N 1
ATOM 2602 C CA . ILE B 1 71 ? -5.746 22.344 11.836 1 98 71 ILE B CA 1
ATOM 2603 C C . ILE B 1 71 ? -4.793 22.438 13.023 1 98 71 ILE B C 1
ATOM 2605 O O . ILE B 1 71 ? -3.578 22.297 12.859 1 98 71 ILE B O 1
ATOM 2609 N N . GLU B 1 72 ? -5.324 22.625 14.258 1 97.62 72 GLU B N 1
ATOM 2610 C CA . GLU B 1 72 ? -4.477 22.703 15.445 1 97.62 72 GLU B CA 1
ATOM 2611 C C . GLU B 1 72 ? -3.764 21.375 15.695 1 97.62 72 GLU B C 1
ATOM 2613 O O . GLU B 1 72 ? -2.584 21.359 16.062 1 97.62 72 GLU B O 1
ATOM 2618 N N . ALA B 1 73 ? -4.547 20.344 15.5 1 96.5 73 ALA B N 1
ATOM 2619 C CA . ALA B 1 73 ? -3.947 19.016 15.656 1 96.5 73 ALA B CA 1
ATOM 2620 C C . ALA B 1 73 ? -2.846 18.797 14.617 1 96.5 73 ALA B C 1
ATOM 2622 O O . ALA B 1 73 ? -1.774 18.281 14.945 1 96.5 73 ALA B O 1
ATOM 2623 N N . ILE B 1 74 ? -3.047 19.219 13.422 1 97.94 74 ILE B N 1
ATOM 2624 C CA . ILE B 1 74 ? -2.08 19.047 12.344 1 97.94 74 ILE B CA 1
ATOM 2625 C C . ILE B 1 74 ? -0.836 19.891 12.625 1 97.94 74 ILE B C 1
ATOM 2627 O O . ILE B 1 74 ? 0.29 19.422 12.43 1 97.94 74 ILE B O 1
ATOM 2631 N N . LYS B 1 75 ? -1.058 21.094 13.094 1 98.25 75 LYS B N 1
ATOM 2632 C CA . LYS B 1 75 ? 0.057 21.953 13.461 1 98.25 75 LYS B CA 1
ATOM 2633 C C . LYS B 1 75 ? 0.955 21.297 14.5 1 98.25 75 LYS B C 1
ATOM 2635 O O . LYS B 1 75 ? 2.18 21.297 14.359 1 98.25 75 LYS B O 1
ATOM 2640 N N . LYS B 1 76 ? 0.33 20.75 15.484 1 97.44 76 LYS B N 1
ATOM 2641 C CA . LYS B 1 76 ? 1.072 20.094 16.562 1 97.44 76 LYS B CA 1
ATOM 2642 C C . LYS B 1 76 ? 1.879 18.906 16.016 1 97.44 76 LYS B C 1
ATOM 2644 O O . LYS B 1 76 ? 3.08 18.812 16.281 1 97.44 76 LYS B O 1
ATOM 2649 N N . GLU B 1 77 ? 1.23 18.078 15.281 1 97.12 77 GLU B N 1
ATOM 2650 C CA . GLU B 1 77 ? 1.881 16.891 14.742 1 97.12 77 GLU B CA 1
ATOM 2651 C C . GLU B 1 77 ? 3.025 17.266 13.805 1 97.12 77 GLU B C 1
ATOM 2653 O O . GLU B 1 77 ? 4.109 16.688 13.875 1 97.12 77 GLU B O 1
ATOM 2658 N N . THR B 1 78 ? 2.803 18.234 12.961 1 98.38 78 THR B N 1
ATOM 2659 C CA . THR B 1 78 ? 3.811 18.672 12 1 98.38 78 THR B CA 1
ATOM 2660 C C . THR B 1 78 ? 5.02 19.266 12.711 1 98.38 78 THR B C 1
ATOM 2662 O O . THR B 1 78 ? 6.164 19.016 12.312 1 98.38 78 THR B O 1
ATOM 2665 N N . LEU B 1 79 ? 4.754 20.047 13.781 1 98.56 79 LEU B N 1
ATOM 2666 C CA . LEU B 1 79 ? 5.836 20.656 14.547 1 98.56 79 LEU B CA 1
ATOM 2667 C C . LEU B 1 79 ? 6.703 19.578 15.203 1 98.56 79 LEU B C 1
ATOM 2669 O O . LEU B 1 79 ? 7.934 19.688 15.195 1 98.56 79 LEU B O 1
ATOM 2673 N N . ILE B 1 80 ? 6.059 18.516 15.719 1 98.19 80 ILE B N 1
ATOM 2674 C CA . ILE B 1 80 ? 6.766 17.406 16.344 1 98.19 80 ILE B CA 1
ATOM 2675 C C . ILE B 1 80 ? 7.637 16.703 15.305 1 98.19 80 ILE B C 1
ATOM 2677 O O . ILE B 1 80 ? 8.828 16.484 15.539 1 98.19 80 ILE B O 1
ATOM 2681 N N . GLN B 1 81 ? 7.047 16.438 14.172 1 97.69 81 GLN B N 1
ATOM 2682 C CA . GLN B 1 81 ? 7.77 15.742 13.117 1 97.69 81 GLN B CA 1
ATOM 2683 C C . GLN B 1 81 ? 8.953 16.578 12.625 1 97.69 81 GLN B C 1
ATOM 2685 O O . GLN B 1 81 ? 10.031 16.031 12.367 1 97.69 81 GLN B O 1
ATOM 2690 N N . TRP B 1 82 ? 8.695 17.844 12.477 1 97.19 82 TRP B N 1
ATOM 2691 C CA . TRP B 1 82 ? 9.742 18.766 12.055 1 97.19 82 TRP B CA 1
ATOM 2692 C C . TRP B 1 82 ? 10.898 18.766 13.047 1 97.19 82 TRP B C 1
ATOM 2694 O O . TRP B 1 82 ? 12.062 18.672 12.648 1 97.19 82 TRP B O 1
ATOM 2704 N N . THR B 1 83 ? 10.625 18.797 14.289 1 98.06 83 THR B N 1
ATOM 2705 C CA . THR B 1 83 ? 11.625 18.797 15.352 1 98.06 83 THR B CA 1
ATOM 2706 C C . THR B 1 83 ? 12.422 17.5 15.352 1 98.06 83 THR B C 1
ATOM 2708 O O . THR B 1 83 ? 13.656 17.516 15.414 1 98.06 83 THR B O 1
ATOM 2711 N N . ILE B 1 84 ? 11.711 16.391 15.195 1 97.81 84 ILE B N 1
ATOM 2712 C CA . ILE B 1 84 ? 12.367 15.078 15.141 1 97.81 84 ILE B CA 1
ATOM 2713 C C . ILE B 1 84 ? 13.312 15.031 13.938 1 97.81 84 ILE B C 1
ATOM 2715 O O . ILE B 1 84 ? 14.461 14.609 14.062 1 97.81 84 ILE B O 1
ATOM 2719 N N . SER B 1 85 ? 12.797 15.547 12.852 1 96.62 85 SER B N 1
ATOM 2720 C CA . SER B 1 85 ? 13.609 15.539 11.641 1 96.62 85 SER B CA 1
ATOM 2721 C C . SER B 1 85 ? 14.891 16.344 11.828 1 96.62 85 SER B C 1
ATOM 2723 O O . SER B 1 85 ? 15.969 15.93 11.391 1 96.62 85 SER B O 1
ATOM 2725 N N . LYS B 1 86 ? 14.812 17.469 12.461 1 95.12 86 LYS B N 1
ATOM 2726 C CA . LYS B 1 86 ? 15.969 18.328 12.719 1 95.12 86 LYS B CA 1
ATOM 2727 C C . LYS B 1 86 ? 16.984 17.641 13.625 1 95.12 86 LYS B C 1
ATOM 2729 O O . LYS B 1 86 ? 18.188 17.656 13.352 1 95.12 86 LYS B O 1
ATOM 2734 N N . VAL B 1 87 ? 16.469 16.984 14.633 1 96 87 VAL B N 1
ATOM 2735 C CA . VAL B 1 87 ? 17.344 16.297 15.578 1 96 87 VAL B CA 1
ATOM 2736 C C . VAL B 1 87 ? 18.031 15.117 14.883 1 96 87 VAL B C 1
ATOM 2738 O O . VAL B 1 87 ? 19.234 14.93 15.008 1 96 87 VAL B O 1
ATOM 2741 N N . LEU B 1 88 ? 17.234 14.391 14.078 1 96.38 88 LEU B N 1
ATOM 2742 C CA . LEU B 1 88 ? 17.766 13.18 13.453 1 96.38 88 LEU B CA 1
ATOM 2743 C C . LEU B 1 88 ? 18.719 13.523 12.32 1 96.38 88 LEU B C 1
ATOM 2745 O O . LEU B 1 88 ? 19.547 12.695 11.938 1 96.38 88 LEU B O 1
ATOM 2749 N N . SER B 1 89 ? 18.641 14.766 11.781 1 94.69 89 SER B N 1
ATOM 2750 C CA . SER B 1 89 ? 19.531 15.188 10.711 1 94.69 89 SER B CA 1
ATOM 2751 C C . SER B 1 89 ? 20.969 15.297 11.195 1 94.69 89 SER B C 1
ATOM 2753 O O . SER B 1 89 ? 21.906 15.344 10.391 1 94.69 89 SER B O 1
ATOM 2755 N N . GLU B 1 90 ? 21.156 15.258 12.461 1 92.44 90 GLU B N 1
ATOM 2756 C CA . GLU B 1 90 ? 22.5 15.32 13.047 1 92.44 90 GLU B CA 1
ATOM 2757 C C . GLU B 1 90 ? 23.203 13.977 12.969 1 92.44 90 GLU B C 1
ATOM 2759 O O . GLU B 1 90 ? 24.422 13.891 13.172 1 92.44 90 GLU B O 1
ATOM 2764 N N . ALA B 1 91 ? 22.406 12.922 12.664 1 92.69 91 ALA B N 1
ATOM 2765 C CA . ALA B 1 91 ? 22.984 11.586 12.555 1 92.69 91 ALA B CA 1
ATOM 2766 C C . ALA B 1 91 ? 23.781 11.445 11.266 1 92.69 91 ALA B C 1
ATOM 2768 O O . ALA B 1 91 ? 23.312 10.836 10.297 1 92.69 91 ALA B O 1
ATOM 2769 N N . GLU B 1 92 ? 24.906 12 11.156 1 90.75 92 GLU B N 1
ATOM 2770 C CA . GLU B 1 92 ? 25.781 11.891 9.992 1 90.75 92 GLU B CA 1
ATOM 2771 C C . GLU B 1 92 ? 26.734 10.711 10.125 1 90.75 92 GLU B C 1
ATOM 2773 O O . GLU B 1 92 ? 27.297 10.477 11.195 1 90.75 92 GLU B O 1
ATOM 2778 N N . ILE B 1 93 ? 26.766 9.93 9.086 1 93.69 93 ILE B N 1
ATOM 2779 C CA . ILE B 1 93 ? 27.656 8.773 9.055 1 93.69 93 ILE B CA 1
ATOM 2780 C C . ILE B 1 93 ? 28.844 9.07 8.141 1 93.69 93 ILE B C 1
ATOM 2782 O O . ILE B 1 93 ? 28.672 9.445 6.977 1 93.69 93 ILE B O 1
ATOM 2786 N N . LYS B 1 94 ? 30.109 8.93 8.727 1 93.06 94 LYS B N 1
ATOM 2787 C CA . LYS B 1 94 ? 31.328 9.117 7.949 1 93.06 94 LYS B CA 1
ATOM 2788 C C . LYS B 1 94 ? 31.812 7.797 7.363 1 93.06 94 LYS B C 1
ATOM 2790 O O . LYS B 1 94 ? 31.484 6.723 7.879 1 93.06 94 LYS B O 1
ATOM 2795 N N . GLU B 1 95 ? 32.5 7.961 6.281 1 94.62 95 GLU B N 1
ATOM 2796 C CA . GLU B 1 95 ? 33.062 6.762 5.664 1 94.62 95 GLU B CA 1
ATOM 2797 C C . GLU B 1 95 ? 33.906 5.984 6.652 1 94.62 95 GLU B C 1
ATOM 2799 O O . GLU B 1 95 ? 33.969 4.75 6.613 1 94.62 95 GLU B O 1
ATOM 2804 N N . GLU B 1 96 ? 34.562 6.723 7.488 1 95.88 96 GLU B N 1
ATOM 2805 C CA . GLU B 1 96 ? 35.438 6.094 8.492 1 95.88 96 GLU B CA 1
ATOM 2806 C C . GLU B 1 96 ? 34.625 5.191 9.414 1 95.88 96 GLU B C 1
ATOM 2808 O O . GLU B 1 96 ? 35.094 4.125 9.82 1 95.88 96 GLU B O 1
ATOM 2813 N N . ASP B 1 97 ? 33.438 5.582 9.773 1 96.44 97 ASP B N 1
ATOM 2814 C CA . ASP B 1 97 ? 32.562 4.781 10.609 1 96.44 97 ASP B CA 1
ATOM 2815 C C . ASP B 1 97 ? 32.188 3.469 9.914 1 96.44 97 ASP B C 1
ATOM 2817 O O . ASP B 1 97 ? 32.156 2.416 10.555 1 96.44 97 ASP B O 1
ATOM 2821 N N . ILE B 1 98 ? 31.984 3.529 8.609 1 97.19 98 ILE B N 1
ATOM 2822 C CA . ILE B 1 98 ? 31.594 2.361 7.832 1 97.19 98 ILE B CA 1
ATOM 2823 C C . ILE B 1 98 ? 32.75 1.375 7.758 1 97.19 98 ILE B C 1
ATOM 2825 O O . ILE B 1 98 ? 32.562 0.177 7.988 1 97.19 98 ILE B O 1
ATOM 2829 N N . LYS B 1 99 ? 33.906 1.939 7.508 1 96.81 99 LYS B N 1
ATOM 2830 C CA . LYS B 1 99 ? 35.094 1.104 7.414 1 96.81 99 LYS B CA 1
ATOM 2831 C C . LYS B 1 99 ? 35.406 0.425 8.75 1 96.81 99 LYS B C 1
ATOM 2833 O O . LYS B 1 99 ? 35.75 -0.757 8.789 1 96.81 99 LYS B O 1
ATOM 2838 N N . GLU B 1 100 ? 35.25 1.172 9.75 1 96.62 100 GLU B N 1
ATOM 2839 C CA . GLU B 1 100 ? 35.5 0.628 11.086 1 96.62 100 GLU B CA 1
ATOM 2840 C C . GLU B 1 100 ? 34.531 -0.504 11.406 1 96.62 100 GLU B C 1
ATOM 2842 O O . GLU B 1 100 ? 34.906 -1.543 11.93 1 96.62 100 GLU B O 1
ATOM 2847 N N . PHE B 1 101 ? 33.281 -0.262 11.125 1 97.31 101 PHE B N 1
ATOM 2848 C CA . PHE B 1 101 ? 32.312 -1.307 11.344 1 97.31 101 PHE B CA 1
ATOM 2849 C C . PHE B 1 101 ? 32.656 -2.557 10.539 1 97.31 101 PHE B C 1
ATOM 2851 O O . PHE B 1 101 ? 32.625 -3.668 11.07 1 97.31 101 PHE B O 1
ATOM 2858 N N . TYR B 1 102 ? 32.938 -2.373 9.234 1 97.5 102 TYR B N 1
ATOM 2859 C CA . TYR B 1 102 ? 33.312 -3.496 8.375 1 97.5 102 TYR B CA 1
ATOM 2860 C C . TYR B 1 102 ? 34.469 -4.277 8.969 1 97.5 102 TYR B C 1
ATOM 2862 O O . TYR B 1 102 ? 34.406 -5.504 9.094 1 97.5 102 TYR B O 1
ATOM 2870 N N . ASN B 1 103 ? 35.5 -3.574 9.422 1 96 103 ASN B N 1
ATOM 2871 C CA . ASN B 1 103 ? 36.719 -4.203 9.922 1 96 103 ASN B CA 1
ATOM 2872 C C . ASN B 1 103 ? 36.469 -4.902 11.25 1 96 103 ASN B C 1
ATOM 2874 O O . ASN B 1 103 ? 37.031 -5.969 11.508 1 96 103 ASN B O 1
ATOM 2878 N N . ASN B 1 104 ? 35.625 -4.352 12.008 1 96 104 ASN B N 1
ATOM 2879 C CA . ASN B 1 104 ? 35.375 -4.895 13.344 1 96 104 ASN B CA 1
ATOM 2880 C C . ASN B 1 104 ? 34.344 -6.023 13.312 1 96 104 ASN B C 1
ATOM 2882 O O . ASN B 1 104 ? 34.188 -6.746 14.297 1 96 104 ASN B O 1
ATOM 2886 N N . ASN B 1 105 ? 33.625 -6.137 12.18 1 96.12 105 ASN B N 1
ATOM 2887 C CA . ASN B 1 105 ? 32.562 -7.141 12.102 1 96.12 105 ASN B CA 1
ATOM 2888 C C . ASN B 1 105 ? 32.688 -7.984 10.836 1 96.12 105 ASN B C 1
ATOM 2890 O O . ASN B 1 105 ? 31.688 -8.32 10.203 1 96.12 105 ASN B O 1
ATOM 2894 N N . LYS B 1 106 ? 33.844 -8.258 10.461 1 93.25 106 LYS B N 1
ATOM 2895 C CA . LYS B 1 106 ? 34.125 -9 9.234 1 93.25 106 LYS B CA 1
ATOM 2896 C C . LYS B 1 106 ? 33.375 -10.344 9.227 1 93.25 106 LYS B C 1
ATOM 2898 O O . LYS B 1 106 ? 33 -10.836 8.164 1 93.25 106 LYS B O 1
ATOM 2903 N N . ASN B 1 107 ? 33.219 -10.906 10.391 1 93.44 107 ASN B N 1
ATOM 2904 C CA . ASN B 1 107 ? 32.562 -12.211 10.531 1 93.44 107 ASN B CA 1
ATOM 2905 C C . ASN B 1 107 ? 31.125 -12.188 10.031 1 93.44 107 ASN B C 1
ATOM 2907 O O . ASN B 1 107 ? 30.578 -13.219 9.641 1 93.44 107 ASN B O 1
ATOM 2911 N N . MET B 1 108 ? 30.594 -11.008 10.047 1 93.69 108 MET B N 1
ATOM 2912 C CA . MET B 1 108 ? 29.203 -10.859 9.609 1 93.69 108 MET B CA 1
ATOM 2913 C C . MET B 1 108 ? 29.094 -10.945 8.086 1 93.69 108 MET B C 1
ATOM 2915 O O . MET B 1 108 ? 28.016 -11.148 7.543 1 93.69 108 MET B O 1
ATOM 2919 N N . PHE B 1 109 ? 30.188 -10.891 7.43 1 95 109 PHE B N 1
ATOM 2920 C CA . PHE B 1 109 ? 30.172 -10.789 5.977 1 95 109 PHE B CA 1
ATOM 2921 C C . PHE B 1 109 ? 30.844 -12 5.336 1 95 109 PHE B C 1
ATOM 2923 O O . PHE B 1 109 ? 31.219 -11.961 4.16 1 95 109 PHE B O 1
ATOM 2930 N N . ILE B 1 110 ? 31.078 -12.969 6.07 1 92.62 110 ILE B N 1
ATOM 2931 C CA . ILE B 1 110 ? 31.688 -14.195 5.574 1 92.62 110 ILE B CA 1
ATOM 2932 C C . ILE B 1 110 ? 30.672 -15.008 4.789 1 92.62 110 ILE B C 1
ATOM 2934 O O . ILE B 1 110 ? 29.531 -15.195 5.242 1 92.62 110 ILE B O 1
ATOM 2938 N N . GLU B 1 111 ? 31.016 -15.328 3.623 1 91.56 111 GLU B N 1
ATOM 2939 C CA . GLU B 1 111 ? 30.266 -16.281 2.826 1 91.56 111 GLU B CA 1
ATOM 2940 C C . GLU B 1 111 ? 30.875 -17.688 2.93 1 91.56 111 GLU B C 1
ATOM 2942 O O . GLU B 1 111 ? 32.031 -17.891 2.592 1 91.56 111 GLU B O 1
ATOM 2947 N N . GLU B 1 112 ? 30.125 -18.609 3.354 1 91.81 112 GLU B N 1
ATOM 2948 C CA . GLU B 1 112 ? 30.609 -19.969 3.488 1 91.81 112 GLU B CA 1
ATOM 2949 C C . GLU B 1 112 ? 30.703 -20.672 2.131 1 91.81 112 GLU B C 1
ATOM 2951 O O . GLU B 1 112 ? 30.062 -20.234 1.165 1 91.81 112 GLU B O 1
ATOM 2956 N N . GLU B 1 113 ? 31.625 -21.625 2.135 1 94.38 113 GLU B N 1
ATOM 2957 C CA . GLU B 1 113 ? 31.719 -22.406 0.905 1 94.38 113 GLU B CA 1
ATOM 2958 C C . GLU B 1 113 ? 30.422 -23.141 0.61 1 94.38 113 GLU B C 1
ATOM 2960 O O . GLU B 1 113 ? 29.734 -23.578 1.529 1 94.38 113 GLU B O 1
ATOM 2965 N N . ARG B 1 114 ? 30.062 -23.188 -0.584 1 96.88 114 ARG B N 1
ATOM 2966 C CA . ARG B 1 114 ? 28.875 -23.875 -1.036 1 96.88 114 ARG B CA 1
ATOM 2967 C C . ARG B 1 114 ? 29.141 -24.656 -2.32 1 96.88 114 ARG B C 1
ATOM 2969 O O . ARG B 1 114 ? 30.125 -24.406 -3.012 1 96.88 114 ARG B O 1
ATOM 2976 N N . VAL B 1 115 ? 28.344 -25.672 -2.584 1 97.38 115 VAL B N 1
ATOM 2977 C CA . VAL B 1 115 ? 28.422 -26.453 -3.814 1 97.38 115 VAL B CA 1
ATOM 2978 C C . VAL B 1 115 ? 27.031 -26.641 -4.414 1 97.38 115 VAL B C 1
ATOM 2980 O O . VAL B 1 115 ? 26.047 -26.719 -3.686 1 97.38 115 VAL B O 1
ATOM 2983 N N . SER B 1 116 ? 26.906 -26.562 -5.656 1 97.69 116 SER B N 1
ATOM 2984 C CA . SER B 1 116 ? 25.719 -26.938 -6.414 1 97.69 116 SER B CA 1
ATOM 2985 C C . SER B 1 116 ? 25.922 -28.312 -7.074 1 97.69 116 SER B C 1
ATOM 2987 O O . SER B 1 116 ? 26.844 -28.5 -7.859 1 97.69 116 SER B O 1
ATOM 2989 N N . THR B 1 117 ? 25.016 -29.281 -6.73 1 97.5 117 THR B N 1
ATOM 2990 C CA . THR B 1 117 ? 25.281 -30.656 -7.168 1 97.5 117 THR B CA 1
ATOM 2991 C C . THR B 1 117 ? 24 -31.312 -7.691 1 97.5 117 THR B C 1
ATOM 2993 O O . THR B 1 117 ? 22.906 -30.859 -7.391 1 97.5 117 THR B O 1
ATOM 2996 N N . LYS B 1 118 ? 24.172 -32.312 -8.539 1 98 118 LYS B N 1
ATOM 2997 C CA . LYS B 1 118 ? 23.219 -33.344 -8.859 1 98 118 LYS B CA 1
ATOM 2998 C C . LYS B 1 118 ? 23.703 -34.719 -8.383 1 98 118 LYS B C 1
ATOM 3000 O O . LYS B 1 118 ? 24.906 -34.906 -8.148 1 98 118 LYS B O 1
ATOM 3005 N N . HIS B 1 119 ? 22.734 -35.531 -8.148 1 98.44 119 HIS B N 1
ATOM 3006 C CA . HIS B 1 119 ? 23.234 -36.844 -7.746 1 98.44 119 HIS B CA 1
ATOM 3007 C C . HIS B 1 119 ? 22.312 -37.969 -8.242 1 98.44 119 HIS B C 1
ATOM 3009 O O . HIS B 1 119 ? 21.188 -37.688 -8.641 1 98.44 119 HIS B O 1
ATOM 3015 N N . ILE B 1 120 ? 22.812 -39.188 -8.336 1 98.25 120 ILE B N 1
ATOM 3016 C CA . ILE B 1 120 ? 22.109 -40.438 -8.602 1 98.25 120 ILE B CA 1
ATOM 3017 C C . ILE B 1 120 ? 22.344 -41.406 -7.453 1 98.25 120 ILE B C 1
ATOM 3019 O O . ILE B 1 120 ? 23.484 -41.688 -7.082 1 98.25 120 ILE B O 1
ATOM 3023 N N . LEU B 1 121 ? 21.281 -41.844 -6.914 1 98.44 121 LEU B N 1
ATOM 3024 C CA . LEU B 1 121 ? 21.375 -42.781 -5.801 1 98.44 121 LEU B CA 1
ATOM 3025 C C . LEU B 1 121 ? 20.953 -44.188 -6.234 1 98.44 121 LEU B C 1
ATOM 3027 O O . LEU B 1 121 ? 19.875 -44.375 -6.801 1 98.44 121 LEU B O 1
ATOM 3031 N N . VAL B 1 122 ? 21.812 -45.156 -5.902 1 98.19 122 VAL B N 1
ATOM 3032 C CA . VAL B 1 122 ? 21.5 -46.531 -6.215 1 98.19 122 VAL B CA 1
ATOM 3033 C C . VAL B 1 122 ? 21.906 -47.438 -5.051 1 98.19 122 VAL B C 1
ATOM 3035 O O . VAL B 1 122 ? 22.578 -47 -4.117 1 98.19 122 VAL B O 1
ATOM 3038 N N . GLU B 1 123 ? 21.594 -48.656 -5.102 1 97.06 123 GLU B N 1
ATOM 3039 C CA . GLU B 1 123 ? 21.734 -49.531 -3.961 1 97.06 123 GLU B CA 1
ATOM 3040 C C . GLU B 1 123 ? 23.125 -50.188 -3.939 1 97.06 123 GLU B C 1
ATOM 3042 O O . GLU B 1 123 ? 23.688 -50.406 -2.871 1 97.06 123 GLU B O 1
ATOM 3047 N N . THR B 1 124 ? 23.703 -50.469 -5.117 1 97.19 124 THR B N 1
ATOM 3048 C CA . THR B 1 124 ? 24.938 -51.25 -5.141 1 97.19 124 THR B CA 1
ATOM 3049 C C . THR B 1 124 ? 26.031 -50.5 -5.871 1 97.19 124 THR B C 1
ATOM 3051 O O . THR B 1 124 ? 25.75 -49.625 -6.707 1 97.19 124 THR B O 1
ATOM 3054 N N . LYS B 1 125 ? 27.25 -50.812 -5.52 1 97.62 125 LYS B N 1
ATOM 3055 C CA . LYS B 1 125 ? 28.422 -50.219 -6.156 1 97.62 125 LYS B CA 1
ATOM 3056 C C . LYS B 1 125 ? 28.469 -50.562 -7.641 1 97.62 125 LYS B C 1
ATOM 3058 O O . LYS B 1 125 ? 28.828 -49.719 -8.469 1 97.62 125 LYS B O 1
ATOM 3063 N N . GLU B 1 126 ? 28.156 -51.781 -7.938 1 97.25 126 GLU B N 1
ATOM 3064 C CA . GLU B 1 126 ? 28.188 -52.25 -9.32 1 97.25 126 GLU B CA 1
ATOM 3065 C C . GLU B 1 126 ? 27.234 -51.406 -10.195 1 97.25 126 GLU B C 1
ATOM 3067 O O . GLU B 1 126 ? 27.609 -51 -11.289 1 97.25 126 GLU B O 1
ATOM 3072 N N . GLU B 1 127 ? 26.094 -51.219 -9.688 1 97.19 127 GLU B N 1
ATOM 3073 C CA . GLU B 1 127 ? 25.125 -50.406 -10.406 1 97.19 127 GLU B CA 1
ATOM 3074 C C . GLU B 1 127 ? 25.672 -49 -10.648 1 97.19 127 GLU B C 1
ATOM 3076 O O . GLU B 1 127 ? 25.547 -48.438 -11.742 1 97.19 127 GLU B O 1
ATOM 3081 N N . ALA B 1 128 ? 26.203 -48.469 -9.664 1 98 128 ALA B N 1
ATOM 3082 C CA . ALA B 1 128 ? 26.766 -47.125 -9.75 1 98 128 ALA B CA 1
ATOM 3083 C C . ALA B 1 128 ? 27.859 -47.031 -10.812 1 98 128 ALA B C 1
ATOM 3085 O O . ALA B 1 128 ? 27.891 -46.094 -11.609 1 98 128 ALA B O 1
ATOM 3086 N N . GLU B 1 129 ? 28.766 -47.969 -10.828 1 97.44 129 GLU B N 1
ATOM 3087 C CA . GLU B 1 129 ? 29.859 -47.969 -11.781 1 97.44 129 GLU B CA 1
ATOM 3088 C C . GLU B 1 129 ? 29.344 -48.125 -13.211 1 97.44 129 GLU B C 1
ATOM 3090 O O . GLU B 1 129 ? 29.875 -47.469 -14.125 1 97.44 129 GLU B O 1
ATOM 3095 N N . ASN B 1 130 ? 28.406 -48.969 -13.328 1 97.19 130 ASN B N 1
ATOM 3096 C CA . ASN B 1 130 ? 27.812 -49.125 -14.656 1 97.19 130 ASN B CA 1
ATOM 3097 C C . ASN B 1 130 ? 27.219 -47.812 -15.156 1 97.19 130 ASN B C 1
ATOM 3099 O O . ASN B 1 130 ? 27.359 -47.469 -16.328 1 97.19 130 ASN B O 1
ATOM 3103 N N . ILE B 1 131 ? 26.578 -47.156 -14.25 1 97.5 131 ILE B N 1
ATOM 3104 C CA . ILE B 1 131 ? 25.938 -45.875 -14.602 1 97.5 131 ILE B CA 1
ATOM 3105 C C . ILE B 1 131 ? 27 -44.844 -14.984 1 97.5 131 ILE B C 1
ATOM 3107 O O . ILE B 1 131 ? 26.844 -44.125 -15.969 1 97.5 131 ILE B O 1
ATOM 3111 N N . VAL B 1 132 ? 28.016 -44.781 -14.219 1 96.75 132 VAL B N 1
ATOM 3112 C CA . VAL B 1 132 ? 29.125 -43.875 -14.523 1 96.75 132 VAL B CA 1
ATOM 3113 C C . VAL B 1 132 ? 29.641 -44.156 -15.93 1 96.75 132 VAL B C 1
ATOM 3115 O O . VAL B 1 132 ? 29.906 -43.219 -16.703 1 96.75 132 VAL B O 1
ATOM 3118 N N . ASP B 1 133 ? 29.781 -45.375 -16.281 1 96 133 ASP B N 1
ATOM 3119 C CA . ASP B 1 133 ? 30.25 -45.781 -17.594 1 96 133 ASP B CA 1
ATOM 3120 C C . ASP B 1 133 ? 29.281 -45.344 -18.688 1 96 133 ASP B C 1
ATOM 3122 O O . ASP B 1 133 ? 29.703 -44.844 -19.75 1 96 133 ASP B O 1
ATOM 3126 N N . GLU B 1 134 ? 28.109 -45.5 -18.422 1 96.06 134 GLU B N 1
ATOM 3127 C CA . GLU B 1 134 ? 27.109 -45.094 -19.391 1 96.06 134 GLU B CA 1
ATOM 3128 C C . GLU B 1 134 ? 27.156 -43.562 -19.625 1 96.06 134 GLU B C 1
ATOM 3130 O O . GLU B 1 134 ? 27.016 -43.125 -20.766 1 96.06 134 GLU B O 1
ATOM 3135 N N . ILE B 1 135 ? 27.328 -42.875 -18.547 1 95.75 135 ILE B N 1
ATOM 3136 C CA . ILE B 1 135 ? 27.422 -41.438 -18.656 1 95.75 135 ILE B CA 1
ATOM 3137 C C . ILE B 1 135 ? 28.656 -41.031 -19.453 1 95.75 135 ILE B C 1
ATOM 3139 O O . ILE B 1 135 ? 28.578 -40.156 -20.328 1 95.75 135 ILE B O 1
ATOM 3143 N N . LYS B 1 136 ? 29.703 -41.688 -19.25 1 93.31 136 LYS B N 1
ATOM 3144 C CA . LYS B 1 136 ? 30.938 -41.406 -20 1 93.31 136 LYS B CA 1
ATOM 3145 C C . LYS B 1 136 ? 30.75 -41.75 -21.469 1 93.31 136 LYS B C 1
ATOM 3147 O O . LYS B 1 136 ? 31.438 -41.156 -22.328 1 93.31 136 LYS B O 1
ATOM 3152 N N . ASN B 1 137 ? 29.844 -42.625 -21.719 1 94.25 137 ASN B N 1
ATOM 3153 C CA . ASN B 1 137 ? 29.594 -43.062 -23.094 1 94.25 137 ASN B CA 1
ATOM 3154 C C . ASN B 1 137 ? 28.5 -42.219 -23.75 1 94.25 137 ASN B C 1
ATOM 3156 O O . ASN B 1 137 ? 28 -42.562 -24.812 1 94.25 137 ASN B O 1
ATOM 3160 N N . GLY B 1 138 ? 28.031 -41.219 -23.062 1 94.12 138 GLY B N 1
ATOM 3161 C CA . GLY B 1 138 ? 27.203 -40.25 -23.781 1 94.12 138 GLY B CA 1
ATOM 3162 C C . GLY B 1 138 ? 25.844 -40.031 -23.125 1 94.12 138 GLY B C 1
ATOM 3163 O O . GLY B 1 138 ? 25.109 -39.125 -23.531 1 94.12 138 GLY B O 1
ATOM 3164 N N . LEU B 1 139 ? 25.5 -40.875 -22.203 1 94.31 139 LEU B N 1
ATOM 3165 C CA . LEU B 1 139 ? 24.234 -40.656 -21.5 1 94.31 139 LEU B CA 1
ATOM 3166 C C . LEU B 1 139 ? 24.328 -39.406 -20.641 1 94.31 139 LEU B C 1
ATOM 3168 O O . LEU B 1 139 ? 25.297 -39.219 -19.906 1 94.31 139 LEU B O 1
ATOM 3172 N N . SER B 1 140 ? 23.266 -38.594 -20.781 1 96.44 140 SER B N 1
ATOM 3173 C CA . SER B 1 140 ? 23.297 -37.375 -19.953 1 96.44 140 SER B CA 1
ATOM 3174 C C . SER B 1 140 ? 23.094 -37.719 -18.469 1 96.44 140 SER B C 1
ATOM 3176 O O . SER B 1 140 ? 22.375 -38.688 -18.156 1 96.44 140 SER B O 1
ATOM 3178 N N . PHE B 1 141 ? 23.656 -36.938 -17.609 1 97.44 141 PHE B N 1
ATOM 3179 C CA . PHE B 1 141 ? 23.516 -37.188 -16.172 1 97.44 141 PHE B CA 1
ATOM 3180 C C . PHE B 1 141 ? 22.047 -37.125 -15.75 1 97.44 141 PHE B C 1
ATOM 3182 O O . PHE B 1 141 ? 21.594 -37.969 -14.977 1 97.44 141 PHE B O 1
ATOM 3189 N N . GLU B 1 142 ? 21.359 -36.156 -16.234 1 97.19 142 GLU B N 1
ATOM 3190 C CA . GLU B 1 142 ? 19.953 -35.938 -15.891 1 97.19 142 GLU B CA 1
ATOM 3191 C C . GLU B 1 142 ? 19.109 -37.156 -16.297 1 97.19 142 GLU B C 1
ATOM 3193 O O . GLU B 1 142 ? 18.234 -37.594 -15.547 1 97.19 142 GLU B O 1
ATOM 3198 N N . GLU B 1 143 ? 19.359 -37.625 -17.438 1 96.88 143 GLU B N 1
ATOM 3199 C CA . GLU B 1 143 ? 18.625 -38.781 -17.906 1 96.88 143 GLU B CA 1
ATOM 3200 C C . GLU B 1 143 ? 18.922 -40.031 -17.047 1 96.88 143 GLU B C 1
ATOM 3202 O O . GLU B 1 143 ? 18.016 -40.781 -16.734 1 96.88 143 GLU B O 1
ATOM 3207 N N . ALA B 1 144 ? 20.234 -40.125 -16.797 1 97.5 144 ALA B N 1
ATOM 3208 C CA . ALA B 1 144 ? 20.609 -41.25 -15.945 1 97.5 144 ALA B CA 1
ATOM 3209 C C . ALA B 1 144 ? 19.922 -41.156 -14.586 1 97.5 144 ALA B C 1
ATOM 3211 O O . ALA B 1 144 ? 19.469 -42.156 -14.055 1 97.5 144 ALA B O 1
ATOM 3212 N N . ALA B 1 145 ? 19.828 -39.969 -14.078 1 97.62 145 ALA B N 1
ATOM 3213 C CA . ALA B 1 145 ? 19.172 -39.75 -12.781 1 97.62 145 ALA B CA 1
ATOM 3214 C C . ALA B 1 145 ? 17.703 -40.156 -12.852 1 97.62 145 ALA B C 1
ATOM 3216 O O . ALA B 1 145 ? 17.203 -40.844 -11.969 1 97.62 145 ALA B O 1
ATOM 3217 N N . LYS B 1 146 ? 17.031 -39.719 -13.82 1 96.5 146 LYS B N 1
ATOM 3218 C CA . LYS B 1 146 ? 15.617 -40.031 -13.984 1 96.5 146 LYS B CA 1
ATOM 3219 C C . LYS B 1 146 ? 15.375 -41.531 -14.094 1 96.5 146 LYS B C 1
ATOM 3221 O O . LYS B 1 146 ? 14.391 -42.031 -13.562 1 96.5 146 LYS B O 1
ATOM 3226 N N . GLU B 1 147 ? 16.25 -42.125 -14.703 1 96 147 GLU B N 1
ATOM 3227 C CA . GLU B 1 147 ? 16.062 -43.531 -15.031 1 96 147 GLU B CA 1
ATOM 3228 C C . GLU B 1 147 ? 16.453 -44.406 -13.852 1 96 147 GLU B C 1
ATOM 3230 O O . GLU B 1 147 ? 15.758 -45.375 -13.547 1 96 147 GLU B O 1
ATOM 3235 N N . TYR B 1 148 ? 17.531 -44.062 -13.164 1 97.38 148 TYR B N 1
ATOM 3236 C CA . TYR B 1 148 ? 18.141 -45.094 -12.312 1 97.38 148 TYR B CA 1
ATOM 3237 C C . TYR B 1 148 ? 18.078 -44.688 -10.844 1 97.38 148 TYR B C 1
ATOM 3239 O O . TYR B 1 148 ? 18.203 -45.5 -9.945 1 97.38 148 TYR B O 1
ATOM 3247 N N . SER B 1 149 ? 17.875 -43.438 -10.57 1 97.62 149 SER B N 1
ATOM 3248 C CA . SER B 1 149 ? 18.078 -42.969 -9.211 1 97.62 149 SER B CA 1
ATOM 3249 C C . SER B 1 149 ? 16.938 -43.406 -8.297 1 97.62 149 SER B C 1
ATOM 3251 O O . SER B 1 149 ? 15.766 -43.406 -8.695 1 97.62 149 SER B O 1
ATOM 3253 N N . ASN B 1 150 ? 17.266 -43.656 -7.062 1 96.06 150 ASN B N 1
ATOM 3254 C CA . ASN B 1 150 ? 16.266 -44.031 -6.062 1 96.06 150 ASN B CA 1
ATOM 3255 C C . ASN B 1 150 ? 15.914 -42.875 -5.16 1 96.06 150 ASN B C 1
ATOM 3257 O O . ASN B 1 150 ? 15.219 -43.031 -4.156 1 96.06 150 ASN B O 1
ATOM 3261 N N . CYS B 1 151 ? 16.391 -41.781 -5.5 1 94.62 151 CYS B N 1
ATOM 3262 C CA . CYS B 1 151 ? 16.109 -40.562 -4.727 1 94.62 151 CYS B CA 1
ATOM 3263 C C . CYS B 1 151 ? 15.016 -39.719 -5.379 1 94.62 151 CYS B C 1
ATOM 3265 O O . CYS B 1 151 ? 14.898 -39.719 -6.605 1 94.62 151 CYS B O 1
ATOM 3267 N N . PRO B 1 152 ? 14.242 -39.031 -4.66 1 93.75 152 PRO B N 1
ATOM 3268 C CA . PRO B 1 152 ? 13.164 -38.219 -5.211 1 93.75 152 PRO B CA 1
ATOM 3269 C C . PRO B 1 152 ? 13.68 -37.125 -6.16 1 93.75 152 PRO B C 1
ATOM 3271 O O . PRO B 1 152 ? 12.938 -36.656 -7.035 1 93.75 152 PRO B O 1
ATOM 3274 N N . SER B 1 153 ? 14.859 -36.781 -5.98 1 94.69 153 SER B N 1
ATOM 3275 C CA . SER B 1 153 ? 15.422 -35.719 -6.836 1 94.69 153 SER B CA 1
ATOM 3276 C C . SER B 1 153 ? 15.531 -36.188 -8.281 1 94.69 153 SER B C 1
ATOM 3278 O O . SER B 1 153 ? 15.852 -35.406 -9.172 1 94.69 153 SER B O 1
ATOM 3280 N N . LYS B 1 154 ? 15.258 -37.469 -8.539 1 95.5 154 LYS B N 1
ATOM 3281 C CA . LYS B 1 154 ? 15.375 -38 -9.891 1 95.5 154 LYS B CA 1
ATOM 3282 C C . LYS B 1 154 ? 14.469 -37.281 -10.867 1 95.5 154 LYS B C 1
ATOM 3284 O O . LYS B 1 154 ? 14.812 -37.094 -12.039 1 95.5 154 LYS B O 1
ATOM 3289 N N . GLY B 1 155 ? 13.391 -36.812 -10.375 1 92.81 155 GLY B N 1
ATOM 3290 C CA . GLY B 1 155 ? 12.461 -36.062 -11.227 1 92.81 155 GLY B CA 1
ATOM 3291 C C . GLY B 1 155 ? 13.039 -34.781 -11.758 1 92.81 155 GLY B C 1
ATOM 3292 O O . GLY B 1 155 ? 12.648 -34.312 -12.828 1 92.81 155 GLY B O 1
ATOM 3293 N N . ALA B 1 156 ? 13.922 -34.25 -11.039 1 94.69 156 ALA B N 1
ATOM 3294 C CA . ALA B 1 156 ? 14.578 -33.031 -11.438 1 94.69 156 ALA B CA 1
ATOM 3295 C C . ALA B 1 156 ? 15.984 -33.281 -11.953 1 94.69 156 ALA B C 1
ATOM 3297 O O . ALA B 1 156 ? 16.891 -32.469 -11.789 1 94.69 156 ALA B O 1
ATOM 3298 N N . GLY B 1 157 ? 16.188 -34.469 -12.352 1 95.94 157 GLY B N 1
ATOM 3299 C CA . GLY B 1 157 ? 17.469 -34.844 -12.914 1 95.94 157 GLY B CA 1
ATOM 3300 C C . GLY B 1 157 ? 18.547 -35 -11.859 1 95.94 157 GLY B C 1
ATOM 3301 O O . GLY B 1 157 ? 19.734 -34.844 -12.133 1 95.94 157 GLY B O 1
ATOM 3302 N N . GLY B 1 158 ? 18.141 -35.156 -10.68 1 97.38 158 GLY B N 1
ATOM 3303 C CA . GLY B 1 158 ? 19.062 -35.375 -9.578 1 97.38 158 GLY B CA 1
ATOM 3304 C C . GLY B 1 158 ? 19.547 -34.094 -8.914 1 97.38 158 GLY B C 1
ATOM 3305 O O . GLY B 1 158 ? 20.484 -34.125 -8.133 1 97.38 158 GLY B O 1
ATOM 3306 N N . ASP B 1 159 ? 18.891 -33.031 -9.25 1 97.75 159 ASP B N 1
ATOM 3307 C CA . ASP B 1 159 ? 19.344 -31.719 -8.789 1 97.75 159 ASP B CA 1
ATOM 3308 C C . ASP B 1 159 ? 19.094 -31.547 -7.293 1 97.75 159 ASP B C 1
ATOM 3310 O O . ASP B 1 159 ? 17.953 -31.656 -6.832 1 97.75 159 ASP B O 1
ATOM 3314 N N . LEU B 1 160 ? 20.094 -31.203 -6.566 1 97.06 160 LEU B N 1
ATOM 3315 C CA . LEU B 1 160 ? 19.969 -31 -5.125 1 97.06 160 LEU B CA 1
ATOM 3316 C C . LEU B 1 160 ? 20.062 -29.516 -4.77 1 97.06 160 LEU B C 1
ATOM 3318 O O . LEU B 1 160 ? 19.922 -29.141 -3.604 1 97.06 160 LEU B O 1
ATOM 3322 N N . GLY B 1 161 ? 20.438 -28.75 -5.832 1 96.62 161 GLY B N 1
ATOM 3323 C CA . GLY B 1 161 ? 20.609 -27.328 -5.59 1 96.62 161 GLY B CA 1
ATOM 3324 C C . GLY B 1 161 ? 21.938 -26.984 -4.965 1 96.62 161 GLY B C 1
ATOM 3325 O O . GLY B 1 161 ? 22.922 -27.719 -5.141 1 96.62 161 GLY B O 1
ATOM 3326 N N . THR B 1 162 ? 21.922 -25.781 -4.328 1 97.19 162 THR B N 1
ATOM 3327 C CA . THR B 1 162 ? 23.141 -25.266 -3.693 1 97.19 162 THR B CA 1
ATOM 3328 C C . THR B 1 162 ? 23.047 -25.406 -2.176 1 97.19 162 THR B C 1
ATOM 3330 O O . THR B 1 162 ? 22.031 -25.062 -1.573 1 97.19 162 THR B O 1
ATOM 3333 N N . PHE B 1 163 ? 24.062 -25.984 -1.613 1 96.19 163 PHE B N 1
ATOM 3334 C CA . PHE B 1 163 ? 24.062 -26.172 -0.166 1 96.19 163 PHE B CA 1
ATOM 3335 C C . PHE B 1 163 ? 25.453 -26.016 0.405 1 96.19 163 PHE B C 1
ATOM 3337 O O . PHE B 1 163 ? 26.453 -26.172 -0.313 1 96.19 163 PHE B O 1
ATOM 3344 N N . GLY B 1 164 ? 25.547 -25.641 1.648 1 94.69 164 GLY B N 1
ATOM 3345 C CA . GLY B 1 164 ? 26.812 -25.516 2.371 1 94.69 164 GLY B CA 1
ATOM 3346 C C . GLY B 1 164 ? 27.141 -26.734 3.217 1 94.69 164 GLY B C 1
ATOM 3347 O O . GLY B 1 164 ? 26.438 -27.75 3.148 1 94.69 164 GLY B O 1
ATOM 3348 N N . ARG B 1 165 ? 28.188 -26.609 3.969 1 93.94 165 ARG B N 1
ATOM 3349 C CA . ARG B 1 165 ? 28.594 -27.703 4.84 1 93.94 165 ARG B CA 1
ATOM 3350 C C . ARG B 1 165 ? 27.562 -27.969 5.926 1 93.94 165 ARG B C 1
ATOM 3352 O O . ARG B 1 165 ? 26.906 -27.031 6.391 1 93.94 165 ARG B O 1
ATOM 335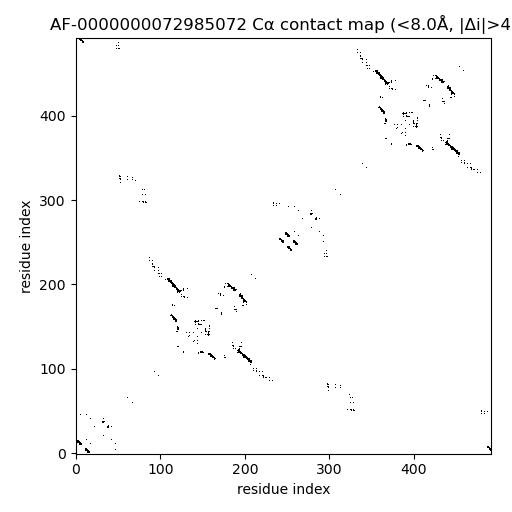9 N N . GLY B 1 166 ? 27.406 -29.188 6.27 1 93.81 166 GLY B N 1
ATOM 3360 C CA . GLY B 1 166 ? 26.516 -29.562 7.355 1 93.81 166 GLY B CA 1
ATOM 3361 C C . GLY B 1 166 ? 25.109 -29.891 6.883 1 93.81 166 GLY B C 1
ATOM 3362 O O . GLY B 1 166 ? 24.25 -30.234 7.691 1 93.81 166 GLY B O 1
ATOM 3363 N N . ARG B 1 167 ? 24.906 -29.828 5.633 1 93.31 167 ARG B N 1
ATOM 3364 C CA . ARG B 1 167 ? 23.562 -30.016 5.102 1 93.31 167 ARG B CA 1
ATOM 3365 C C . ARG B 1 167 ? 23.359 -31.438 4.602 1 93.31 167 ARG B C 1
ATOM 3367 O O . ARG B 1 167 ? 22.234 -31.922 4.488 1 93.31 167 ARG B O 1
ATOM 3374 N N . MET B 1 168 ? 24.438 -32.094 4.207 1 95.69 168 MET B N 1
ATOM 3375 C CA . MET B 1 168 ? 24.406 -33.438 3.676 1 95.69 168 MET B CA 1
ATOM 3376 C C . MET B 1 168 ? 25.156 -34.406 4.594 1 95.69 168 MET B C 1
ATOM 3378 O O . MET B 1 168 ? 25.875 -33.969 5.492 1 95.69 168 MET B O 1
ATOM 3382 N N . VAL B 1 169 ? 24.891 -35.719 4.332 1 95.94 169 VAL B N 1
ATOM 3383 C CA . VAL B 1 169 ? 25.609 -36.719 5.129 1 95.94 169 VAL B CA 1
ATOM 3384 C C . VAL B 1 169 ? 27.109 -36.594 4.879 1 95.94 169 VAL B C 1
ATOM 3386 O O . VAL B 1 169 ? 27.531 -36.188 3.785 1 95.94 169 VAL B O 1
ATOM 3389 N N . LYS B 1 170 ? 27.906 -36.938 5.789 1 96.56 170 LYS B N 1
ATOM 3390 C CA . LYS B 1 170 ? 29.344 -36.656 5.852 1 96.56 170 LYS B CA 1
ATOM 3391 C C . LYS B 1 170 ? 30.062 -37.156 4.602 1 96.56 170 LYS B C 1
ATOM 3393 O O . LYS B 1 170 ? 30.828 -36.438 3.979 1 96.56 170 LYS B O 1
ATOM 3398 N N . GLU B 1 171 ? 29.859 -38.406 4.281 1 97.31 171 GLU B N 1
ATOM 3399 C CA . GLU B 1 171 ? 30.547 -39.031 3.146 1 97.31 171 GLU B CA 1
ATOM 3400 C C . GLU B 1 171 ? 30.234 -38.281 1.852 1 97.31 171 GLU B C 1
ATOM 3402 O O . GLU B 1 171 ? 31.125 -38.031 1.037 1 97.31 171 GLU B O 1
ATOM 3407 N N . PHE B 1 172 ? 28.953 -37.938 1.721 1 97.62 172 PHE B N 1
ATOM 3408 C CA . PHE B 1 172 ? 28.531 -37.188 0.547 1 97.62 172 PHE B CA 1
ATOM 3409 C C . PHE B 1 172 ? 29.156 -35.812 0.523 1 97.62 172 PHE B C 1
ATOM 3411 O O . PHE B 1 172 ? 29.703 -35.375 -0.499 1 97.62 172 PHE B O 1
ATOM 3418 N N . GLU B 1 173 ? 29.047 -35.156 1.626 1 96.81 173 GLU B N 1
ATOM 3419 C CA . GLU B 1 173 ? 29.578 -33.812 1.756 1 96.81 173 GLU B CA 1
ATOM 3420 C C . GLU B 1 173 ? 31.078 -33.75 1.458 1 96.81 173 GLU B C 1
ATOM 3422 O O . GLU B 1 173 ? 31.547 -32.906 0.71 1 96.81 173 GLU B O 1
ATOM 3427 N N . GLU B 1 174 ? 31.859 -34.625 2.012 1 96.12 174 GLU B N 1
ATOM 3428 C CA . GLU B 1 174 ? 33.312 -34.688 1.804 1 96.12 174 GLU B CA 1
ATOM 3429 C C . GLU B 1 174 ? 33.656 -34.875 0.331 1 96.12 174 GLU B C 1
ATOM 3431 O O . GLU B 1 174 ? 34.531 -34.219 -0.207 1 96.12 174 GLU B O 1
ATOM 3436 N N . ALA B 1 175 ? 32.969 -35.719 -0.274 1 97 175 ALA B N 1
ATOM 3437 C CA . ALA B 1 175 ? 33.188 -35.969 -1.693 1 97 175 ALA B CA 1
ATOM 3438 C C . ALA B 1 175 ? 32.906 -34.75 -2.529 1 97 175 ALA B C 1
ATOM 3440 O O . ALA B 1 175 ? 33.719 -34.312 -3.348 1 97 175 ALA B O 1
ATOM 3441 N N . ALA B 1 176 ? 31.703 -34.156 -2.26 1 97.19 176 ALA B N 1
ATOM 3442 C CA . ALA B 1 176 ? 31.25 -33 -3.051 1 97.19 176 ALA B CA 1
ATOM 3443 C C . ALA B 1 176 ? 32.219 -31.844 -2.938 1 97.19 176 ALA B C 1
ATOM 3445 O O . ALA B 1 176 ? 32.531 -31.203 -3.939 1 97.19 176 ALA B O 1
ATOM 3446 N N . PHE B 1 177 ? 32.688 -31.547 -1.729 1 96.75 177 PHE B N 1
ATOM 3447 C CA . PHE B 1 177 ? 33.5 -30.359 -1.513 1 96.75 177 PHE B CA 1
ATOM 3448 C C . PHE B 1 177 ? 34.938 -30.625 -1.971 1 96.75 177 PHE B C 1
ATOM 3450 O O . PHE B 1 177 ? 35.719 -29.688 -2.168 1 96.75 177 PHE B O 1
ATOM 3457 N N . GLU B 1 178 ? 35.344 -31.891 -2.256 1 95.19 178 GLU B N 1
ATOM 3458 C CA . GLU B 1 178 ? 36.688 -32.219 -2.709 1 95.19 178 GLU B CA 1
ATOM 3459 C C . GLU B 1 178 ? 36.75 -32.312 -4.23 1 95.19 178 GLU B C 1
ATOM 3461 O O . GLU B 1 178 ? 37.844 -32.281 -4.816 1 95.19 178 GLU B O 1
ATOM 3466 N N . MET B 1 179 ? 35.656 -32.344 -4.793 1 96.12 179 MET B N 1
ATOM 3467 C CA . MET B 1 179 ? 35.562 -32.5 -6.238 1 96.12 179 MET B CA 1
ATOM 3468 C C . MET B 1 179 ? 35.906 -31.219 -6.969 1 96.12 179 MET B C 1
ATOM 3470 O O . MET B 1 179 ? 35.969 -30.156 -6.359 1 96.12 179 MET B O 1
ATOM 3474 N N . LYS B 1 180 ? 36.156 -31.375 -8.266 1 95.56 180 LYS B N 1
ATOM 3475 C CA . LYS B 1 180 ? 36.344 -30.234 -9.164 1 95.56 180 LYS B CA 1
ATOM 3476 C C . LYS B 1 180 ? 35.062 -29.891 -9.898 1 95.56 180 LYS B C 1
ATOM 3478 O O . LYS B 1 180 ? 34.312 -30.781 -10.328 1 95.56 180 LYS B O 1
ATOM 3483 N N . GLU B 1 181 ? 34.906 -28.672 -10.023 1 94.81 181 GLU B N 1
ATOM 3484 C CA . GLU B 1 181 ? 33.719 -28.172 -10.719 1 94.81 181 GLU B CA 1
ATOM 3485 C C . GLU B 1 181 ? 33.562 -28.828 -12.086 1 94.81 181 GLU B C 1
ATOM 3487 O O . GLU B 1 181 ? 34.562 -28.969 -12.828 1 94.81 181 GLU B O 1
ATOM 3492 N N . GLY B 1 182 ? 32.344 -29.281 -12.391 1 94.31 182 GLY B N 1
ATOM 3493 C CA . GLY B 1 182 ? 32.031 -29.812 -13.703 1 94.31 182 GLY B CA 1
ATOM 3494 C C . GLY B 1 182 ? 32.312 -31.297 -13.82 1 94.31 182 GLY B C 1
ATOM 3495 O O . GLY B 1 182 ? 32.125 -31.891 -14.891 1 94.31 182 GLY B O 1
ATOM 3496 N N . THR B 1 183 ? 32.719 -31.984 -12.742 1 96 183 THR B N 1
ATOM 3497 C CA . THR B 1 183 ? 33.094 -33.375 -12.844 1 96 183 THR B CA 1
ATOM 3498 C C . THR B 1 183 ? 32.062 -34.281 -12.164 1 96 183 THR B C 1
ATOM 3500 O O . THR B 1 183 ? 31.172 -33.781 -11.469 1 96 183 THR B O 1
ATOM 3503 N N . ILE B 1 184 ? 32.188 -35.562 -12.453 1 96.75 184 ILE B N 1
ATOM 3504 C CA . ILE B 1 184 ? 31.359 -36.594 -11.852 1 96.75 184 ILE B CA 1
ATOM 3505 C C . ILE B 1 184 ? 32.219 -37.469 -10.922 1 96.75 184 ILE B C 1
ATOM 3507 O O . ILE B 1 184 ? 33.344 -37.812 -11.258 1 96.75 184 ILE B O 1
ATOM 3511 N N . SER B 1 185 ? 31.719 -37.75 -9.867 1 96.5 185 SER B N 1
ATOM 3512 C CA . SER B 1 185 ? 32.469 -38.5 -8.875 1 96.5 185 SER B CA 1
ATOM 3513 C C . SER B 1 185 ? 32.469 -39.969 -9.188 1 96.5 185 SER B C 1
ATOM 3515 O O . SER B 1 185 ? 31.641 -40.438 -9.984 1 96.5 185 SER B O 1
ATOM 3517 N N . ASN B 1 186 ? 33.469 -40.688 -8.5 1 94.56 186 ASN B N 1
ATOM 3518 C CA . ASN B 1 186 ? 33.281 -42.125 -8.312 1 94.56 186 ASN B CA 1
ATOM 3519 C C . ASN B 1 186 ? 32.125 -42.406 -7.34 1 94.56 186 ASN B C 1
ATOM 3521 O O . ASN B 1 186 ? 31.672 -41.531 -6.633 1 94.56 186 ASN B O 1
ATOM 3525 N N . PRO B 1 187 ? 31.656 -43.688 -7.391 1 97.81 187 PRO B N 1
ATOM 3526 C CA . PRO B 1 187 ? 30.578 -44 -6.449 1 97.81 187 PRO B CA 1
ATOM 3527 C C . PRO B 1 187 ? 30.953 -43.719 -4.996 1 97.81 187 PRO B C 1
ATOM 3529 O O . PRO B 1 187 ? 32.031 -44.094 -4.555 1 97.81 187 PRO B O 1
ATOM 3532 N N . VAL B 1 188 ? 30.125 -42.969 -4.309 1 97.69 188 VAL B N 1
ATOM 3533 C CA . VAL B 1 188 ? 30.344 -42.594 -2.91 1 97.69 188 VAL B CA 1
ATOM 3534 C C . VAL B 1 188 ? 29.375 -43.375 -2.021 1 97.69 188 VAL B C 1
ATOM 3536 O O . VAL B 1 188 ? 28.156 -43.281 -2.174 1 97.69 188 VAL B O 1
ATOM 3539 N N . LYS B 1 189 ? 29.875 -44.125 -1.108 1 98 189 LYS B N 1
ATOM 3540 C CA . LYS B 1 189 ? 29.047 -44.938 -0.23 1 98 189 LYS B CA 1
ATOM 3541 C C . LYS B 1 189 ? 28.531 -44.125 0.959 1 98 189 LYS B C 1
ATOM 3543 O O . LYS B 1 189 ? 29.297 -43.406 1.607 1 98 189 LYS B O 1
ATOM 3548 N N . THR B 1 190 ? 27.297 -44.25 1.183 1 97 190 THR B N 1
ATOM 3549 C CA . THR B 1 190 ? 26.672 -43.719 2.391 1 97 190 THR B CA 1
ATOM 3550 C C . THR B 1 190 ? 25.688 -44.719 2.98 1 97 190 THR B C 1
ATOM 3552 O O . THR B 1 190 ? 25.547 -45.844 2.461 1 97 190 THR B O 1
ATOM 3555 N N . GLN B 1 191 ? 24.984 -44.312 4.047 1 96.56 191 GLN B N 1
ATOM 3556 C CA . GLN B 1 191 ? 24.016 -45.219 4.676 1 96.56 191 GLN B CA 1
ATOM 3557 C C . GLN B 1 191 ? 22.828 -45.469 3.748 1 96.56 191 GLN B C 1
ATOM 3559 O O . GLN B 1 191 ? 22.078 -46.406 3.936 1 96.56 191 GLN B O 1
ATOM 3564 N N . PHE B 1 192 ? 22.703 -44.656 2.713 1 96.81 192 PHE B N 1
ATOM 3565 C CA . PHE B 1 192 ? 21.531 -44.75 1.842 1 96.81 192 PHE B CA 1
ATOM 3566 C C . PHE B 1 192 ? 21.844 -45.562 0.599 1 96.81 192 PHE B C 1
ATOM 3568 O O . PHE B 1 192 ? 20.938 -45.906 -0.182 1 96.81 192 PHE B O 1
ATOM 3575 N N . GLY B 1 193 ? 23.156 -45.875 0.437 1 97.75 193 GLY B N 1
ATOM 3576 C CA . GLY B 1 193 ? 23.594 -46.562 -0.759 1 97.75 193 GLY B CA 1
ATOM 3577 C C . GLY B 1 193 ? 24.828 -45.938 -1.392 1 97.75 193 GLY B C 1
ATOM 3578 O O . GLY B 1 193 ? 25.75 -45.531 -0.688 1 97.75 193 GLY B O 1
ATOM 3579 N N . TYR B 1 194 ? 24.781 -46 -2.705 1 98.31 194 TYR B N 1
ATOM 3580 C CA . TYR B 1 194 ? 25.891 -45.438 -3.447 1 98.31 194 TYR B CA 1
ATOM 3581 C C . TYR B 1 194 ? 25.453 -44.25 -4.277 1 98.31 194 TYR B C 1
ATOM 3583 O O . TYR B 1 194 ? 24.453 -44.312 -5.004 1 98.31 194 TYR B O 1
ATOM 3591 N N . HIS B 1 195 ? 26.203 -43.188 -4.109 1 98.5 195 HIS B N 1
ATOM 3592 C CA . HIS B 1 195 ? 25.891 -41.938 -4.805 1 98.5 195 HIS B CA 1
ATOM 3593 C C . HIS B 1 195 ? 26.875 -41.688 -5.945 1 98.5 195 HIS B C 1
ATOM 3595 O O . HIS B 1 195 ? 28.078 -41.938 -5.793 1 98.5 195 HIS B O 1
ATOM 3601 N N . ILE B 1 196 ? 26.375 -41.219 -7.098 1 98.31 196 ILE B N 1
ATOM 3602 C CA . ILE B 1 196 ? 27.156 -40.562 -8.133 1 98.31 196 ILE B CA 1
ATOM 3603 C C . ILE B 1 196 ? 26.891 -39.062 -8.102 1 98.31 196 ILE B C 1
ATOM 3605 O O . ILE B 1 196 ? 25.734 -38.625 -8.266 1 98.31 196 ILE B O 1
ATOM 3609 N N . ILE B 1 197 ? 27.953 -38.25 -7.879 1 98.31 197 ILE B N 1
ATOM 3610 C CA . ILE B 1 197 ? 27.781 -36.812 -7.68 1 98.31 197 ILE B CA 1
ATOM 3611 C C . ILE B 1 197 ? 28.328 -36.062 -8.883 1 98.31 197 ILE B C 1
ATOM 3613 O O . ILE B 1 197 ? 29.422 -36.344 -9.367 1 98.31 197 ILE B O 1
ATOM 3617 N N . LYS B 1 198 ? 27.578 -35.219 -9.383 1 98.12 198 LYS B N 1
ATOM 3618 C CA . LYS B 1 198 ? 28.062 -34.219 -10.352 1 98.12 198 LYS B CA 1
ATOM 3619 C C . LYS B 1 198 ? 28.141 -32.844 -9.734 1 98.12 198 LYS B C 1
ATOM 3621 O O . LYS B 1 198 ? 27.125 -32.281 -9.289 1 98.12 198 LYS B O 1
ATOM 3626 N N . LEU B 1 199 ? 29.344 -32.312 -9.695 1 98.06 199 LEU B N 1
ATOM 3627 C CA . LEU B 1 199 ? 29.531 -30.969 -9.148 1 98.06 199 LEU B CA 1
ATOM 3628 C C . LEU B 1 199 ? 29.375 -29.906 -10.234 1 98.06 199 LEU B C 1
ATOM 3630 O O . LEU B 1 199 ? 30.188 -29.828 -11.148 1 98.06 199 LEU B O 1
ATOM 3634 N N . GLU B 1 200 ? 28.312 -29.141 -10.102 1 97.25 200 GLU B N 1
ATOM 3635 C CA . GLU B 1 200 ? 28.047 -28.141 -11.125 1 97.25 200 GLU B CA 1
ATOM 3636 C C . GLU B 1 200 ? 28.844 -26.859 -10.859 1 97.25 200 GLU B C 1
ATOM 3638 O O . GLU B 1 200 ? 29.469 -26.312 -11.766 1 97.25 200 GLU B O 1
ATOM 3643 N N . LYS B 1 201 ? 28.75 -26.359 -9.734 1 96.94 201 LYS B N 1
ATOM 3644 C CA . LYS B 1 201 ? 29.438 -25.125 -9.375 1 96.94 201 LYS B CA 1
ATOM 3645 C C . LYS B 1 201 ? 29.953 -25.172 -7.941 1 96.94 201 LYS B C 1
ATOM 3647 O O . LYS B 1 201 ? 29.344 -25.797 -7.074 1 96.94 201 LYS B O 1
ATOM 3652 N N . LYS B 1 202 ? 31.094 -24.594 -7.703 1 95.19 202 LYS B N 1
ATOM 3653 C CA . LYS B 1 202 ? 31.688 -24.453 -6.371 1 95.19 202 LYS B CA 1
ATOM 3654 C C . LYS B 1 202 ? 31.859 -22.984 -5.992 1 95.19 202 LYS B C 1
ATOM 3656 O O . LYS B 1 202 ? 32.312 -22.188 -6.805 1 95.19 202 LYS B O 1
ATOM 3661 N N . TYR B 1 203 ? 31.375 -22.703 -4.844 1 94.44 203 TYR B N 1
ATOM 3662 C CA . TYR B 1 203 ? 31.547 -21.359 -4.289 1 94.44 203 TYR B CA 1
ATOM 3663 C C . TYR B 1 203 ? 32.5 -21.375 -3.113 1 94.44 203 TYR B C 1
ATOM 3665 O O . TYR B 1 203 ? 32.281 -22.062 -2.111 1 94.44 203 TYR B O 1
ATOM 3673 N N . ALA B 1 204 ? 33.625 -20.734 -3.258 1 91.56 204 ALA B N 1
ATOM 3674 C CA . ALA B 1 204 ? 34.656 -20.734 -2.219 1 91.56 204 ALA B CA 1
ATOM 3675 C C . ALA B 1 204 ? 34.219 -19.875 -1.034 1 91.56 204 ALA B C 1
ATOM 3677 O O . ALA B 1 204 ? 33.375 -18.969 -1.18 1 91.56 204 ALA B O 1
ATOM 3678 N N . LYS B 1 205 ? 34.75 -20.281 0.14 1 91.56 205 LYS B N 1
ATOM 3679 C CA . LYS B 1 205 ? 34.594 -19.422 1.312 1 91.56 205 LYS B CA 1
ATOM 3680 C C . LYS B 1 205 ? 35.25 -18.062 1.099 1 91.56 205 LYS B C 1
ATOM 3682 O O . LYS B 1 205 ? 36.344 -17.984 0.516 1 91.56 205 LYS B O 1
ATOM 3687 N N . GLY B 1 206 ? 34.531 -17.031 1.446 1 91.81 206 GLY B N 1
ATOM 3688 C CA . GLY B 1 206 ? 35.094 -15.703 1.311 1 91.81 206 GLY B CA 1
ATOM 3689 C C . GLY B 1 206 ? 34.375 -14.664 2.139 1 91.81 206 GLY B C 1
ATOM 3690 O O . GLY B 1 206 ? 33.5 -15 2.945 1 91.81 206 GLY B O 1
ATOM 3691 N N . THR B 1 207 ? 35 -13.516 2.162 1 92.88 207 THR B N 1
ATOM 3692 C CA . THR B 1 207 ? 34.375 -12.359 2.809 1 92.88 207 THR B CA 1
ATOM 3693 C C . THR B 1 207 ? 33.906 -11.336 1.772 1 92.88 207 THR B C 1
ATOM 3695 O O . THR B 1 207 ? 34.656 -11.023 0.839 1 92.88 207 THR B O 1
ATOM 3698 N N . LYS B 1 208 ? 32.688 -10.992 1.964 1 94.5 208 LYS B N 1
ATOM 3699 C CA . LYS B 1 208 ? 32.25 -9.93 1.063 1 94.5 208 LYS B CA 1
ATOM 3700 C C . LYS B 1 208 ? 33.156 -8.711 1.162 1 94.5 208 LYS B C 1
ATOM 3702 O O . LYS B 1 208 ? 33.594 -8.336 2.254 1 94.5 208 LYS B O 1
ATOM 3707 N N . GLU B 1 209 ? 33.375 -8.188 -0.016 1 94.69 209 GLU B N 1
ATOM 3708 C CA . GLU B 1 209 ? 34.25 -7.012 -0.065 1 94.69 209 GLU B CA 1
ATOM 3709 C C . GLU B 1 209 ? 33.531 -5.777 0.475 1 94.69 209 GLU B C 1
ATOM 3711 O O . GLU B 1 209 ? 32.312 -5.703 0.44 1 94.69 209 GLU B O 1
ATOM 3716 N N . TYR B 1 210 ? 34.312 -4.77 0.911 1 96.12 210 TYR B N 1
ATOM 3717 C CA . TYR B 1 210 ? 33.812 -3.529 1.481 1 96.12 210 TYR B CA 1
ATOM 3718 C C . TYR B 1 210 ? 32.812 -2.863 0.541 1 96.12 210 TYR B C 1
ATOM 3720 O O . TYR B 1 210 ? 31.719 -2.498 0.954 1 96.12 210 TYR B O 1
ATOM 3728 N N . ASN B 1 211 ? 33.125 -2.811 -0.67 1 96.25 211 ASN B N 1
ATOM 3729 C CA . ASN B 1 211 ? 32.312 -2.092 -1.647 1 96.25 211 ASN B CA 1
ATOM 3730 C C . ASN B 1 211 ? 30.953 -2.773 -1.868 1 96.25 211 ASN B C 1
ATOM 3732 O O . ASN B 1 211 ? 29.984 -2.129 -2.268 1 96.25 211 ASN B O 1
ATOM 3736 N N . GLU B 1 212 ? 30.875 -4.031 -1.484 1 95.69 212 GLU B N 1
ATOM 3737 C CA . GLU B 1 212 ? 29.656 -4.797 -1.676 1 95.69 212 GLU B CA 1
ATOM 3738 C C . GLU B 1 212 ? 28.656 -4.527 -0.555 1 95.69 212 GLU B C 1
ATOM 3740 O O . GLU B 1 212 ? 27.438 -4.68 -0.742 1 95.69 212 GLU B O 1
ATOM 3745 N N . VAL B 1 213 ? 29.266 -4.188 0.531 1 96.88 213 VAL B N 1
ATOM 3746 C CA . VAL B 1 213 ? 28.375 -4.141 1.688 1 96.88 213 VAL B CA 1
ATOM 3747 C C . VAL B 1 213 ? 28.344 -2.725 2.262 1 96.88 213 VAL B C 1
ATOM 3749 O O . VAL B 1 213 ? 27.641 -2.453 3.236 1 96.88 213 VAL B O 1
ATOM 3752 N N . LYS B 1 214 ? 29.062 -1.8 1.727 1 97 214 LYS B N 1
ATOM 3753 C CA . LYS B 1 214 ? 29.219 -0.46 2.283 1 97 214 LYS B CA 1
ATOM 3754 C C . LYS B 1 214 ? 27.875 0.24 2.424 1 97 214 LYS B C 1
ATOM 3756 O O . LYS B 1 214 ? 27.594 0.876 3.445 1 97 214 LYS B O 1
ATOM 3761 N N . ASP B 1 215 ? 26.984 0.125 1.449 1 97.12 215 ASP B N 1
ATOM 3762 C CA . ASP B 1 215 ? 25.703 0.803 1.482 1 97.12 215 ASP B CA 1
ATOM 3763 C C . ASP B 1 215 ? 24.781 0.195 2.545 1 97.12 215 ASP B C 1
ATOM 3765 O O . ASP B 1 215 ? 24.062 0.916 3.242 1 97.12 215 ASP B O 1
ATOM 3769 N N . LEU B 1 216 ? 24.844 -1.025 2.602 1 96.25 216 LEU B N 1
ATOM 3770 C CA . LEU B 1 216 ? 24.062 -1.717 3.617 1 96.25 216 LEU B CA 1
ATOM 3771 C C . LEU B 1 216 ? 24.516 -1.319 5.02 1 96.25 216 LEU B C 1
ATOM 3773 O O . LEU B 1 216 ? 23.688 -1.038 5.887 1 96.25 216 LEU B O 1
ATOM 3777 N N . ILE B 1 217 ? 25.828 -1.308 5.203 1 97.06 217 ILE B N 1
ATOM 3778 C CA . ILE B 1 217 ? 26.406 -0.917 6.484 1 97.06 217 ILE B CA 1
ATOM 3779 C C . ILE B 1 217 ? 26.016 0.523 6.809 1 97.06 217 ILE B C 1
ATOM 3781 O O . ILE B 1 217 ? 25.641 0.831 7.941 1 97.06 217 ILE B O 1
ATOM 3785 N N . LYS B 1 218 ? 26.141 1.348 5.816 1 97.31 218 LYS B N 1
ATOM 3786 C CA . LYS B 1 218 ? 25.781 2.75 6.004 1 97.31 218 LYS B CA 1
ATOM 3787 C C . LYS B 1 218 ? 24.344 2.893 6.492 1 97.31 218 LYS B C 1
ATOM 3789 O O . LYS B 1 218 ? 24.078 3.629 7.445 1 97.31 218 LYS B O 1
ATOM 3794 N N . LYS B 1 219 ? 23.469 2.24 5.859 1 96.69 219 LYS B N 1
ATOM 3795 C CA . LYS B 1 219 ? 22.062 2.291 6.223 1 96.69 219 LYS B CA 1
ATOM 3796 C C . LYS B 1 219 ? 21.844 1.806 7.652 1 96.69 219 LYS B C 1
ATOM 3798 O O . LYS B 1 219 ? 21.125 2.441 8.43 1 96.69 219 LYS B O 1
ATOM 3803 N N . GLN B 1 220 ? 22.438 0.768 7.969 1 95.88 220 GLN B N 1
ATOM 3804 C CA . GLN B 1 220 ? 22.312 0.198 9.305 1 95.88 220 GLN B CA 1
ATOM 3805 C C . GLN B 1 220 ? 22.859 1.157 10.367 1 95.88 220 GLN B C 1
ATOM 3807 O O . GLN B 1 220 ? 22.203 1.404 11.375 1 95.88 220 GLN B O 1
ATOM 3812 N N . LEU B 1 221 ? 24.078 1.645 10.102 1 96.94 221 LEU B N 1
ATOM 3813 C CA . LEU B 1 221 ? 24.688 2.572 11.039 1 96.94 221 LEU B CA 1
ATOM 3814 C C . LEU B 1 221 ? 23.859 3.836 11.188 1 96.94 221 LEU B C 1
ATOM 3816 O O . LEU B 1 221 ? 23.719 4.367 12.297 1 96.94 221 LEU B O 1
ATOM 3820 N N . HIS B 1 222 ? 23.297 4.289 10.094 1 97 222 HIS B N 1
ATOM 3821 C CA . HIS B 1 222 ? 22.453 5.484 10.125 1 97 222 HIS B CA 1
ATOM 3822 C C . HIS B 1 222 ? 21.219 5.266 10.984 1 97 222 HIS B C 1
ATOM 3824 O O . HIS B 1 222 ? 20.875 6.102 11.82 1 97 222 HIS B O 1
ATOM 3830 N N . GLN B 1 223 ? 20.562 4.211 10.781 1 96.38 223 GLN B N 1
ATOM 3831 C CA . GLN B 1 223 ? 19.375 3.873 11.555 1 96.38 223 GLN B CA 1
ATOM 3832 C C . GLN B 1 223 ? 19.688 3.77 13.039 1 96.38 223 GLN B C 1
ATOM 3834 O O . GLN B 1 223 ? 18.953 4.285 13.883 1 96.38 223 GLN B O 1
ATOM 3839 N N . GLU B 1 224 ? 20.734 3.082 13.305 1 96.19 224 GLU B N 1
ATOM 3840 C CA . GLU B 1 224 ? 21.156 2.928 14.688 1 96.19 224 GLU B CA 1
ATOM 3841 C C . GLU B 1 224 ? 21.484 4.281 15.32 1 96.19 224 GLU B C 1
ATOM 3843 O O . GLU B 1 224 ? 21.062 4.559 16.453 1 96.19 224 GLU B O 1
ATOM 3848 N N . LYS B 1 225 ? 22.25 5.043 14.594 1 96.5 225 LYS B N 1
ATOM 3849 C CA . LYS B 1 225 ? 22.609 6.363 15.102 1 96.5 225 LYS B CA 1
ATOM 3850 C C . LYS B 1 225 ? 21.359 7.223 15.312 1 96.5 225 LYS B C 1
ATOM 3852 O O . LYS B 1 225 ? 21.281 7.961 16.297 1 96.5 225 LYS B O 1
ATOM 3857 N N . GLU B 1 226 ? 20.406 7.203 14.391 1 97.06 226 GLU B N 1
ATOM 3858 C CA . GLU B 1 226 ? 19.156 7.938 14.539 1 97.06 226 GLU B CA 1
ATOM 3859 C C . GLU B 1 226 ? 18.391 7.488 15.781 1 97.06 226 GLU B C 1
ATOM 3861 O O . GLU B 1 226 ? 17.875 8.32 16.531 1 97.06 226 GLU B O 1
ATOM 3866 N N . ARG B 1 227 ? 18.344 6.227 15.922 1 96.19 227 ARG B N 1
ATOM 3867 C CA . ARG B 1 227 ? 17.672 5.66 17.094 1 96.19 227 ARG B CA 1
ATOM 3868 C C . ARG B 1 227 ? 18.297 6.152 18.375 1 96.19 227 ARG B C 1
ATOM 3870 O O . ARG B 1 227 ? 17.609 6.562 19.312 1 96.19 227 ARG B O 1
ATOM 3877 N N . ASP B 1 228 ? 19.609 6.125 18.453 1 96.69 228 ASP B N 1
ATOM 3878 C CA . ASP B 1 228 ? 20.344 6.551 19.641 1 96.69 228 ASP B CA 1
ATOM 3879 C C . ASP B 1 228 ? 20.156 8.039 19.906 1 96.69 228 ASP B C 1
ATOM 3881 O O . ASP B 1 228 ? 19.969 8.453 21.047 1 96.69 228 ASP B O 1
ATOM 3885 N N . LEU B 1 229 ? 20.188 8.766 18.828 1 96.94 229 LEU B N 1
ATOM 3886 C CA . LEU B 1 229 ? 20 10.203 18.953 1 96.94 229 LEU B CA 1
ATOM 3887 C C . LEU B 1 229 ? 18.594 10.523 19.469 1 96.94 229 LEU B C 1
ATOM 3889 O O . LEU B 1 229 ? 18.438 11.383 20.344 1 96.94 229 LEU B O 1
ATOM 3893 N N . TYR B 1 230 ? 17.594 9.898 18.922 1 97.31 230 TYR B N 1
ATOM 3894 C CA . TYR B 1 230 ? 16.219 10.102 19.375 1 97.31 230 TYR B CA 1
ATOM 3895 C C . TYR B 1 230 ? 16.062 9.742 20.844 1 97.31 230 TYR B C 1
ATOM 3897 O O . TYR B 1 230 ? 15.453 10.492 21.609 1 97.31 230 TYR B O 1
ATOM 3905 N N . LYS B 1 231 ? 16.609 8.609 21.188 1 96.44 231 LYS B N 1
ATOM 3906 C CA . LYS B 1 231 ? 16.547 8.156 22.578 1 96.44 231 LYS B CA 1
ATOM 3907 C C . LYS B 1 231 ? 17.203 9.164 23.516 1 96.44 231 LYS B C 1
ATOM 3909 O O . LYS B 1 231 ? 16.625 9.539 24.547 1 96.44 231 LYS B O 1
ATOM 3914 N N . LYS B 1 232 ? 18.406 9.531 23.188 1 96.88 232 LYS B N 1
ATOM 3915 C CA . LYS B 1 232 ? 19.109 10.508 24 1 96.88 232 LYS B CA 1
ATOM 3916 C C . LYS B 1 232 ? 18.344 11.812 24.094 1 96.88 232 LYS B C 1
ATOM 3918 O O . LYS B 1 232 ? 18.219 12.398 25.172 1 96.88 232 LYS B O 1
ATOM 3923 N N . PHE B 1 233 ? 17.781 12.289 23 1 97.31 233 PHE B N 1
ATOM 3924 C CA . PHE B 1 233 ? 17.031 13.531 22.938 1 97.31 233 PHE B CA 1
ATOM 3925 C C . PHE B 1 233 ? 15.812 13.477 23.875 1 97.31 233 PHE B C 1
ATOM 3927 O O . PHE B 1 233 ? 15.602 14.375 24.688 1 97.31 233 PHE B O 1
ATOM 3934 N N . THR B 1 234 ? 15.062 12.383 23.797 1 96.25 234 THR B N 1
ATOM 3935 C CA . THR B 1 234 ? 13.852 12.258 24.609 1 96.25 234 THR B CA 1
ATOM 3936 C C . THR B 1 234 ? 14.203 12.117 26.078 1 96.25 234 THR B C 1
ATOM 3938 O O . THR B 1 234 ? 13.5 12.641 26.953 1 96.25 234 THR B O 1
ATOM 3941 N N . GLU B 1 235 ? 15.281 11.445 26.375 1 95 235 GLU B N 1
ATOM 3942 C CA . GLU B 1 235 ? 15.734 11.352 27.75 1 95 235 GLU B CA 1
ATOM 3943 C C . GLU B 1 235 ? 16.141 12.711 28.297 1 95 235 GLU B C 1
ATOM 3945 O O . GLU B 1 235 ? 15.805 13.062 29.438 1 95 235 GLU B O 1
ATOM 3950 N N . ASP B 1 236 ? 16.828 13.438 27.469 1 96.31 236 ASP B N 1
ATOM 3951 C CA . ASP B 1 236 ? 17.234 14.789 27.859 1 96.31 236 ASP B CA 1
ATOM 3952 C C . ASP B 1 236 ? 16 15.664 28.125 1 96.31 236 ASP B C 1
ATOM 3954 O O . ASP B 1 236 ? 16 16.469 29.062 1 96.31 236 ASP B O 1
ATOM 3958 N N . LEU B 1 237 ? 14.977 15.523 27.312 1 95.56 237 LEU B N 1
ATOM 3959 C CA . LEU B 1 237 ? 13.758 16.312 27.484 1 95.56 237 LEU B CA 1
ATOM 3960 C C . LEU B 1 237 ? 13.047 15.945 28.781 1 95.56 237 LEU B C 1
ATOM 3962 O O . LEU B 1 237 ? 12.523 16.828 29.469 1 95.56 237 LEU B O 1
ATOM 3966 N N . LYS B 1 238 ? 12.984 14.648 29.078 1 92.56 238 LYS B N 1
ATOM 3967 C CA . LYS B 1 238 ? 12.352 14.211 30.312 1 92.56 238 LYS B CA 1
ATOM 3968 C C . LYS B 1 238 ? 13.047 14.82 31.531 1 92.56 238 LYS B C 1
ATOM 3970 O O . LYS B 1 238 ? 12.391 15.203 32.5 1 92.56 238 LYS B O 1
ATOM 3975 N N . ASN B 1 239 ? 14.312 14.922 31.438 1 91.69 239 ASN B N 1
ATOM 3976 C CA . ASN B 1 239 ? 15.086 15.531 32.531 1 91.69 239 ASN B CA 1
ATOM 3977 C C . ASN B 1 239 ? 14.867 17.047 32.594 1 91.69 239 ASN B C 1
ATOM 3979 O O . ASN B 1 239 ? 14.695 17.594 33.656 1 91.69 239 ASN B O 1
ATOM 3983 N N . LYS B 1 240 ? 14.828 17.625 31.422 1 91.06 240 LYS B N 1
ATOM 3984 C CA . LYS B 1 240 ? 14.68 19.078 31.344 1 91.06 240 LYS B CA 1
ATOM 3985 C C . LYS B 1 240 ? 13.305 19.516 31.844 1 91.06 240 LYS B C 1
ATOM 3987 O O . LYS B 1 240 ? 13.195 20.516 32.531 1 91.06 240 LYS B O 1
ATOM 3992 N N . TYR B 1 241 ? 12.227 18.719 31.516 1 87.31 241 TYR B N 1
ATOM 3993 C CA . TYR B 1 241 ? 10.867 19.141 31.797 1 87.31 241 TYR B CA 1
ATOM 3994 C C . TYR B 1 241 ? 10.305 18.406 33 1 87.31 241 TYR B C 1
ATOM 3996 O O . TYR B 1 241 ? 9.109 18.5 33.312 1 87.31 241 TYR B O 1
ATOM 4004 N N . SER B 1 242 ? 10.953 17.719 33.781 1 83.5 242 SER B N 1
ATOM 4005 C CA . SER B 1 242 ? 10.625 17.031 35.031 1 83.5 242 SER B CA 1
ATOM 4006 C C . SER B 1 242 ? 9.352 16.219 34.875 1 83.5 242 SER B C 1
ATOM 4008 O O . SER B 1 242 ? 8.328 16.531 35.5 1 83.5 242 SER B O 1
ATOM 4010 N N . VAL B 1 243 ? 9.438 15.094 34.219 1 86.44 243 VAL B N 1
ATOM 4011 C CA . VAL B 1 243 ? 8.297 14.211 34.031 1 86.44 243 VAL B CA 1
ATOM 4012 C C . VAL B 1 243 ? 8.125 13.305 35.219 1 86.44 243 VAL B C 1
ATOM 4014 O O . VAL B 1 243 ? 9.094 12.703 35.719 1 86.44 243 VAL B O 1
ATOM 4017 N N . GLU B 1 244 ? 6.883 13.289 35.781 1 87.62 244 GLU B N 1
ATOM 4018 C CA . GLU B 1 244 ? 6.555 12.391 36.906 1 87.62 244 GLU B CA 1
ATOM 4019 C C . GLU B 1 244 ? 5.527 11.352 36.469 1 87.62 244 GLU B C 1
ATOM 4021 O O . GLU B 1 244 ? 4.414 11.695 36.062 1 87.62 244 GLU B O 1
ATOM 4026 N N . LEU B 1 245 ? 5.938 10.094 36.5 1 86.88 245 LEU B N 1
ATOM 4027 C CA . LEU B 1 245 ? 4.996 9.016 36.219 1 86.88 245 LEU B CA 1
ATOM 4028 C C . LEU B 1 245 ? 4.219 8.633 37.469 1 86.88 245 LEU B C 1
ATOM 4030 O O . LEU B 1 245 ? 4.762 8.656 38.562 1 86.88 245 LEU B O 1
ATOM 4034 N N . LYS B 1 246 ? 2.92 8.344 37.25 1 81.62 246 LYS B N 1
ATOM 4035 C CA . LYS B 1 246 ? 2.096 7.969 38.406 1 81.62 246 LYS B CA 1
ATOM 4036 C C . LYS B 1 246 ? 1.663 6.508 38.312 1 81.62 246 LYS B C 1
ATOM 4038 O O . LYS B 1 246 ? 1.57 5.945 37.219 1 81.62 246 LYS B O 1
#

Radius of gyration: 37.34 Å; Cα contacts (8 Å, |Δi|>4): 652; chains: 2; bounding box: 73×91×76 Å

Solvent-accessible surface area (backbone atoms only — not comparable to full-atom values): 26525 Å² total; per-residue (Å²): 128,71,51,64,41,32,38,36,83,93,40,73,44,33,50,54,57,53,51,57,55,45,67,71,43,58,70,78,57,34,59,51,44,70,38,71,67,38,36,51,51,50,52,52,48,54,52,42,48,53,47,44,39,50,50,32,55,76,67,46,49,80,68,32,68,70,54,46,53,50,51,52,52,49,51,51,53,51,50,32,51,50,48,50,50,60,59,44,65,67,46,72,80,53,71,65,57,43,52,50,50,48,70,75,42,47,78,78,38,53,40,69,40,32,38,26,35,28,41,28,33,33,78,40,66,66,58,41,52,51,47,53,51,44,37,75,72,66,45,51,66,41,58,50,8,52,71,60,29,76,45,81,38,15,82,61,32,8,49,72,47,72,49,45,84,86,74,55,60,64,60,58,41,55,51,61,75,68,51,57,70,70,38,68,53,69,70,41,66,52,99,84,24,21,31,36,38,33,32,64,42,71,43,71,64,44,60,65,52,66,86,78,43,46,66,61,47,44,52,50,52,38,52,52,42,31,52,52,49,50,50,52,51,49,52,50,44,42,64,73,47,58,62,41,80,94,129,69,52,65,42,32,38,38,82,93,41,73,42,31,50,55,57,53,50,57,55,45,66,72,43,57,70,78,56,34,59,50,43,70,38,73,67,37,37,51,52,49,53,52,49,53,51,42,49,53,48,45,39,51,51,32,54,74,68,47,48,80,68,32,68,69,52,45,53,50,51,51,53,48,51,50,52,51,50,32,50,51,50,50,49,59,60,42,64,67,47,73,80,52,71,66,57,44,52,49,49,49,69,76,43,48,79,78,39,54,40,71,40,32,37,27,36,28,41,29,32,35,76,41,65,68,59,40,52,53,49,53,50,43,37,76,72,66,44,50,65,40,58,48,8,51,71,59,27,76,45,82,38,15,83,61,30,9,49,72,48,73,47,46,84,88,74,54,59,64,60,58,43,55,51,62,74,69,52,56,67,70,39,68,50,68,71,40,67,52,98,86,24,22,33,36,39,34,32,63,43,71,40,72,64,44,60,64,52,65,85,77,42,47,66,59,46,43,52,53,51,38,51,50,43,30,50,50,50,51,51,51,50,48,52,50,44,41,64,74,48,57,63,43,79,94

Sequence (492 aa):
MSKVLAVFNGRKITDGDLNNTIAQFPAERQQFFKTEEGRKNLLNEIISFELIHDYAKDNKFDLDDLYLEKIEAIKKETLIQWTISKVLSEAEIKEEDIKEFYNNNKNMFIEEERVSTKHILVETKEEAENIVDEIKNGLSFEEAAKEYSNCPSKGAGGDLGTFGRGRMVKEFEEAAFEMKEGTISNPVKTQFGYHIIKLEKKYAKGTKEYNEVKDLIKKQLHQEKERDLYKKFTEDLKNKYSVELKMSKVLAVFNGRKITDGDLNNTIAQFPAERQQFFKTEEGRKNLLNEIISFELIHDYAKDNKFDLDDLYLEKIEAIKKETLIQWTISKVLSEAEIKEEDIKEFYNNNKNMFIEEERVSTKHILVETKEEAENIVDEIKNGLSFEEAAKEYSNCPSKGAGGDLGTFGRGRMVKEFEEAAFEMKEGTISNPVKTQFGYHIIKLEKKYAKGTKEYNEVKDLIKKQLHQEKERDLYKKFTEDLKNKYSVELK